Protein AF-A0A497RA06-F1 (afdb_monomer)

Radius of gyration: 34.0 Å; Cα contacts (8 Å, |Δi|>4): 249; chains: 1; bounding box: 88×67×88 Å

pLDDT: mean 70.05, std 16.18, range [34.19, 97.38]

Structure (mmCIF, N/CA/C/O backbone):
data_AF-A0A497RA06-F1
#
_entry.id   AF-A0A497RA06-F1
#
loop_
_atom_site.group_PDB
_atom_site.id
_atom_site.type_symbol
_atom_site.label_atom_id
_atom_site.label_alt_id
_atom_site.label_comp_id
_atom_site.label_asym_id
_atom_site.label_entity_id
_atom_site.label_seq_id
_atom_site.pdbx_PDB_ins_code
_atom_site.Cartn_x
_atom_site.Cartn_y
_atom_site.Cartn_z
_atom_site.occupancy
_atom_site.B_iso_or_equiv
_atom_site.auth_seq_id
_atom_site.auth_comp_id
_atom_site.auth_asym_id
_atom_site.auth_atom_id
_atom_site.pdbx_PDB_model_num
ATOM 1 N N . MET A 1 1 ? -38.686 -16.821 36.775 1.00 42.12 1 MET A N 1
ATOM 2 C CA . MET A 1 1 ? -38.596 -15.570 35.995 1.00 42.12 1 MET A CA 1
ATOM 3 C C . MET A 1 1 ? -38.215 -14.478 36.969 1.00 42.12 1 MET A C 1
ATOM 5 O O . MET A 1 1 ? -39.055 -14.084 37.765 1.00 42.12 1 MET A O 1
ATOM 9 N N . ALA A 1 2 ? -36.936 -14.107 37.006 1.00 46.66 2 ALA A N 1
ATOM 10 C CA . ALA A 1 2 ? -36.497 -12.959 37.788 1.00 46.66 2 ALA A CA 1
ATOM 11 C C . ALA A 1 2 ? -37.026 -11.699 37.094 1.00 46.66 2 ALA A C 1
ATOM 13 O O . ALA A 1 2 ? -36.933 -11.594 35.871 1.00 46.66 2 ALA A O 1
ATOM 14 N N . ILE A 1 3 ? -37.646 -10.800 37.856 1.00 48.12 3 ILE A N 1
ATOM 15 C CA . ILE A 1 3 ? -38.043 -9.486 37.358 1.00 48.12 3 ILE A CA 1
ATOM 16 C C . ILE A 1 3 ? -36.735 -8.729 37.139 1.00 48.12 3 ILE A C 1
ATOM 18 O O . ILE A 1 3 ? -36.093 -8.301 38.093 1.00 48.12 3 ILE A O 1
ATOM 22 N N . GLU A 1 4 ? -36.299 -8.678 35.887 1.00 65.06 4 GLU A N 1
ATOM 23 C CA . GLU A 1 4 ? -35.153 -7.889 35.453 1.00 65.06 4 GLU A CA 1
ATOM 24 C C . GLU A 1 4 ? -35.435 -6.427 35.818 1.00 65.06 4 GLU A C 1
ATOM 26 O O . GLU A 1 4 ? -36.468 -5.880 35.417 1.00 65.06 4 GLU A O 1
ATOM 31 N N . SER A 1 5 ? -34.579 -5.837 36.657 1.00 84.44 5 SER A N 1
ATOM 32 C CA . SER A 1 5 ? -34.807 -4.481 37.161 1.00 84.44 5 SER A CA 1
ATOM 33 C C . SER A 1 5 ? -34.829 -3.483 35.998 1.00 84.44 5 SER A C 1
ATOM 35 O O . SER A 1 5 ? -34.100 -3.649 35.020 1.00 84.44 5 SER A O 1
ATOM 37 N N . GLU A 1 6 ? -35.662 -2.445 36.092 1.00 86.56 6 GLU A N 1
ATOM 38 C CA . GLU A 1 6 ? -35.778 -1.392 35.067 1.00 86.56 6 GLU A CA 1
ATOM 39 C C . GLU A 1 6 ? -34.398 -0.807 34.700 1.00 86.56 6 GLU A C 1
ATOM 41 O O . GLU A 1 6 ? -34.070 -0.639 33.527 1.00 86.56 6 GLU A O 1
ATOM 46 N N . ASN A 1 7 ? -33.535 -0.636 35.707 1.00 91.00 7 ASN A N 1
ATOM 47 C CA . ASN A 1 7 ? -32.159 -0.166 35.553 1.00 91.00 7 ASN A CA 1
ATOM 48 C C . ASN A 1 7 ? -31.302 -1.102 34.683 1.00 91.00 7 ASN A C 1
ATOM 50 O O . ASN A 1 7 ? -30.526 -0.645 33.847 1.00 91.00 7 ASN A O 1
ATOM 54 N N . GLU A 1 8 ? -31.439 -2.420 34.844 1.00 93.06 8 GLU A N 1
ATOM 55 C CA . GLU A 1 8 ? -30.647 -3.396 34.088 1.00 93.06 8 GLU A CA 1
ATOM 56 C C . GLU A 1 8 ? -30.982 -3.363 32.590 1.00 93.06 8 GLU A C 1
ATOM 58 O O . GLU A 1 8 ? -30.094 -3.527 31.749 1.00 93.06 8 GLU A O 1
ATOM 63 N N . LYS A 1 9 ? -32.242 -3.071 32.241 1.00 94.56 9 LYS A N 1
ATOM 64 C CA . LYS A 1 9 ? -32.666 -2.910 30.843 1.00 94.56 9 LYS A CA 1
ATOM 65 C C . LYS A 1 9 ? -32.005 -1.706 30.181 1.00 94.56 9 LYS A C 1
ATOM 67 O O . LYS A 1 9 ? -31.494 -1.843 29.073 1.00 94.56 9 LYS A O 1
ATOM 72 N N . ILE A 1 10 ? -31.949 -0.568 30.872 1.00 94.75 10 ILE A N 1
ATOM 73 C CA . ILE A 1 10 ? -31.334 0.667 30.358 1.00 94.75 10 ILE A CA 1
ATOM 74 C C . ILE A 1 10 ? -29.847 0.448 30.060 1.00 94.75 10 ILE A C 1
ATOM 76 O O . ILE A 1 10 ? -29.365 0.807 28.983 1.00 94.75 10 ILE A O 1
ATOM 80 N N . VAL A 1 11 ? -29.121 -0.202 30.978 1.00 95.88 11 VAL A N 1
ATOM 81 C CA . VAL A 1 11 ? -27.704 -0.535 30.762 1.00 95.88 11 VAL A CA 1
ATOM 82 C C . VAL A 1 11 ? -27.543 -1.494 29.581 1.00 95.88 11 VAL A C 1
ATOM 84 O O . VAL A 1 11 ? -26.714 -1.248 28.706 1.00 95.88 11 VAL A O 1
ATOM 87 N N . LYS A 1 12 ? -28.353 -2.560 29.503 1.00 96.38 12 LYS A N 1
ATOM 88 C CA . LYS A 1 12 ? -28.290 -3.530 28.396 1.00 96.38 12 LYS A CA 1
ATOM 89 C C . LYS A 1 12 ? -28.577 -2.890 27.041 1.00 96.38 12 LYS A C 1
ATOM 91 O O . LYS A 1 12 ? -27.889 -3.204 26.072 1.00 96.38 12 LYS A O 1
ATOM 96 N N . GLU A 1 13 ? -29.555 -1.993 26.952 1.00 96.88 13 GLU A N 1
ATOM 97 C CA . GLU A 1 13 ? -29.856 -1.272 25.712 1.00 96.88 13 GLU A CA 1
ATOM 98 C C . GLU A 1 13 ? -28.690 -0.385 25.272 1.00 96.88 13 GLU A C 1
ATOM 100 O O . GLU A 1 13 ? -28.302 -0.420 24.100 1.00 96.88 13 GLU A O 1
ATOM 105 N N . PHE A 1 14 ? -28.076 0.341 26.209 1.00 97.00 14 PHE A N 1
ATOM 106 C CA . PHE A 1 14 ? -26.899 1.156 25.925 1.00 97.00 14 PHE A CA 1
ATOM 107 C C . PHE A 1 14 ? -25.701 0.309 25.473 1.00 97.00 14 PHE A C 1
ATOM 109 O O . PHE A 1 14 ? -25.117 0.583 24.424 1.00 97.00 14 PHE A O 1
ATOM 116 N N . LEU A 1 15 ? -25.368 -0.760 26.201 1.00 97.25 15 LEU A N 1
ATOM 117 C CA . LEU A 1 15 ? -24.266 -1.661 25.847 1.00 97.25 15 LEU A CA 1
ATOM 118 C C . LEU A 1 15 ? -24.489 -2.319 24.486 1.00 97.25 15 LEU A C 1
ATOM 120 O O . LEU A 1 15 ? -23.561 -2.400 23.687 1.00 97.25 15 LEU A O 1
ATOM 124 N N . ARG A 1 16 ? -25.727 -2.705 24.165 1.00 97.06 16 ARG A N 1
ATOM 125 C CA . ARG A 1 16 ? -26.080 -3.240 22.845 1.00 97.06 16 ARG A CA 1
ATOM 126 C C . ARG A 1 16 ? -25.929 -2.191 21.745 1.00 97.06 16 ARG A C 1
ATOM 128 O O . ARG A 1 16 ? -25.539 -2.520 20.623 1.00 97.06 16 ARG A O 1
ATOM 135 N N . ALA A 1 17 ? -26.233 -0.924 22.028 1.00 96.50 17 ALA A N 1
ATOM 136 C CA . ALA A 1 17 ? -25.980 0.167 21.092 1.00 96.50 17 ALA A CA 1
ATOM 137 C C . ALA A 1 17 ? -24.473 0.361 20.857 1.00 96.50 17 ALA A C 1
ATOM 139 O O . ALA A 1 17 ? -24.064 0.499 19.703 1.00 96.50 17 ALA A O 1
ATOM 140 N N . VAL A 1 18 ? -23.650 0.298 21.912 1.00 95.62 18 VAL A N 1
ATOM 141 C CA . VAL A 1 18 ? -22.181 0.347 21.804 1.00 95.62 18 VAL A CA 1
ATOM 142 C C . VAL A 1 18 ? -21.658 -0.850 21.013 1.00 95.62 18 VAL A C 1
ATOM 144 O O . VAL A 1 18 ? -20.966 -0.650 20.017 1.00 95.62 18 VAL A O 1
ATOM 147 N N . GLU A 1 19 ? -22.048 -2.075 21.376 1.00 95.25 19 GLU A N 1
ATOM 148 C CA . GLU A 1 19 ? -21.657 -3.322 20.708 1.00 95.25 19 GLU A CA 1
ATOM 149 C C . GLU A 1 19 ? -21.910 -3.241 19.202 1.00 95.25 19 GLU A C 1
ATOM 151 O O . GLU A 1 19 ? -21.014 -3.492 18.401 1.00 95.25 19 GLU A O 1
ATOM 156 N N . ASN A 1 20 ? -23.103 -2.800 18.793 1.00 92.44 20 ASN A N 1
ATOM 157 C CA . ASN A 1 20 ? -23.462 -2.665 17.381 1.00 92.44 20 ASN A CA 1
ATOM 158 C C . ASN A 1 20 ? -22.625 -1.624 16.622 1.00 92.44 20 ASN A C 1
ATOM 160 O O . ASN A 1 20 ? -22.510 -1.710 15.394 1.00 92.44 20 ASN A O 1
ATOM 164 N N . LYS A 1 21 ? -22.061 -0.640 17.329 1.00 91.81 21 LYS A N 1
ATOM 165 C CA . LYS A 1 21 ? -21.205 0.414 16.770 1.00 91.81 21 LYS A CA 1
ATOM 166 C C . LYS A 1 21 ? -19.716 0.067 16.830 1.00 91.81 21 LYS A C 1
ATOM 168 O O . LYS A 1 21 ? -18.943 0.692 16.096 1.00 91.81 21 LYS A O 1
ATOM 173 N N . LEU A 1 22 ? -19.312 -0.926 17.632 1.00 87.62 22 LEU A N 1
ATOM 174 C CA . LEU A 1 22 ? -17.934 -1.411 17.679 1.00 87.62 22 LEU A CA 1
ATOM 175 C C . LEU A 1 22 ? -17.469 -1.889 16.293 1.00 87.62 22 LEU A C 1
ATOM 177 O O . LEU A 1 22 ? -18.257 -2.408 15.485 1.00 87.62 22 LEU A O 1
ATOM 181 N N . PRO A 1 23 ? -16.172 -1.729 15.983 1.00 77.38 23 PRO A N 1
ATOM 182 C CA . PRO A 1 23 ? -15.634 -2.203 14.721 1.00 77.38 23 PRO A CA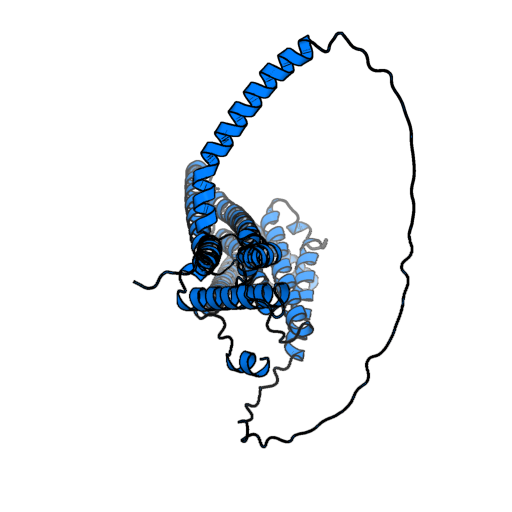 1
ATOM 183 C C . PRO A 1 23 ? -15.835 -3.719 14.566 1.00 77.38 23 PRO A C 1
ATOM 185 O O . PRO A 1 23 ? -15.806 -4.481 15.529 1.00 77.38 23 PRO A O 1
ATOM 188 N N . PHE A 1 24 ? -16.085 -4.162 13.332 1.00 68.19 24 PHE A N 1
ATOM 189 C CA . PHE A 1 24 ? -16.469 -5.548 13.042 1.00 68.19 24 PHE A CA 1
ATOM 190 C C . PHE A 1 24 ? -15.421 -6.581 13.485 1.00 68.19 24 PHE A C 1
ATOM 192 O O . PHE A 1 24 ? -15.790 -7.634 13.997 1.00 68.19 24 PHE A O 1
ATOM 199 N N . TRP A 1 25 ? -14.126 -6.275 13.345 1.00 69.25 25 TRP A N 1
ATOM 200 C CA . TRP A 1 25 ? -13.050 -7.162 13.802 1.00 69.25 25 TRP A CA 1
ATOM 201 C C . TRP A 1 25 ? -13.139 -7.444 15.303 1.00 69.25 25 TRP A C 1
ATOM 203 O O . TRP A 1 25 ? -12.961 -8.587 15.717 1.00 69.25 25 TRP A O 1
ATOM 213 N N . LEU A 1 26 ? -13.487 -6.422 16.089 1.00 78.81 26 LEU A N 1
ATOM 214 C CA . LEU A 1 26 ? -13.675 -6.542 17.523 1.00 78.81 26 LEU A CA 1
ATOM 215 C C . LEU A 1 26 ? -14.927 -7.368 17.796 1.00 78.81 26 LEU A C 1
ATOM 217 O O . LEU A 1 26 ? -14.832 -8.373 18.480 1.00 78.81 26 LEU A O 1
ATOM 221 N N . ARG A 1 27 ? -16.052 -7.056 17.133 1.00 83.50 27 ARG A N 1
ATOM 222 C CA . ARG A 1 27 ? -17.306 -7.834 17.223 1.00 83.50 27 ARG A CA 1
ATOM 223 C C . ARG A 1 27 ? -17.143 -9.333 16.942 1.00 83.50 27 ARG A C 1
ATOM 225 O O . ARG A 1 27 ? -17.863 -10.144 17.516 1.00 83.50 27 ARG A O 1
ATOM 232 N N . ASN A 1 28 ? -16.208 -9.715 16.074 1.00 73.25 28 ASN A N 1
ATOM 233 C CA . ASN A 1 28 ? -15.924 -11.123 15.786 1.00 73.25 28 ASN A CA 1
ATOM 234 C C . ASN A 1 28 ? -15.120 -11.816 16.892 1.00 73.25 28 ASN A C 1
ATOM 236 O O . ASN A 1 28 ? -15.182 -13.041 17.020 1.00 73.25 28 ASN A O 1
ATOM 240 N N . ASN A 1 29 ? -14.386 -11.055 17.700 1.00 80.44 29 ASN A N 1
ATOM 241 C CA . ASN A 1 29 ? -13.704 -11.554 18.879 1.00 80.44 29 ASN A CA 1
ATOM 242 C C . ASN A 1 29 ? -14.636 -11.480 20.092 1.00 80.44 29 ASN A C 1
ATOM 244 O O . ASN A 1 29 ? -14.549 -10.568 20.912 1.00 80.44 29 ASN A O 1
ATOM 248 N N . LYS A 1 30 ? -15.532 -12.471 20.206 1.00 89.31 30 LYS A N 1
ATOM 249 C CA . LYS A 1 30 ? -16.549 -12.530 21.272 1.00 89.31 30 LYS A CA 1
ATOM 250 C C . LYS A 1 30 ? -15.976 -12.288 22.670 1.00 89.31 30 LYS A C 1
ATOM 252 O O . LYS A 1 30 ? -16.617 -11.617 23.461 1.00 89.31 30 LYS A O 1
ATOM 257 N N . LYS A 1 31 ? -14.768 -12.795 22.942 1.00 88.75 31 LYS A N 1
ATOM 258 C CA . LYS A 1 31 ? -14.111 -12.647 24.242 1.00 88.75 31 LYS A CA 1
ATOM 259 C C . LYS A 1 31 ? -13.685 -11.202 24.517 1.00 88.75 31 LYS A C 1
ATOM 261 O O . LYS A 1 31 ? -13.978 -10.688 25.585 1.00 88.75 31 LYS A O 1
ATOM 266 N N . GLU A 1 32 ? -13.031 -10.541 23.560 1.00 83.81 32 GLU A N 1
ATOM 267 C CA . GLU A 1 32 ? -12.644 -9.127 23.722 1.00 83.81 32 GLU A CA 1
ATOM 268 C C . GLU A 1 32 ? -13.867 -8.208 23.800 1.00 83.81 32 GLU A C 1
ATOM 270 O O . GLU A 1 32 ? -13.853 -7.227 24.534 1.00 83.81 32 GLU A O 1
ATOM 275 N N . VAL A 1 33 ? -14.937 -8.520 23.063 1.00 92.38 33 VAL A N 1
ATOM 276 C CA . VAL A 1 33 ? -16.200 -7.768 23.140 1.00 92.38 33 VAL A CA 1
ATOM 277 C C . VAL A 1 33 ? -16.819 -7.906 24.516 1.00 92.38 33 VAL A C 1
ATOM 279 O O . VAL A 1 33 ? -17.207 -6.901 25.095 1.00 92.38 33 VAL A O 1
ATOM 282 N N . GLU A 1 34 ? -16.902 -9.128 25.036 1.00 95.12 34 GLU A N 1
ATOM 283 C CA . GLU A 1 34 ? -17.452 -9.397 26.361 1.00 95.12 34 GLU A CA 1
ATOM 284 C C . GLU A 1 34 ? -16.651 -8.667 27.446 1.00 95.12 34 GLU A C 1
ATOM 286 O O . GLU A 1 34 ? -17.251 -7.951 28.239 1.00 95.12 34 GLU A O 1
ATOM 291 N N . GLU A 1 35 ? -15.314 -8.715 27.393 1.00 93.62 35 GLU A N 1
ATOM 292 C CA . GLU A 1 35 ? -14.435 -7.964 28.305 1.00 93.62 35 GLU A CA 1
ATOM 293 C C . GLU A 1 35 ? -14.678 -6.442 28.230 1.00 93.62 35 GLU A C 1
ATOM 295 O O . GLU A 1 35 ? -14.779 -5.778 29.260 1.00 93.62 35 GLU A O 1
ATOM 300 N N . ILE A 1 36 ? -14.826 -5.876 27.025 1.00 93.38 36 ILE A N 1
ATOM 301 C CA . ILE A 1 36 ? -15.080 -4.436 26.835 1.00 93.38 36 ILE A CA 1
ATOM 302 C C . ILE A 1 36 ? -16.471 -4.034 27.330 1.00 93.38 36 ILE A C 1
ATOM 304 O O . ILE A 1 36 ? -16.629 -2.980 27.946 1.00 93.38 36 ILE A O 1
ATOM 308 N N . LEU A 1 37 ? -17.493 -4.839 27.037 1.00 96.44 37 LEU A N 1
ATOM 309 C CA . LEU A 1 37 ? -18.859 -4.560 27.473 1.00 96.44 37 LEU A CA 1
ATOM 310 C C . LEU A 1 37 ? -18.992 -4.701 28.991 1.00 96.44 37 LEU A C 1
ATOM 312 O O . LEU A 1 37 ? -19.690 -3.894 29.599 1.00 96.44 37 LEU A O 1
ATOM 316 N N . GLU A 1 38 ? -18.299 -5.663 29.599 1.00 97.19 38 GLU A N 1
ATOM 317 C CA . GLU A 1 38 ? -18.228 -5.827 31.051 1.00 97.19 38 GLU A CA 1
ATOM 318 C C . GLU A 1 38 ? -17.510 -4.641 31.714 1.00 97.19 38 GLU A C 1
ATOM 320 O O . GLU A 1 38 ? -18.012 -4.080 32.688 1.00 97.19 38 GLU A O 1
ATOM 325 N N . GLU A 1 39 ? -16.385 -4.183 31.155 1.00 95.50 39 GLU A N 1
ATOM 326 C CA . GLU A 1 39 ? -15.681 -2.985 31.632 1.00 95.50 39 GLU A CA 1
ATOM 327 C C . GLU A 1 39 ? -16.574 -1.736 31.553 1.00 95.50 39 GLU A C 1
ATOM 329 O O . GLU A 1 39 ? -16.694 -0.987 32.526 1.00 95.50 39 GLU A O 1
ATOM 334 N N . LEU A 1 40 ? -17.264 -1.536 30.424 1.00 96.06 40 LEU A N 1
ATOM 335 C CA . LEU A 1 40 ? -18.214 -0.435 30.248 1.00 96.06 40 LEU A CA 1
ATOM 336 C C . LEU A 1 40 ? -19.391 -0.536 31.222 1.00 96.06 40 LEU A C 1
ATOM 338 O O . LEU A 1 40 ? -19.795 0.477 31.789 1.00 96.06 40 LEU A O 1
ATOM 342 N N . GLN A 1 41 ? -19.930 -1.738 31.433 1.00 97.38 41 GLN A N 1
ATOM 343 C CA . GLN A 1 41 ? -21.005 -1.983 32.390 1.00 97.38 41 GLN A CA 1
ATOM 344 C C . GLN A 1 41 ? -20.584 -1.573 33.801 1.00 97.38 41 GLN A C 1
ATOM 346 O O . GLN A 1 41 ? -21.305 -0.821 34.458 1.00 97.38 41 GLN A O 1
ATOM 351 N N . ASN A 1 42 ? -19.416 -2.038 34.248 1.00 96.81 42 ASN A N 1
ATOM 352 C CA . ASN A 1 42 ? -18.880 -1.718 35.568 1.00 96.81 42 ASN A CA 1
ATOM 353 C C . ASN A 1 42 ? -18.677 -0.208 35.719 1.00 96.81 42 ASN A C 1
ATOM 355 O O . ASN A 1 42 ? -19.128 0.379 36.698 1.00 96.81 42 ASN A O 1
ATOM 359 N N . HIS A 1 43 ? -18.129 0.452 34.698 1.00 96.56 43 HIS A N 1
ATOM 360 C CA . HIS A 1 43 ? -17.904 1.894 34.732 1.00 96.56 43 HIS A CA 1
ATOM 361 C C . HIS A 1 43 ? -19.208 2.715 34.791 1.00 96.56 43 HIS A C 1
ATOM 363 O O . HIS A 1 43 ? -19.258 3.745 35.469 1.00 96.56 43 HIS A O 1
ATOM 369 N N . ILE A 1 44 ? -20.283 2.261 34.131 1.00 96.94 44 ILE A N 1
ATOM 370 C CA . ILE A 1 44 ? -21.614 2.888 34.235 1.00 96.94 44 ILE A CA 1
ATOM 371 C C . ILE A 1 44 ? -22.139 2.781 35.668 1.00 96.94 44 ILE A C 1
ATOM 373 O O . ILE A 1 44 ? -22.621 3.775 36.214 1.00 96.94 44 ILE A O 1
ATOM 377 N N . TRP A 1 45 ? -22.037 1.601 36.284 1.00 97.38 45 TRP A N 1
ATOM 378 C CA . TRP A 1 45 ? -22.493 1.381 37.658 1.00 97.38 45 TRP A CA 1
ATOM 379 C C . TRP A 1 45 ? -21.672 2.162 38.680 1.00 97.38 45 TRP A C 1
ATOM 381 O O . TRP A 1 45 ? -22.255 2.760 39.587 1.00 97.38 45 TRP A O 1
ATOM 391 N N . ASP A 1 46 ? -20.354 2.229 38.504 1.00 97.19 46 ASP A N 1
ATOM 392 C CA . ASP A 1 46 ? -19.464 3.014 39.357 1.00 97.19 46 ASP A CA 1
ATOM 393 C C . ASP A 1 46 ? -19.835 4.503 39.305 1.00 97.19 46 ASP A C 1
ATOM 395 O O . ASP A 1 46 ? -20.047 5.127 40.347 1.00 97.19 46 ASP A O 1
ATOM 399 N N . LYS A 1 47 ? -20.036 5.060 38.100 1.00 96.75 47 LYS A N 1
ATOM 400 C CA . LYS A 1 47 ? -20.487 6.451 37.915 1.00 96.75 47 LYS A CA 1
ATOM 401 C C . LYS A 1 47 ? -21.879 6.703 38.483 1.00 96.75 47 LYS A C 1
ATOM 403 O O . LYS A 1 47 ? -22.107 7.727 39.123 1.00 96.75 47 LYS A O 1
ATOM 408 N N . ALA A 1 48 ? -22.825 5.796 38.257 1.00 96.62 48 ALA A N 1
ATOM 409 C CA . ALA A 1 48 ? -24.182 5.948 38.774 1.00 96.62 48 ALA A CA 1
ATOM 410 C C . ALA A 1 48 ? -24.198 5.922 40.312 1.00 96.62 48 ALA A C 1
ATOM 412 O O . ALA A 1 48 ? -24.903 6.714 40.938 1.00 96.62 48 ALA A O 1
ATOM 413 N N . THR A 1 49 ? -23.368 5.070 40.920 1.00 95.69 49 THR A N 1
ATOM 414 C CA . THR A 1 49 ? -23.183 4.997 42.376 1.00 95.69 49 THR A CA 1
ATOM 415 C C . THR A 1 49 ? -22.521 6.264 42.915 1.00 95.69 49 THR A C 1
ATOM 417 O O . THR A 1 49 ? -22.956 6.798 43.934 1.00 95.69 49 THR A O 1
ATOM 420 N N . GLU A 1 50 ? -21.523 6.805 42.211 1.00 96.12 50 GLU A N 1
ATOM 421 C CA . GLU A 1 50 ? -20.891 8.084 42.554 1.00 96.12 50 GLU A CA 1
ATOM 422 C C . GLU A 1 50 ? -21.906 9.242 42.548 1.00 96.12 50 GLU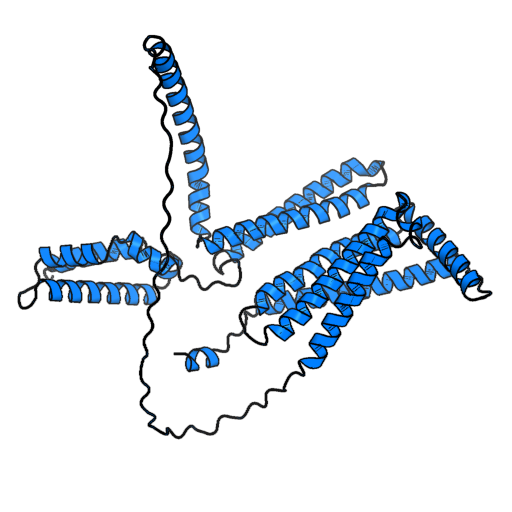 A C 1
ATOM 424 O O . GLU A 1 50 ? -21.941 10.037 43.490 1.00 96.12 50 GLU A O 1
ATOM 429 N N . ILE A 1 51 ? -22.784 9.300 41.538 1.00 96.00 51 ILE A N 1
ATOM 430 C CA . ILE A 1 51 ? -23.837 10.323 41.421 1.00 96.00 51 ILE A CA 1
ATOM 431 C C . ILE A 1 51 ? -24.905 10.156 42.519 1.00 96.00 51 ILE A C 1
ATOM 433 O O . ILE A 1 51 ? -25.335 11.145 43.120 1.00 96.00 51 ILE A O 1
ATOM 437 N N . ALA A 1 52 ? -25.328 8.921 42.812 1.00 94.69 52 ALA A N 1
ATOM 438 C CA . ALA A 1 52 ? -26.321 8.627 43.851 1.00 94.69 52 ALA A CA 1
ATOM 439 C C . ALA A 1 52 ? -25.780 8.866 45.278 1.00 94.69 52 ALA A C 1
ATOM 441 O O . ALA A 1 52 ? -26.531 9.211 46.207 1.00 94.69 52 ALA A O 1
ATOM 442 N N . GLY A 1 53 ? -24.465 8.713 45.462 1.00 93.62 53 GLY A N 1
ATOM 443 C CA . GLY A 1 53 ? -23.774 8.818 46.739 1.00 93.62 53 GLY A CA 1
ATOM 444 C C . GLY A 1 53 ? -24.078 7.623 47.644 1.00 93.62 53 GLY A C 1
ATOM 445 O O . GLY A 1 53 ? -23.745 6.488 47.334 1.00 93.62 53 GLY A O 1
ATOM 446 N N . LYS A 1 54 ? -24.702 7.870 48.804 1.00 91.12 54 LYS A N 1
ATOM 447 C CA . LYS A 1 54 ? -25.096 6.812 49.764 1.00 91.12 54 LYS A CA 1
ATOM 448 C C . LYS A 1 54 ? -26.522 6.285 49.556 1.00 91.12 54 LYS A C 1
ATOM 450 O O . LYS A 1 54 ? -27.012 5.528 50.391 1.00 91.12 54 LYS A O 1
ATOM 455 N N . ARG A 1 55 ? -27.222 6.759 48.524 1.00 91.75 55 ARG A N 1
ATOM 456 C CA . ARG A 1 55 ? -28.604 6.365 48.214 1.00 91.75 55 ARG A CA 1
ATOM 457 C C . ARG A 1 55 ? -28.612 5.222 47.205 1.00 91.75 55 ARG A C 1
ATOM 459 O O . ARG A 1 55 ? -27.623 5.004 46.513 1.00 91.75 55 ARG A O 1
ATOM 466 N N . GLU A 1 56 ? -29.730 4.508 47.130 1.00 91.00 56 GLU A N 1
ATOM 467 C CA . GLU A 1 56 ? -29.947 3.534 46.060 1.00 91.00 56 GLU A CA 1
ATOM 468 C C . GLU A 1 56 ? -29.955 4.236 44.695 1.00 91.00 56 GLU A C 1
ATOM 470 O O . GLU A 1 56 ? -30.469 5.350 44.562 1.00 91.00 56 GLU A O 1
ATOM 475 N N . VAL A 1 57 ? -29.364 3.583 43.694 1.00 93.19 57 VAL A N 1
ATOM 476 C CA . VAL A 1 57 ? -29.262 4.099 42.325 1.00 93.19 57 VAL A CA 1
ATOM 477 C C . VAL A 1 57 ? -30.637 4.047 41.664 1.00 93.19 57 VAL A C 1
ATOM 479 O O . VAL A 1 57 ? -31.203 2.965 41.482 1.00 93.19 57 VAL A O 1
ATOM 482 N N . THR A 1 58 ? -31.173 5.204 41.278 1.00 93.81 58 THR A N 1
ATOM 483 C CA . THR A 1 58 ? -32.412 5.287 40.499 1.00 93.81 58 THR A CA 1
ATOM 484 C C . THR A 1 58 ? -32.104 5.403 39.006 1.00 93.81 58 THR A C 1
ATOM 486 O O . THR A 1 58 ? -30.976 5.662 38.578 1.00 93.81 58 THR A O 1
ATOM 489 N N . GLU A 1 59 ? -33.136 5.228 38.185 1.00 94.62 59 GLU A N 1
ATOM 490 C CA . GLU A 1 59 ? -33.077 5.371 36.728 1.00 94.62 59 GLU A CA 1
ATOM 491 C C . GLU A 1 59 ? -32.463 6.712 36.276 1.00 94.62 59 GLU A C 1
ATOM 493 O O . GLU A 1 59 ? -31.756 6.782 35.263 1.00 94.62 59 GLU A O 1
ATOM 498 N N . LYS A 1 60 ? -32.701 7.789 37.038 1.00 94.88 60 LYS A N 1
ATOM 499 C CA . LYS A 1 60 ? -32.196 9.126 36.705 1.00 94.88 60 LYS A CA 1
ATOM 500 C C . LYS A 1 60 ? -30.680 9.209 36.819 1.00 94.88 60 LYS A C 1
ATOM 502 O O . LYS A 1 60 ? -30.049 9.748 35.911 1.00 94.88 60 LYS A O 1
ATOM 507 N N . GLU A 1 61 ? -30.093 8.669 37.888 1.00 96.69 61 GLU A N 1
ATOM 508 C CA . GLU A 1 61 ? -28.636 8.669 38.050 1.00 96.69 61 GLU A CA 1
ATOM 509 C C . GLU A 1 61 ? -27.963 7.770 37.008 1.00 96.69 61 GLU A C 1
ATOM 511 O O . GLU A 1 61 ? -26.914 8.132 36.478 1.00 96.69 61 GLU A O 1
ATOM 516 N N . LEU A 1 62 ? -28.596 6.651 36.643 1.00 96.00 62 LEU A N 1
ATOM 517 C CA . LEU A 1 62 ? -28.100 5.756 35.597 1.00 96.00 62 LEU A CA 1
ATOM 518 C C . LEU A 1 62 ? -28.091 6.434 34.215 1.00 96.00 62 LEU A C 1
ATOM 520 O O . LEU A 1 62 ? -27.092 6.397 33.496 1.00 96.00 62 LEU A O 1
ATOM 524 N N . THR A 1 63 ? -29.183 7.116 33.861 1.00 95.44 63 THR A N 1
ATOM 525 C CA . THR A 1 63 ? -29.284 7.877 32.605 1.00 95.44 63 THR A CA 1
ATOM 526 C C . THR A 1 63 ? -28.250 9.002 32.562 1.00 95.44 63 THR A C 1
ATOM 528 O O . THR A 1 63 ? -27.612 9.230 31.534 1.00 95.44 63 THR A O 1
ATOM 531 N N . GLN A 1 64 ? -28.034 9.682 33.691 1.00 96.50 64 GLN A N 1
ATOM 532 C CA . GLN A 1 64 ? -27.017 10.723 33.814 1.00 96.50 64 GLN A CA 1
ATOM 533 C C . GLN A 1 64 ? -25.593 10.155 33.688 1.00 96.50 64 GLN A C 1
ATOM 535 O O . GLN A 1 64 ? -24.757 10.764 33.020 1.00 96.50 64 GLN A O 1
ATOM 540 N N . ALA A 1 65 ? -25.314 8.983 34.266 1.00 96.81 65 ALA A N 1
ATOM 541 C CA . ALA A 1 65 ? -24.031 8.294 34.117 1.00 96.81 65 ALA A CA 1
ATOM 542 C C . ALA A 1 65 ? -23.747 7.932 32.650 1.00 96.81 65 ALA A C 1
ATOM 544 O O . ALA A 1 65 ? -22.649 8.185 32.154 1.00 96.81 65 ALA A O 1
ATOM 545 N N . ILE A 1 66 ? -24.755 7.421 31.933 1.00 96.56 66 ILE A N 1
ATOM 546 C CA . ILE A 1 66 ? -24.665 7.121 30.497 1.00 96.56 66 ILE A CA 1
ATOM 547 C C . ILE A 1 66 ? -24.392 8.394 29.684 1.00 96.56 66 ILE A C 1
ATOM 549 O O . ILE A 1 66 ? -23.499 8.402 28.841 1.00 96.56 66 ILE A O 1
ATOM 553 N N . GLN A 1 67 ? -25.090 9.498 29.965 1.00 95.81 67 GLN A N 1
ATOM 554 C CA . GLN A 1 67 ? -24.842 10.777 29.285 1.00 95.81 67 GLN A CA 1
ATOM 555 C C . GLN A 1 67 ? -23.413 11.296 29.504 1.00 95.81 67 GLN A C 1
ATOM 557 O O . GLN A 1 67 ? -22.825 11.871 28.593 1.00 95.81 67 GLN A O 1
ATOM 562 N N . GLN A 1 68 ? -22.833 11.072 30.688 1.00 96.31 68 GLN A N 1
ATOM 563 C CA . GLN A 1 68 ? -21.444 11.444 30.977 1.00 96.31 68 GLN A CA 1
ATOM 564 C C . GLN A 1 68 ? -20.405 10.543 30.297 1.00 96.31 68 GLN A C 1
ATOM 566 O O . GLN A 1 68 ? -19.260 10.964 30.148 1.00 96.31 68 GLN A O 1
ATOM 571 N N . MET A 1 69 ? -20.769 9.315 29.918 1.00 93.50 69 MET A N 1
ATOM 572 C CA . MET A 1 69 ? -19.888 8.412 29.167 1.00 93.50 69 MET A CA 1
ATOM 573 C C . MET A 1 69 ? -19.748 8.820 27.693 1.00 93.50 69 MET A C 1
ATOM 575 O O . MET A 1 69 ? -18.771 8.444 27.051 1.00 93.50 69 MET A O 1
ATOM 579 N N . GLY A 1 70 ? -20.696 9.602 27.171 1.00 93.62 70 GLY A N 1
ATOM 580 C CA . GLY A 1 70 ? -20.738 10.035 25.777 1.00 93.62 70 GLY A CA 1
ATOM 581 C C . GLY A 1 70 ? -21.628 9.153 24.901 1.00 93.62 70 GLY A C 1
ATOM 582 O O . GLY A 1 70 ? -22.222 8.167 25.345 1.00 93.62 70 GLY A O 1
ATOM 583 N N . GLU A 1 71 ? -21.753 9.530 23.629 1.00 95.12 71 GLU A N 1
ATOM 584 C CA . GLU A 1 71 ? -22.573 8.765 22.693 1.00 95.12 71 GLU A CA 1
ATOM 585 C C . GLU A 1 71 ? -21.919 7.410 22.361 1.00 95.12 71 GLU A C 1
ATOM 587 O O . GLU A 1 71 ? -20.693 7.332 22.223 1.00 95.12 71 GLU A O 1
ATOM 592 N N . PRO A 1 72 ? -22.706 6.341 22.120 1.00 93.06 72 PRO A N 1
ATOM 593 C CA . PRO A 1 72 ? -22.167 5.035 21.730 1.00 93.06 72 PRO A CA 1
ATOM 594 C C . PRO A 1 72 ? -21.207 5.085 20.532 1.00 93.06 72 PRO A C 1
ATOM 596 O O . PRO A 1 72 ? -20.274 4.288 20.436 1.00 93.06 72 PRO A O 1
ATOM 599 N N . GLU A 1 73 ? -21.418 6.030 19.608 1.00 86.50 73 GLU A N 1
ATOM 600 C CA . GLU A 1 73 ? -20.529 6.245 18.465 1.00 86.50 73 GLU A CA 1
ATOM 601 C C . GLU A 1 73 ? -19.166 6.826 18.853 1.00 86.50 73 GLU A C 1
ATOM 603 O O . GLU A 1 73 ? -18.165 6.478 18.226 1.00 86.50 73 GLU A O 1
ATOM 608 N N . GLU A 1 74 ? -19.106 7.700 19.857 1.00 86.94 74 GLU A N 1
ATOM 609 C CA . GLU A 1 74 ? -17.852 8.280 20.345 1.00 86.94 74 GLU A CA 1
ATOM 610 C C . GLU A 1 74 ? -17.022 7.237 21.086 1.00 86.94 74 GLU A C 1
ATOM 612 O O . GLU A 1 74 ? -15.839 7.077 20.781 1.00 86.94 74 GLU A O 1
ATOM 617 N N . ILE A 1 75 ? -17.667 6.440 21.942 1.00 89.00 75 ILE A N 1
ATOM 618 C CA . ILE A 1 75 ? -17.032 5.319 22.644 1.00 89.00 75 ILE A CA 1
ATOM 619 C C . ILE A 1 75 ? -16.461 4.328 21.623 1.00 89.00 75 ILE A C 1
ATOM 621 O O . ILE A 1 75 ? -15.276 3.999 21.651 1.00 89.00 75 ILE A O 1
ATOM 625 N N . ALA A 1 76 ? -17.260 3.911 20.635 1.00 86.50 76 ALA A N 1
ATOM 626 C CA . ALA A 1 76 ? -16.800 2.987 19.601 1.00 86.50 76 ALA A CA 1
ATOM 627 C C . ALA A 1 76 ? -15.657 3.554 18.729 1.00 86.50 76 ALA A C 1
ATOM 629 O O . ALA A 1 76 ? -14.815 2.792 18.239 1.00 86.50 76 ALA A O 1
ATOM 630 N N . LYS A 1 77 ? -15.592 4.880 18.525 1.00 82.19 77 LYS A N 1
ATOM 631 C CA . LYS A 1 77 ? -14.500 5.533 17.777 1.00 82.19 77 LYS A CA 1
ATOM 632 C C . LYS A 1 77 ? -13.146 5.397 18.472 1.00 82.19 77 LYS A C 1
ATOM 634 O O . LYS A 1 77 ? -12.137 5.301 17.771 1.00 82.19 77 LYS A O 1
ATOM 639 N N . GLU A 1 78 ? -13.091 5.343 19.801 1.00 81.44 78 GLU A N 1
ATOM 640 C CA . GLU A 1 78 ? -11.825 5.119 20.513 1.00 81.44 78 GLU A CA 1
ATOM 641 C C . GLU A 1 78 ? -11.230 3.742 20.199 1.00 81.44 78 GLU A C 1
ATOM 643 O O . GLU A 1 78 ? -10.024 3.617 19.967 1.00 81.44 78 GLU A O 1
ATOM 648 N N . TYR A 1 79 ? -12.087 2.728 20.067 1.00 75.62 79 TYR A N 1
ATOM 649 C CA . TYR A 1 79 ? -11.678 1.381 19.671 1.00 75.62 79 TYR A CA 1
ATOM 650 C C . TYR A 1 79 ? -11.324 1.289 18.178 1.00 75.62 79 TYR A C 1
ATOM 652 O O . TYR A 1 79 ? -10.441 0.516 17.807 1.00 75.62 79 TYR A O 1
ATOM 660 N N . LYS A 1 80 ? -11.911 2.131 17.310 1.00 64.69 80 LYS A N 1
ATOM 661 C CA . LYS A 1 80 ? -11.505 2.236 15.890 1.00 64.69 80 LYS A CA 1
ATOM 662 C C . LYS A 1 80 ? -10.080 2.759 15.705 1.00 64.69 80 LYS A C 1
ATOM 664 O O . LYS A 1 80 ? -9.403 2.351 14.766 1.00 64.69 80 LYS A O 1
ATOM 669 N N . ARG A 1 81 ? -9.599 3.628 16.601 1.00 58.03 81 ARG A N 1
ATOM 670 C CA . ARG A 1 81 ? -8.239 4.198 16.538 1.00 58.03 81 ARG A CA 1
ATOM 671 C C . ARG A 1 81 ? -7.128 3.198 16.885 1.00 58.03 81 ARG A C 1
ATOM 673 O O . ARG A 1 81 ? -5.957 3.517 16.697 1.00 58.03 81 ARG A O 1
ATOM 680 N N . ARG A 1 82 ? -7.468 1.995 17.366 1.00 54.09 82 ARG A N 1
ATOM 681 C CA . ARG A 1 82 ? -6.517 0.942 17.762 1.00 54.09 82 ARG A CA 1
ATOM 682 C C . ARG A 1 82 ? -6.407 -0.201 16.741 1.00 54.09 82 ARG A C 1
ATOM 684 O O . ARG A 1 82 ? -6.264 -1.353 17.129 1.00 54.09 82 ARG A O 1
ATOM 691 N N . GLY A 1 83 ? -6.414 0.080 15.439 1.00 54.84 83 GLY A N 1
ATOM 692 C CA . GLY A 1 83 ? -5.847 -0.883 14.484 1.00 54.84 83 GLY A CA 1
ATOM 693 C C . GLY A 1 83 ? -4.342 -1.002 14.744 1.00 54.84 83 GLY A C 1
ATOM 694 O O . GLY A 1 83 ? -3.688 0.024 14.914 1.00 54.84 83 GLY A O 1
ATOM 695 N N . LYS A 1 84 ? -3.765 -2.212 14.814 1.00 51.34 84 LYS A N 1
ATOM 696 C CA . LYS A 1 84 ? -2.298 -2.366 14.847 1.00 51.34 84 LYS A CA 1
ATOM 697 C C . LYS A 1 84 ? -1.774 -1.936 13.475 1.00 51.34 84 LYS A C 1
ATOM 699 O O . LYS A 1 84 ? -1.967 -2.674 12.509 1.00 51.34 84 LYS A O 1
ATOM 704 N N . PRO A 1 85 ? -1.117 -0.772 13.336 1.00 47.56 85 PRO A N 1
ATOM 705 C CA . PRO A 1 85 ? -0.677 -0.341 12.025 1.00 47.56 85 PRO A CA 1
ATOM 706 C C . PRO A 1 85 ? 0.449 -1.269 11.563 1.00 47.56 85 PRO A C 1
ATOM 708 O O . PRO A 1 85 ? 1.574 -1.199 12.065 1.00 47.56 85 PRO A O 1
ATOM 711 N N . LYS A 1 86 ? 0.178 -2.121 10.569 1.00 47.56 86 LYS A N 1
ATOM 712 C CA . LYS A 1 86 ? 1.242 -2.643 9.713 1.00 47.56 86 LYS A CA 1
ATOM 713 C C . LYS A 1 86 ? 1.596 -1.564 8.696 1.00 47.56 86 LYS A C 1
ATOM 715 O O . LYS A 1 86 ? 1.108 -1.512 7.580 1.00 47.56 86 LYS A O 1
ATOM 720 N N . VAL A 1 87 ? 2.530 -0.721 9.114 1.00 57.69 87 VAL A N 1
ATOM 721 C CA . VAL A 1 87 ? 3.475 0.008 8.261 1.00 57.69 87 VAL A CA 1
ATOM 722 C C . VAL A 1 87 ? 2.921 1.132 7.386 1.00 57.69 87 VAL A C 1
ATOM 724 O O . VAL A 1 87 ? 3.488 2.207 7.460 1.00 57.69 87 VAL A O 1
ATOM 727 N N . TYR A 1 88 ? 1.866 0.946 6.598 1.00 67.88 88 TYR A N 1
ATOM 728 C CA . TYR A 1 88 ? 1.207 2.012 5.823 1.00 67.88 88 TYR A CA 1
ATOM 729 C C . TYR A 1 88 ? -0.204 1.611 5.382 1.00 67.88 88 TYR A C 1
ATOM 731 O O . TYR A 1 88 ? -1.039 2.487 5.217 1.00 67.88 88 TYR A O 1
ATOM 739 N N . VAL A 1 89 ? -0.464 0.310 5.201 1.00 76.06 89 VAL A N 1
ATOM 740 C CA . VAL A 1 89 ? -1.779 -0.260 4.885 1.00 76.06 89 VAL A CA 1
ATOM 741 C C . VAL A 1 89 ? -2.106 -1.288 5.962 1.00 76.06 89 VAL A C 1
ATOM 743 O O . VAL A 1 89 ? -1.325 -2.214 6.170 1.00 76.06 89 VAL A O 1
ATOM 746 N N . THR A 1 90 ? -3.222 -1.118 6.668 1.00 78.75 90 THR A N 1
ATOM 747 C CA . THR A 1 90 ? -3.614 -2.012 7.763 1.00 78.75 90 THR A CA 1
ATOM 748 C C . THR A 1 90 ? -3.750 -3.477 7.313 1.00 78.75 90 THR A C 1
ATOM 750 O O . THR A 1 90 ? -3.964 -3.761 6.130 1.00 78.75 90 THR A O 1
ATOM 753 N N . GLU A 1 91 ? -3.605 -4.429 8.248 1.00 77.88 91 GLU A N 1
ATOM 754 C CA . GLU A 1 91 ? -3.700 -5.872 7.945 1.00 77.88 91 GLU A CA 1
ATOM 755 C C . GLU A 1 91 ? -5.031 -6.233 7.290 1.00 77.88 91 GLU A C 1
ATOM 757 O O . GLU A 1 91 ? -5.089 -7.101 6.421 1.00 77.88 91 GLU A O 1
ATOM 762 N N . GLU A 1 92 ? -6.083 -5.518 7.665 1.00 79.94 92 GLU A N 1
ATOM 763 C CA . GLU A 1 92 ? -7.432 -5.714 7.167 1.00 79.94 92 GLU A CA 1
ATOM 764 C C . GLU A 1 92 ? -7.576 -5.200 5.727 1.00 79.94 92 GLU A C 1
ATOM 766 O O . GLU A 1 92 ? -8.239 -5.831 4.904 1.00 79.94 92 GLU A O 1
ATOM 771 N N . LEU A 1 93 ? -6.910 -4.094 5.374 1.00 83.94 93 LEU A N 1
ATOM 772 C CA . LEU A 1 93 ? -6.940 -3.530 4.020 1.00 83.94 93 LEU A CA 1
ATOM 773 C C . LEU A 1 93 ? -6.002 -4.248 3.040 1.00 83.94 93 LEU A C 1
ATOM 775 O O . LEU A 1 93 ? -6.213 -4.174 1.827 1.00 83.94 93 LEU A O 1
ATOM 779 N N . PHE A 1 94 ? -4.975 -4.947 3.522 1.00 84.44 94 PHE A N 1
ATOM 780 C CA . PHE A 1 94 ? -3.931 -5.524 2.671 1.00 84.44 94 PHE A CA 1
ATOM 781 C C . PHE A 1 94 ? -4.428 -6.572 1.644 1.00 84.44 94 PHE A C 1
ATOM 783 O O . PHE A 1 94 ? -4.031 -6.501 0.471 1.00 84.44 94 PHE A O 1
ATOM 790 N N . PRO A 1 95 ? -5.336 -7.512 1.986 1.00 86.00 95 PRO A N 1
ATOM 791 C CA . PRO A 1 95 ? -5.923 -8.424 1.002 1.00 86.00 95 PRO A CA 1
ATOM 792 C C . PRO A 1 95 ? -6.698 -7.694 -0.100 1.00 86.00 95 PRO A C 1
ATOM 794 O O . PRO A 1 95 ? -6.711 -8.131 -1.250 1.00 86.00 95 PRO A O 1
ATOM 797 N N . LEU A 1 96 ? -7.339 -6.569 0.231 1.00 88.62 96 LEU A N 1
ATOM 798 C CA . LEU A 1 96 ? -8.044 -5.752 -0.751 1.00 88.62 96 LEU A CA 1
ATOM 799 C C . LEU A 1 96 ? -7.057 -4.964 -1.624 1.00 88.62 96 LEU A C 1
ATOM 801 O O . LEU A 1 96 ? -7.199 -4.978 -2.846 1.00 88.62 96 LEU A O 1
ATOM 805 N N . TYR A 1 97 ? -6.035 -4.351 -1.019 1.00 89.75 97 TYR A N 1
ATOM 806 C CA . TYR A 1 97 ? -4.947 -3.656 -1.715 1.00 89.75 97 TYR A CA 1
ATOM 807 C C . TYR A 1 97 ? -4.318 -4.541 -2.791 1.00 89.75 97 TYR A C 1
ATOM 809 O O . TYR A 1 97 ? -4.254 -4.155 -3.957 1.00 89.75 97 TYR A O 1
ATOM 817 N N . THR A 1 98 ? -3.918 -5.760 -2.423 1.00 85.88 98 THR A N 1
ATOM 818 C CA . THR A 1 98 ? -3.277 -6.707 -3.346 1.00 85.88 98 THR A CA 1
ATOM 819 C C . THR A 1 98 ? -4.208 -7.139 -4.480 1.00 85.88 98 THR A C 1
ATOM 821 O O . THR A 1 98 ? -3.779 -7.160 -5.633 1.00 85.88 98 THR A O 1
ATOM 824 N N . ARG A 1 99 ? -5.494 -7.411 -4.204 1.00 87.94 99 ARG A N 1
ATOM 825 C CA . ARG A 1 99 ? -6.488 -7.716 -5.254 1.00 87.94 99 ARG A CA 1
ATOM 826 C C . ARG A 1 99 ? -6.653 -6.561 -6.237 1.00 87.94 99 ARG A C 1
ATOM 828 O O . ARG A 1 99 ? -6.584 -6.785 -7.442 1.00 87.94 99 ARG A O 1
ATOM 835 N N . VAL A 1 100 ? -6.848 -5.339 -5.735 1.00 89.56 100 VAL A N 1
ATOM 836 C CA . VAL A 1 100 ? -7.011 -4.140 -6.575 1.00 89.56 100 VAL A CA 1
ATOM 837 C C . VAL A 1 100 ? -5.756 -3.900 -7.410 1.00 89.56 100 VAL A C 1
ATOM 839 O O . VAL A 1 100 ? -5.856 -3.666 -8.615 1.00 89.56 100 VAL A O 1
ATOM 842 N N . LEU A 1 101 ? -4.574 -4.024 -6.805 1.00 88.94 101 LEU A N 1
ATOM 843 C CA . LEU A 1 101 ? -3.295 -3.871 -7.489 1.00 88.94 101 LEU A CA 1
ATOM 844 C C . LEU A 1 101 ? -3.134 -4.884 -8.631 1.00 88.94 101 LEU A C 1
ATOM 846 O O . LEU A 1 101 ? -2.841 -4.487 -9.756 1.00 88.94 101 LEU A O 1
ATOM 850 N N . ILE A 1 102 ? -3.375 -6.173 -8.372 1.00 82.62 102 ILE A N 1
ATOM 851 C CA . ILE A 1 102 ? -3.256 -7.239 -9.378 1.00 82.62 102 ILE A CA 1
ATOM 852 C C . ILE A 1 102 ? -4.256 -7.026 -10.517 1.00 82.62 102 ILE A C 1
ATOM 854 O O . ILE A 1 102 ? -3.852 -7.046 -11.677 1.00 82.62 102 ILE A O 1
ATOM 858 N N . ILE A 1 103 ? -5.536 -6.784 -10.209 1.00 85.81 103 ILE A N 1
ATOM 859 C CA . ILE A 1 103 ? -6.574 -6.556 -11.229 1.00 85.81 103 ILE A CA 1
ATOM 860 C C . ILE A 1 103 ? -6.186 -5.378 -12.128 1.00 85.81 103 ILE A C 1
ATOM 862 O O . ILE A 1 103 ? -6.272 -5.479 -13.352 1.00 85.81 103 ILE A O 1
ATOM 866 N N . THR A 1 104 ? -5.705 -4.284 -11.532 1.00 87.94 104 THR A N 1
ATOM 867 C CA . THR A 1 104 ? -5.323 -3.086 -12.290 1.00 87.94 104 THR A CA 1
ATOM 868 C C . THR A 1 104 ? -4.084 -3.341 -13.151 1.00 87.94 104 THR A C 1
ATOM 870 O O . THR A 1 104 ? -4.072 -2.970 -14.322 1.00 87.94 104 THR A O 1
ATOM 873 N N . LEU A 1 105 ? -3.067 -4.03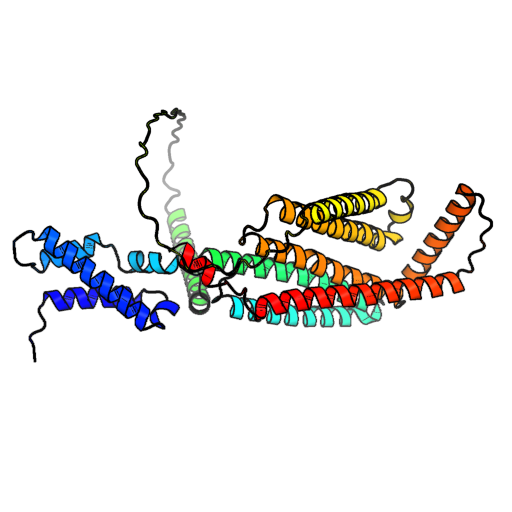6 -12.625 1.00 85.44 105 LEU A N 1
ATOM 874 C CA . LEU A 1 105 ? -1.875 -4.410 -13.396 1.00 85.44 105 LEU A CA 1
ATOM 875 C C . LEU A 1 105 ? -2.209 -5.350 -14.565 1.00 85.44 105 LEU A C 1
ATOM 877 O O . LEU A 1 105 ? -1.676 -5.170 -15.659 1.00 85.44 105 LEU A O 1
ATOM 881 N N . VAL A 1 106 ? -3.117 -6.310 -14.367 1.00 84.62 106 VAL A N 1
ATOM 882 C CA . VAL A 1 106 ? -3.591 -7.216 -15.427 1.00 84.62 106 VAL A CA 1
ATOM 883 C C . VAL A 1 106 ? -4.346 -6.443 -16.509 1.00 84.62 106 VAL A C 1
ATOM 885 O O . VAL A 1 106 ? -4.043 -6.597 -17.691 1.00 84.62 106 VAL A O 1
ATOM 888 N N . ALA A 1 107 ? -5.281 -5.565 -16.134 1.00 89.06 107 ALA A N 1
ATOM 889 C CA . ALA A 1 107 ? -6.001 -4.726 -17.093 1.00 89.06 107 ALA A CA 1
ATOM 890 C C . ALA A 1 107 ? -5.033 -3.876 -17.931 1.00 89.06 107 ALA A C 1
ATOM 892 O O . ALA A 1 107 ? -5.149 -3.779 -19.153 1.00 89.06 107 ALA A O 1
ATOM 893 N N . GLN A 1 108 ? -4.021 -3.313 -17.279 1.00 88.88 108 GLN A N 1
ATOM 894 C CA . GLN A 1 108 ? -3.023 -2.483 -17.929 1.00 88.88 108 GLN A CA 1
ATOM 895 C C . GLN A 1 108 ? -2.086 -3.273 -18.845 1.00 88.88 108 GLN A C 1
ATOM 897 O O . GLN A 1 108 ? -1.688 -2.767 -19.896 1.00 88.88 108 GLN A O 1
ATOM 902 N N . PHE A 1 109 ? -1.766 -4.518 -18.494 1.00 88.62 109 PHE A N 1
ATOM 903 C CA . PHE A 1 109 ? -1.066 -5.431 -19.389 1.00 88.62 109 PHE A CA 1
ATOM 904 C C . PHE A 1 109 ? -1.848 -5.616 -20.695 1.00 88.62 109 PHE A C 1
ATOM 906 O O . PHE A 1 109 ? -1.291 -5.379 -21.766 1.00 88.62 109 PHE A O 1
ATOM 913 N N . PHE A 1 110 ? -3.148 -5.923 -20.624 1.00 88.19 110 PHE A N 1
ATOM 914 C CA . PHE A 1 110 ? -3.989 -6.076 -21.818 1.00 88.19 110 PHE A CA 1
ATOM 915 C C . PHE A 1 110 ? -4.097 -4.791 -22.646 1.00 88.19 110 PHE A C 1
ATOM 917 O O . PHE A 1 110 ? -3.973 -4.850 -23.868 1.00 88.19 110 PHE A O 1
ATOM 924 N N . LEU A 1 111 ? -4.246 -3.625 -22.007 1.00 87.94 111 LEU A N 1
ATOM 925 C CA . LEU A 1 111 ? -4.238 -2.335 -22.710 1.00 87.94 111 LEU A CA 1
ATOM 926 C C . LEU A 1 111 ? -2.931 -2.111 -23.484 1.00 87.94 111 LEU A C 1
ATOM 928 O O . LEU A 1 111 ? -2.958 -1.667 -24.633 1.00 87.94 111 LEU A O 1
ATOM 932 N N . ASN A 1 112 ? -1.788 -2.467 -22.892 1.00 85.44 112 ASN A N 1
ATOM 933 C CA . ASN A 1 112 ? -0.501 -2.375 -23.575 1.00 85.44 112 ASN A CA 1
ATOM 934 C C . ASN A 1 112 ? -0.375 -3.405 -24.706 1.00 85.44 112 ASN A C 1
ATOM 936 O O . ASN A 1 112 ? 0.156 -3.054 -25.755 1.00 85.44 112 ASN A O 1
ATOM 940 N N . VAL A 1 113 ? -0.890 -4.633 -24.550 1.00 82.88 113 VAL A N 1
ATOM 941 C CA . VAL A 1 113 ? -0.917 -5.644 -25.630 1.00 82.88 113 VAL A CA 1
ATOM 942 C C . VAL A 1 113 ? -1.728 -5.141 -26.826 1.00 82.88 113 VAL A C 1
ATOM 944 O O . VAL A 1 113 ? -1.254 -5.213 -27.959 1.00 82.88 113 VAL A O 1
ATOM 947 N N . ILE A 1 114 ? -2.913 -4.572 -26.585 1.00 88.19 114 ILE A N 1
ATOM 948 C CA . ILE A 1 114 ? -3.751 -3.970 -27.632 1.00 88.19 114 ILE A CA 1
ATOM 949 C C . ILE A 1 114 ? -2.994 -2.825 -28.316 1.00 88.19 114 ILE A C 1
ATOM 951 O O . ILE A 1 114 ? -2.900 -2.781 -29.542 1.00 88.19 114 ILE A O 1
ATOM 955 N N . GLY A 1 115 ? -2.386 -1.931 -27.530 1.00 83.88 115 GLY A N 1
ATOM 956 C CA . GLY A 1 115 ? -1.549 -0.855 -28.056 1.00 83.88 115 GLY A CA 1
ATOM 957 C C . GLY A 1 115 ? -0.388 -1.376 -28.906 1.00 83.88 115 GLY A C 1
ATOM 958 O O . GLY A 1 115 ? -0.117 -0.837 -29.976 1.00 83.88 115 GLY A O 1
ATOM 959 N N . ALA A 1 116 ? 0.274 -2.451 -28.483 1.00 80.19 116 ALA A N 1
ATOM 960 C CA . ALA A 1 116 ? 1.359 -3.076 -29.231 1.00 80.19 116 ALA A CA 1
ATOM 961 C C . ALA A 1 116 ? 0.876 -3.643 -30.569 1.00 80.19 116 ALA A C 1
ATOM 963 O O . ALA A 1 116 ? 1.537 -3.422 -31.583 1.00 80.19 116 ALA A O 1
ATOM 964 N N . PHE A 1 117 ? -0.290 -4.299 -30.585 1.00 83.88 117 PHE A N 1
ATOM 965 C CA . PHE A 1 117 ? -0.892 -4.878 -31.786 1.00 83.88 117 PHE A CA 1
ATOM 966 C C . PHE A 1 117 ? -1.102 -3.829 -32.887 1.00 83.88 117 PHE A C 1
ATOM 968 O O . PHE A 1 117 ? -0.644 -4.018 -34.013 1.00 83.88 117 PHE A O 1
ATOM 975 N N . PHE A 1 118 ? -1.667 -2.666 -32.545 1.00 89.25 118 PHE A N 1
ATOM 976 C CA . PHE A 1 118 ? -1.835 -1.553 -33.492 1.00 89.25 118 PHE A CA 1
ATOM 977 C C . PHE A 1 118 ? -0.513 -0.965 -34.007 1.00 89.25 118 PHE A C 1
ATOM 979 O O . PHE A 1 118 ? -0.493 -0.278 -35.023 1.00 89.25 118 PHE A O 1
ATOM 986 N N . ASN A 1 119 ? 0.602 -1.230 -33.325 1.00 83.81 119 ASN A N 1
ATOM 987 C CA . ASN A 1 119 ? 1.919 -0.721 -33.689 1.00 83.81 119 ASN A CA 1
ATOM 988 C C . ASN A 1 119 ? 2.812 -1.763 -34.381 1.00 83.81 119 ASN A C 1
ATOM 990 O O . ASN A 1 119 ? 3.953 -1.431 -34.708 1.00 83.81 119 ASN A O 1
ATOM 994 N N . ILE A 1 120 ? 2.337 -2.989 -34.642 1.00 83.12 120 ILE A N 1
ATOM 995 C CA . ILE A 1 120 ? 3.148 -4.068 -35.243 1.00 83.12 120 ILE A CA 1
ATOM 996 C C . ILE A 1 120 ? 3.795 -3.635 -36.568 1.00 83.12 120 ILE A C 1
ATOM 998 O O . ILE A 1 120 ? 4.990 -3.849 -36.755 1.00 83.12 120 ILE A O 1
ATOM 1002 N N . GLY A 1 121 ? 3.062 -2.936 -37.441 1.00 78.00 121 GLY A N 1
ATOM 1003 C CA . GLY A 1 121 ? 3.577 -2.493 -38.746 1.00 78.00 121 GLY A CA 1
ATOM 1004 C C . GLY A 1 121 ? 4.644 -1.390 -38.696 1.00 78.00 121 GLY A C 1
ATOM 1005 O O . GLY A 1 121 ? 5.257 -1.086 -39.711 1.00 78.00 121 GLY A O 1
ATOM 1006 N N . THR A 1 122 ? 4.888 -0.788 -37.529 1.00 79.62 122 THR A N 1
ATOM 1007 C CA . THR A 1 122 ? 5.817 0.349 -37.378 1.00 79.62 122 THR A CA 1
ATOM 1008 C C . THR A 1 122 ? 7.219 -0.057 -36.920 1.00 79.62 122 THR A C 1
ATOM 1010 O O . THR A 1 122 ? 8.089 0.799 -36.776 1.00 79.62 122 THR A O 1
ATOM 1013 N N . GLY A 1 123 ? 7.443 -1.337 -36.597 1.00 77.62 123 GLY A N 1
ATOM 1014 C CA . GLY A 1 123 ? 8.708 -1.821 -36.028 1.00 77.62 123 GLY A CA 1
ATOM 1015 C C . GLY A 1 123 ? 9.000 -1.348 -34.593 1.00 77.62 123 GLY A C 1
ATOM 1016 O O . GLY A 1 123 ? 9.933 -1.840 -33.967 1.00 77.62 123 GLY A O 1
ATOM 1017 N N . VAL A 1 124 ? 8.192 -0.445 -34.018 1.00 80.00 124 VAL A N 1
ATOM 1018 C CA . VAL A 1 124 ? 8.361 0.056 -32.638 1.00 80.00 124 VAL A CA 1
ATOM 1019 C C . VAL A 1 124 ? 7.399 -0.574 -31.626 1.00 80.00 124 VAL A C 1
ATOM 1021 O O . VAL A 1 124 ? 7.373 -0.154 -30.467 1.00 80.00 124 VAL A O 1
ATOM 1024 N N . ALA A 1 125 ? 6.629 -1.592 -32.028 1.00 72.94 125 ALA A N 1
ATOM 1025 C CA . ALA A 1 125 ? 5.623 -2.252 -31.188 1.00 72.94 125 ALA A CA 1
ATOM 1026 C C . ALA A 1 125 ? 6.187 -2.728 -29.843 1.00 72.94 125 ALA A C 1
ATOM 1028 O O . ALA A 1 125 ? 5.647 -2.379 -28.795 1.00 72.94 125 ALA A O 1
ATOM 1029 N N . GLY A 1 126 ? 7.317 -3.446 -29.863 1.00 69.44 126 GLY A N 1
ATOM 1030 C CA . GLY A 1 126 ? 7.965 -3.936 -28.644 1.00 69.44 126 GLY A CA 1
ATOM 1031 C C . GLY A 1 126 ? 8.406 -2.799 -27.721 1.00 69.44 126 GLY A C 1
ATOM 1032 O O . GLY A 1 126 ? 8.140 -2.835 -26.524 1.00 69.44 126 GLY A O 1
ATOM 1033 N N . ARG A 1 127 ? 8.999 -1.730 -28.276 1.00 75.06 127 ARG A N 1
ATOM 1034 C CA . ARG A 1 127 ? 9.421 -0.557 -27.491 1.00 75.06 127 ARG A CA 1
ATOM 1035 C C . ARG A 1 127 ? 8.237 0.098 -26.799 1.00 75.06 127 ARG A C 1
ATOM 1037 O O . ARG A 1 127 ? 8.294 0.303 -25.593 1.00 75.06 127 ARG A O 1
ATOM 1044 N N . ARG A 1 128 ? 7.176 0.401 -27.554 1.00 74.75 128 ARG A N 1
ATOM 1045 C CA . ARG A 1 128 ? 5.970 1.039 -27.012 1.00 74.75 128 ARG A CA 1
ATOM 1046 C C . ARG A 1 128 ? 5.295 0.163 -25.962 1.00 74.75 128 ARG A C 1
ATOM 1048 O O . ARG A 1 128 ? 4.871 0.699 -24.944 1.00 74.75 128 ARG A O 1
ATOM 1055 N N . PHE A 1 129 ? 5.266 -1.154 -26.170 1.00 79.38 129 PHE A N 1
ATOM 1056 C CA . PHE A 1 129 ? 4.743 -2.111 -25.199 1.00 79.38 129 PHE A CA 1
ATOM 1057 C C . PHE A 1 129 ? 5.499 -2.051 -23.869 1.00 79.38 129 PHE A C 1
ATOM 1059 O O . PHE A 1 129 ? 4.897 -1.772 -22.836 1.00 79.38 129 PHE A O 1
ATOM 1066 N N . PHE A 1 130 ? 6.818 -2.269 -23.883 1.00 73.19 130 PHE A N 1
ATOM 1067 C CA . PHE A 1 130 ? 7.600 -2.337 -22.648 1.00 73.19 130 PHE A CA 1
ATOM 1068 C C . PHE A 1 130 ? 7.689 -0.981 -21.946 1.00 73.19 130 PHE A C 1
ATOM 1070 O O . PHE A 1 130 ? 7.529 -0.917 -20.724 1.00 73.19 130 PHE A O 1
ATOM 1077 N N . SER A 1 131 ? 7.887 0.115 -22.688 1.00 75.25 131 SER A N 1
ATOM 1078 C CA . SER A 1 131 ? 7.916 1.454 -22.089 1.00 75.25 131 SER A CA 1
ATOM 1079 C C . SER A 1 131 ? 6.552 1.840 -21.523 1.00 75.25 131 SER A C 1
ATOM 1081 O O . SER A 1 131 ? 6.470 2.336 -20.401 1.00 75.25 131 SER A O 1
ATOM 1083 N N . GLY A 1 132 ? 5.482 1.577 -22.282 1.00 76.31 132 GLY A N 1
ATOM 1084 C CA . GLY A 1 132 ? 4.108 1.854 -21.879 1.00 76.31 132 GLY A CA 1
ATOM 1085 C C . GLY A 1 132 ? 3.742 1.082 -20.622 1.00 76.31 132 GLY A C 1
ATOM 1086 O O . GLY A 1 132 ? 3.340 1.696 -19.634 1.00 76.31 132 GLY A O 1
ATOM 1087 N N . LEU A 1 133 ? 3.987 -0.232 -20.610 1.00 80.19 133 LEU A N 1
ATOM 1088 C CA . LEU A 1 133 ? 3.724 -1.107 -19.471 1.00 80.19 133 LEU A CA 1
ATOM 1089 C C . LEU A 1 133 ? 4.459 -0.623 -18.226 1.00 80.19 133 LEU A C 1
ATOM 1091 O O . LEU A 1 133 ? 3.863 -0.525 -17.159 1.00 80.19 133 LEU A O 1
ATOM 1095 N N . THR A 1 134 ? 5.732 -0.264 -18.366 1.00 76.62 134 THR A N 1
ATOM 1096 C CA . THR A 1 134 ? 6.555 0.087 -17.213 1.00 76.62 134 THR A CA 1
ATOM 1097 C C . THR A 1 134 ? 6.187 1.437 -16.602 1.00 76.62 134 THR A C 1
ATOM 1099 O O . THR A 1 134 ? 6.040 1.542 -15.381 1.00 76.62 134 THR A O 1
ATOM 1102 N N . ILE A 1 135 ? 5.994 2.463 -17.438 1.00 75.94 135 ILE A N 1
ATOM 1103 C CA . ILE A 1 135 ? 5.603 3.803 -16.978 1.00 75.94 135 ILE A CA 1
ATOM 1104 C C . ILE A 1 135 ? 4.222 3.734 -16.331 1.00 75.94 135 ILE A C 1
ATOM 1106 O O . ILE A 1 135 ? 4.043 4.178 -15.196 1.00 75.94 135 ILE A O 1
ATOM 1110 N N . SER A 1 136 ? 3.262 3.115 -17.022 1.00 79.06 136 SER A N 1
ATOM 1111 C CA . SER A 1 136 ? 1.908 2.983 -16.495 1.00 79.06 136 SER A CA 1
ATOM 1112 C C . SER A 1 136 ? 1.889 2.150 -15.210 1.00 79.06 136 SER A C 1
ATOM 1114 O O . SER A 1 136 ? 1.181 2.505 -14.275 1.00 79.06 136 SER A O 1
ATOM 1116 N N . ALA A 1 137 ? 2.673 1.066 -15.103 1.00 80.00 137 ALA A N 1
ATOM 1117 C CA . ALA A 1 137 ? 2.643 0.188 -13.924 1.00 80.00 137 ALA A CA 1
ATOM 1118 C C . ALA A 1 137 ? 3.189 0.918 -12.706 1.00 80.00 137 ALA A C 1
ATOM 1120 O O . ALA A 1 137 ? 2.587 0.871 -11.638 1.00 80.00 137 ALA A O 1
ATOM 1121 N N . THR A 1 138 ? 4.278 1.661 -12.896 1.00 77.38 138 THR A N 1
ATOM 1122 C CA . THR A 1 138 ? 4.876 2.487 -11.847 1.00 77.38 138 THR A CA 1
ATOM 1123 C C . THR A 1 138 ? 3.882 3.517 -11.313 1.00 77.38 138 THR A C 1
ATOM 1125 O O . THR A 1 138 ? 3.663 3.582 -10.105 1.00 77.38 138 THR A O 1
ATOM 1128 N N . ILE A 1 139 ? 3.235 4.284 -12.198 1.00 72.94 139 ILE A N 1
ATOM 1129 C CA . ILE A 1 139 ? 2.263 5.315 -11.799 1.00 72.94 139 ILE A CA 1
ATOM 1130 C C . ILE A 1 139 ? 1.079 4.683 -11.057 1.00 72.94 139 ILE A C 1
ATOM 1132 O O . ILE A 1 139 ? 0.705 5.147 -9.981 1.00 72.94 139 ILE A O 1
ATOM 1136 N N . THR A 1 140 ? 0.531 3.592 -11.591 1.00 81.81 140 THR A N 1
ATOM 1137 C CA . THR A 1 140 ? -0.597 2.867 -10.996 1.00 81.81 140 THR A CA 1
ATOM 1138 C C . THR A 1 140 ? -0.264 2.315 -9.611 1.00 81.81 140 THR A C 1
ATOM 1140 O O . THR A 1 140 ? -1.039 2.509 -8.676 1.00 81.81 140 THR A O 1
ATOM 1143 N N . ILE A 1 141 ? 0.904 1.684 -9.442 1.00 83.25 141 ILE A N 1
ATOM 1144 C CA . ILE A 1 141 ? 1.364 1.183 -8.139 1.00 83.25 141 ILE A CA 1
ATOM 1145 C C . ILE A 1 141 ? 1.463 2.336 -7.137 1.00 83.25 141 ILE A C 1
ATOM 1147 O O . ILE A 1 141 ? 0.988 2.196 -6.010 1.00 83.25 141 ILE A O 1
ATOM 1151 N N . ILE A 1 142 ? 2.037 3.478 -7.534 1.00 77.44 142 ILE A N 1
ATOM 1152 C CA . ILE A 1 142 ? 2.172 4.653 -6.662 1.00 77.44 142 ILE A CA 1
ATOM 1153 C C . ILE A 1 142 ? 0.794 5.173 -6.236 1.00 77.44 142 ILE A C 1
ATOM 1155 O O . ILE A 1 142 ? 0.559 5.343 -5.041 1.00 77.44 142 ILE A O 1
ATOM 1159 N N . LEU A 1 143 ? -0.127 5.383 -7.182 1.00 78.44 143 LEU A N 1
ATOM 1160 C CA . LEU A 1 143 ? -1.461 5.922 -6.897 1.00 78.44 143 LEU A CA 1
ATOM 1161 C C . LEU A 1 143 ? -2.290 4.991 -6.008 1.00 78.44 143 LEU A C 1
ATOM 1163 O O . LEU A 1 143 ? -2.861 5.446 -5.018 1.00 78.44 143 LEU A O 1
ATOM 1167 N N . ILE A 1 144 ? -2.324 3.690 -6.320 1.00 85.69 144 ILE A N 1
ATOM 1168 C CA . ILE A 1 144 ? -3.048 2.701 -5.509 1.00 85.69 144 ILE A CA 1
ATOM 1169 C C . ILE A 1 144 ? -2.439 2.633 -4.110 1.00 85.69 144 ILE A C 1
ATOM 1171 O O . ILE A 1 144 ? -3.169 2.620 -3.123 1.00 85.69 144 ILE A O 1
ATOM 1175 N N . THR A 1 145 ? -1.110 2.642 -4.002 1.00 85.44 145 THR A N 1
ATOM 1176 C CA . THR A 1 145 ? -0.450 2.615 -2.694 1.00 85.44 145 THR A CA 1
ATOM 1177 C C . THR A 1 145 ? -0.815 3.853 -1.881 1.00 85.44 145 THR A C 1
ATOM 1179 O O . THR A 1 145 ? -1.297 3.693 -0.767 1.00 85.44 145 THR A O 1
ATOM 1182 N N . LEU A 1 146 ? -0.694 5.065 -2.436 1.00 76.38 146 LEU A N 1
ATOM 1183 C CA . LEU A 1 146 ? -1.072 6.307 -1.745 1.00 76.38 146 LEU A CA 1
ATOM 1184 C C . LEU A 1 146 ? -2.537 6.311 -1.289 1.00 76.38 146 LEU A C 1
ATOM 1186 O O . LEU A 1 146 ? -2.818 6.705 -0.159 1.00 76.38 146 LEU A O 1
ATOM 1190 N N . LEU A 1 147 ? -3.455 5.832 -2.134 1.00 86.62 147 LEU A N 1
ATOM 1191 C CA . LEU A 1 147 ? -4.870 5.702 -1.789 1.00 86.62 147 LEU A CA 1
ATOM 1192 C C . LEU A 1 147 ? -5.073 4.770 -0.588 1.00 86.62 147 LEU A C 1
ATOM 1194 O O . LEU A 1 147 ? -5.761 5.132 0.361 1.00 86.62 147 LEU A O 1
ATOM 1198 N N . PHE A 1 148 ? -4.465 3.584 -0.605 1.00 87.00 148 PHE A N 1
ATOM 1199 C CA . PHE A 1 148 ? -4.604 2.624 0.490 1.00 87.00 148 PHE A CA 1
ATOM 1200 C C . PHE A 1 148 ? -3.888 3.072 1.765 1.00 87.00 148 PHE A C 1
ATOM 1202 O O . PHE A 1 148 ? -4.373 2.771 2.853 1.00 87.00 148 PHE A O 1
ATOM 1209 N N . VAL A 1 149 ? -2.798 3.840 1.653 1.00 81.06 149 VAL A N 1
ATOM 1210 C CA . VAL A 1 149 ? -2.183 4.499 2.813 1.00 81.06 149 VAL A CA 1
ATOM 1211 C C . VAL A 1 149 ? -3.149 5.496 3.434 1.00 81.06 149 VAL A C 1
ATOM 1213 O O . VAL A 1 149 ? -3.365 5.469 4.640 1.00 81.06 149 VAL A O 1
ATOM 1216 N N . TYR A 1 150 ? -3.769 6.351 2.622 1.00 79.88 150 TYR A N 1
ATOM 1217 C CA . TYR A 1 150 ? -4.758 7.309 3.106 1.00 79.88 150 TYR A CA 1
ATOM 1218 C C . TYR A 1 150 ? -5.945 6.609 3.788 1.00 79.88 150 TYR A C 1
ATOM 1220 O O . TYR A 1 150 ? -6.300 6.957 4.911 1.00 79.88 150 TYR A O 1
ATOM 1228 N N . LEU A 1 151 ? -6.498 5.566 3.160 1.00 81.88 151 LEU A N 1
ATOM 1229 C CA . LEU A 1 151 ? -7.593 4.777 3.734 1.00 81.88 151 LEU A CA 1
ATOM 1230 C C . LEU A 1 151 ? -7.194 4.111 5.055 1.00 81.88 151 LEU A C 1
ATOM 1232 O O . LEU A 1 151 ? -7.972 4.093 6.005 1.00 81.88 151 LEU A O 1
ATOM 1236 N N . SER A 1 152 ? -5.965 3.608 5.128 1.00 80.44 152 SER A N 1
ATOM 1237 C CA . SER A 1 152 ? -5.412 3.011 6.336 1.00 80.44 152 SER A CA 1
ATOM 1238 C C . SER A 1 152 ? -5.194 4.026 7.455 1.00 80.44 152 SER A C 1
ATOM 1240 O O . SER A 1 152 ? -5.384 3.674 8.615 1.00 80.44 152 SER A O 1
ATOM 1242 N N . LEU A 1 153 ? -4.774 5.254 7.137 1.00 71.38 153 LEU A N 1
ATOM 1243 C CA . LEU A 1 153 ? -4.584 6.322 8.124 1.00 71.38 153 LEU A CA 1
ATOM 1244 C C . LEU A 1 153 ? -5.915 6.792 8.711 1.00 71.38 153 LEU A C 1
ATOM 1246 O O . LEU A 1 153 ? -5.990 7.069 9.905 1.00 71.38 153 LEU A O 1
ATOM 1250 N N . GLU A 1 154 ? -6.962 6.823 7.892 1.00 72.56 154 GLU A N 1
ATOM 1251 C CA . GLU A 1 154 ? -8.316 7.163 8.336 1.00 72.56 154 GLU A CA 1
ATOM 1252 C C . GLU A 1 154 ? -9.005 5.992 9.070 1.00 72.56 154 GLU A C 1
ATOM 1254 O O . GLU A 1 154 ? -10.072 6.153 9.661 1.00 72.56 154 GLU A O 1
ATOM 1259 N N . GLY A 1 155 ? -8.391 4.803 9.063 1.00 70.38 155 GLY A N 1
ATOM 1260 C CA . GLY A 1 155 ? -8.922 3.610 9.718 1.00 70.38 155 GLY A CA 1
ATOM 1261 C C . GLY A 1 155 ? -10.110 2.982 8.986 1.00 70.38 155 GLY A C 1
ATOM 1262 O O . GLY A 1 155 ? -10.970 2.390 9.637 1.00 70.38 155 GLY A O 1
ATOM 1263 N N . TYR A 1 156 ? -10.181 3.118 7.656 1.00 77.06 156 TYR A N 1
ATOM 1264 C CA . TYR A 1 156 ? -11.175 2.413 6.845 1.00 77.06 156 TYR A CA 1
ATOM 1265 C C . TYR A 1 156 ? -10.907 0.910 6.830 1.00 77.06 156 TYR A C 1
ATOM 1267 O O . TYR A 1 156 ? -9.769 0.467 6.680 1.00 77.06 156 TYR A O 1
ATOM 1275 N N . TYR A 1 157 ? -11.982 0.130 6.878 1.00 79.25 157 TYR A N 1
ATOM 1276 C CA . TYR A 1 157 ? -11.944 -1.313 6.673 1.00 79.25 157 TYR A CA 1
ATOM 1277 C C . TYR A 1 157 ? -12.475 -1.676 5.275 1.00 79.25 157 TYR A C 1
ATOM 1279 O O . TYR A 1 157 ? -13.219 -0.898 4.662 1.00 79.25 157 TYR A O 1
ATOM 1287 N N . PRO A 1 158 ? -12.108 -2.844 4.718 1.00 80.00 158 PRO A N 1
ATOM 1288 C CA . PRO A 1 158 ? -12.609 -3.280 3.414 1.00 80.00 158 PRO A CA 1
ATOM 1289 C C . PRO A 1 158 ? -14.144 -3.359 3.346 1.00 80.00 158 PRO A C 1
ATOM 1291 O O . PRO A 1 158 ? -14.718 -3.140 2.279 1.00 80.00 158 PRO A O 1
ATOM 1294 N N . GLU A 1 159 ? -14.825 -3.619 4.461 1.00 75.94 159 GLU A N 1
ATOM 1295 C CA . GLU A 1 159 ? -16.288 -3.636 4.546 1.00 75.94 159 GLU A CA 1
ATOM 1296 C C . GLU A 1 159 ? -16.888 -2.230 4.398 1.00 75.94 159 GLU A C 1
ATOM 1298 O O . GLU A 1 159 ? -17.892 -2.052 3.702 1.00 75.94 159 GLU A O 1
ATOM 1303 N N . ASP A 1 160 ? -16.246 -1.209 4.974 1.00 79.06 160 ASP A N 1
ATOM 1304 C CA . ASP A 1 160 ? -16.684 0.184 4.836 1.00 79.06 160 ASP A CA 1
ATOM 1305 C C . ASP A 1 160 ? -16.659 0.604 3.361 1.00 79.06 160 ASP A C 1
ATOM 1307 O O . ASP A 1 160 ? -17.594 1.245 2.879 1.00 79.06 160 ASP A O 1
ATOM 1311 N N . LEU A 1 161 ? -15.650 0.155 2.607 1.00 82.75 161 LEU A N 1
ATOM 1312 C CA . LEU A 1 161 ? -15.528 0.402 1.168 1.00 82.75 161 LEU A CA 1
ATOM 1313 C C . LEU A 1 161 ? -16.626 -0.296 0.353 1.00 82.75 161 LEU A C 1
ATOM 1315 O O . LEU A 1 161 ? -17.116 0.276 -0.623 1.00 82.75 161 LEU A O 1
ATOM 1319 N N . GLN A 1 162 ? -17.066 -1.491 0.762 1.00 77.12 162 GLN A N 1
ATOM 1320 C CA . GLN A 1 162 ? -18.201 -2.168 0.125 1.00 77.12 162 GLN A CA 1
ATOM 1321 C C . GLN A 1 162 ? -19.492 -1.375 0.336 1.00 77.12 162 GLN A C 1
ATOM 1323 O O . GLN A 1 162 ? -20.222 -1.117 -0.627 1.00 77.12 162 GLN A O 1
ATOM 1328 N N . THR A 1 163 ? -19.742 -0.899 1.560 1.00 75.75 163 THR A N 1
ATOM 1329 C CA . THR A 1 163 ? -20.918 -0.056 1.822 1.00 75.75 163 THR A CA 1
ATOM 1330 C C . THR A 1 163 ? -20.844 1.270 1.064 1.00 75.75 163 THR A C 1
ATOM 1332 O O . THR A 1 163 ? -21.846 1.699 0.487 1.00 75.75 163 THR A O 1
ATOM 1335 N N . LEU A 1 164 ? -19.660 1.881 0.958 1.00 74.94 164 LEU A N 1
ATOM 1336 C CA . LEU A 1 164 ? -19.443 3.087 0.160 1.00 74.94 164 LEU A CA 1
ATOM 1337 C C . LEU A 1 164 ? -19.740 2.838 -1.322 1.00 74.94 164 LEU A C 1
ATOM 1339 O O . LEU A 1 164 ? -20.453 3.631 -1.933 1.00 74.94 164 LEU A O 1
ATOM 1343 N N . SER A 1 165 ? -19.274 1.714 -1.879 1.00 76.62 165 SER A N 1
ATOM 1344 C CA . SER A 1 165 ? -19.545 1.322 -3.270 1.00 76.62 165 SER A CA 1
ATOM 1345 C C . SER A 1 165 ? -21.042 1.171 -3.552 1.00 76.62 165 SER A C 1
ATOM 1347 O O . SER A 1 165 ? -21.518 1.632 -4.586 1.00 76.62 165 SER A O 1
ATOM 1349 N N . SER A 1 166 ? -21.807 0.630 -2.596 1.00 77.06 166 SER A N 1
ATOM 1350 C CA . SER A 1 166 ? -23.264 0.492 -2.717 1.00 77.06 166 SER A CA 1
ATOM 1351 C C . SER A 1 166 ? -24.016 1.824 -2.582 1.00 77.06 166 SER A C 1
ATOM 1353 O O . SER A 1 166 ? -25.074 2.005 -3.181 1.00 77.06 166 SER A O 1
ATOM 1355 N N . ARG A 1 167 ? -23.461 2.792 -1.836 1.00 75.50 167 ARG A N 1
ATOM 1356 C CA . ARG A 1 167 ? -24.063 4.120 -1.619 1.00 75.50 167 ARG A CA 1
ATOM 1357 C C . ARG A 1 167 ? -23.674 5.142 -2.685 1.00 75.50 167 ARG A C 1
ATOM 1359 O O . ARG A 1 167 ? -24.452 6.060 -2.940 1.00 75.50 167 ARG A O 1
ATOM 1366 N N . LEU A 1 168 ? -22.519 4.990 -3.329 1.00 75.31 168 LEU A N 1
ATOM 1367 C CA . LEU A 1 168 ? -22.022 5.893 -4.374 1.00 75.31 168 LEU A CA 1
ATOM 1368 C C . LEU A 1 168 ? -23.067 6.186 -5.473 1.00 75.31 168 LEU A C 1
ATOM 1370 O O . LEU A 1 168 ? -23.317 7.368 -5.712 1.00 75.31 168 LEU A O 1
ATOM 1374 N N . PRO A 1 169 ? -23.768 5.195 -6.066 1.00 77.00 169 PRO A N 1
ATOM 1375 C CA . PRO A 1 169 ? -24.804 5.451 -7.073 1.00 77.00 169 PRO A CA 1
ATOM 1376 C C . PRO A 1 169 ? -25.926 6.361 -6.557 1.00 77.00 169 PRO A C 1
ATOM 1378 O O . PRO A 1 169 ? -26.349 7.291 -7.244 1.00 77.00 169 PRO A O 1
ATOM 1381 N N . THR A 1 170 ? -26.364 6.145 -5.311 1.00 78.38 170 THR A N 1
ATOM 1382 C CA . THR A 1 170 ? -27.432 6.942 -4.686 1.00 78.38 170 THR A CA 1
ATOM 1383 C C . THR A 1 170 ? -26.985 8.366 -4.359 1.00 78.38 170 THR A C 1
ATOM 1385 O O . THR A 1 170 ? -27.765 9.306 -4.507 1.00 78.38 170 THR A O 1
ATOM 1388 N N . LEU A 1 171 ? -25.717 8.561 -3.976 1.00 72.81 171 LEU A N 1
ATOM 1389 C CA . LEU A 1 171 ? -25.149 9.887 -3.724 1.00 72.81 171 LEU A CA 1
ATOM 1390 C C . LEU A 1 171 ? -25.005 10.692 -5.021 1.00 72.81 171 LEU A C 1
ATOM 1392 O O . LEU A 1 171 ? -25.315 11.885 -5.027 1.00 72.81 171 LEU A O 1
ATOM 1396 N N . PHE A 1 172 ? -24.613 10.051 -6.128 1.00 73.19 172 PHE A N 1
ATOM 1397 C CA . PHE A 1 172 ? -24.577 10.701 -7.441 1.00 73.19 172 PHE A CA 1
ATOM 1398 C C . PHE A 1 172 ? -25.983 11.073 -7.941 1.00 73.19 172 PHE A C 1
ATOM 1400 O O . PHE A 1 172 ? -26.172 12.203 -8.394 1.00 73.19 172 PHE A O 1
ATOM 1407 N N . GLN A 1 173 ? -26.987 10.204 -7.767 1.00 75.06 173 GLN A N 1
ATOM 1408 C CA . GLN A 1 173 ? -28.384 10.528 -8.104 1.00 75.06 173 GLN A CA 1
ATOM 1409 C C . GLN A 1 173 ? -28.964 11.659 -7.242 1.00 75.06 173 GLN A C 1
ATOM 1411 O O . GLN A 1 173 ? -29.631 12.564 -7.753 1.00 75.06 173 GLN A O 1
ATOM 1416 N N . LYS A 1 174 ? -28.699 11.652 -5.929 1.00 78.19 174 LYS A N 1
ATOM 1417 C CA . LYS A 1 174 ? -29.200 12.689 -5.014 1.00 78.19 174 LYS A CA 1
ATOM 1418 C C . LYS A 1 174 ? -28.586 14.057 -5.318 1.00 78.19 174 LYS A C 1
ATOM 1420 O O . LYS A 1 174 ? -29.282 15.065 -5.250 1.00 78.19 174 LYS A O 1
ATOM 1425 N N . LYS A 1 175 ? -27.303 14.099 -5.699 1.00 66.69 175 LYS A N 1
ATOM 1426 C CA . LYS A 1 175 ? -26.621 15.348 -6.063 1.00 66.69 175 LYS A CA 1
ATOM 1427 C C . LYS A 1 175 ? -27.114 15.908 -7.403 1.00 66.69 175 LYS A C 1
ATOM 1429 O O . LYS A 1 175 ? -27.228 17.124 -7.538 1.00 66.69 175 LYS A O 1
ATOM 1434 N N . GLN A 1 176 ? -27.463 15.057 -8.370 1.00 67.56 176 GLN A N 1
ATOM 1435 C CA . GLN A 1 176 ? -28.081 15.504 -9.627 1.00 67.56 176 GLN A CA 1
ATOM 1436 C C . GLN A 1 176 ? -29.478 16.101 -9.391 1.00 67.56 176 GLN A C 1
ATOM 1438 O O . GLN A 1 176 ? -29.730 17.235 -9.788 1.00 67.56 176 GLN A O 1
ATOM 1443 N N . THR A 1 177 ? -30.333 15.421 -8.624 1.00 66.62 177 THR A N 1
ATOM 1444 C CA . THR A 1 177 ? -31.695 15.908 -8.323 1.00 66.62 177 THR A CA 1
ATOM 1445 C C . THR A 1 177 ? -31.726 17.150 -7.425 1.00 66.62 177 THR A C 1
ATOM 1447 O O . THR A 1 177 ? -32.625 17.982 -7.557 1.00 66.62 177 THR A O 1
ATOM 1450 N N . SER A 1 178 ? -30.742 17.339 -6.537 1.00 60.50 178 SER A N 1
ATOM 1451 C CA . SER A 1 178 ? -30.626 18.573 -5.748 1.00 60.50 178 SER A CA 1
ATOM 1452 C C . SER A 1 178 ? -30.118 19.755 -6.576 1.00 60.50 178 SER A C 1
ATOM 1454 O O . SER A 1 178 ? -30.570 20.881 -6.376 1.00 60.50 178 SER A O 1
ATOM 1456 N N . THR A 1 179 ? -29.196 19.523 -7.516 1.00 60.19 179 THR A N 1
ATOM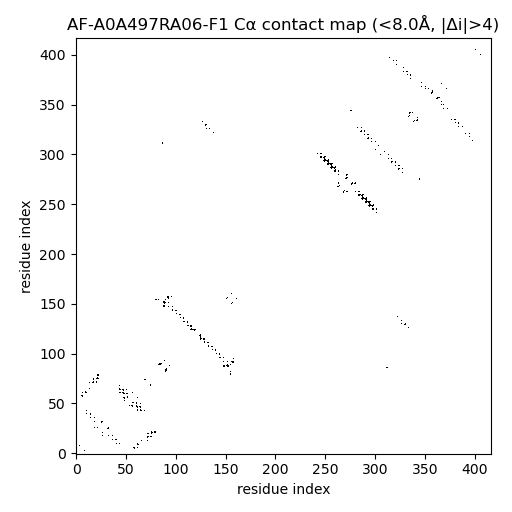 1457 C CA . THR A 1 179 ? -28.645 20.602 -8.356 1.00 60.19 179 THR A CA 1
ATOM 1458 C C . THR A 1 179 ? -29.671 21.066 -9.393 1.00 60.19 179 THR A C 1
ATOM 1460 O O . THR A 1 179 ? -29.757 22.260 -9.674 1.00 60.19 179 THR A O 1
ATOM 1463 N N . GLU A 1 180 ? -30.526 20.161 -9.874 1.00 59.88 180 GLU A N 1
ATOM 1464 C CA . GLU A 1 180 ? -31.642 20.475 -10.773 1.00 59.88 180 GLU A CA 1
ATOM 1465 C C . GLU A 1 180 ? -32.758 21.276 -10.076 1.00 59.88 180 GLU A C 1
ATOM 1467 O O . GLU A 1 180 ? -33.208 22.288 -10.609 1.00 59.88 180 GLU A O 1
ATOM 1472 N N . LYS A 1 181 ? -33.130 20.927 -8.833 1.00 58.72 181 LYS A N 1
ATOM 1473 C CA . LYS A 1 181 ? -34.105 21.712 -8.046 1.00 58.72 181 LYS A CA 1
ATOM 1474 C C . LYS A 1 181 ? -33.575 23.085 -7.630 1.00 58.72 181 LYS A C 1
ATOM 1476 O O . LYS A 1 181 ? -34.301 24.071 -7.671 1.00 58.72 181 LYS A O 1
ATOM 1481 N N . THR A 1 182 ? -32.290 23.181 -7.286 1.00 58.84 182 THR A N 1
ATOM 1482 C CA . THR A 1 182 ? -31.697 24.468 -6.884 1.00 58.84 182 THR A CA 1
ATOM 1483 C C . THR A 1 182 ? -31.508 25.403 -8.080 1.00 58.84 182 THR A C 1
ATOM 1485 O O . THR A 1 182 ? -31.611 26.610 -7.914 1.00 58.84 182 THR A O 1
ATOM 1488 N N . SER A 1 183 ? -31.281 24.884 -9.292 1.00 59.47 183 SER A N 1
ATOM 1489 C CA . SER A 1 183 ? -31.215 25.717 -10.504 1.00 59.47 183 SER A CA 1
ATOM 1490 C C . SER A 1 183 ? -32.596 26.193 -10.972 1.00 59.47 183 SER A C 1
ATOM 1492 O O . SER A 1 183 ? -32.708 27.337 -11.405 1.00 59.47 183 SER A O 1
ATOM 1494 N N . THR A 1 184 ? -33.666 25.408 -10.786 1.00 60.66 184 THR A N 1
ATOM 1495 C CA . THR A 1 184 ? -35.043 25.883 -11.040 1.00 60.66 184 THR A CA 1
ATOM 1496 C C . THR A 1 184 ? -35.519 26.900 -9.999 1.00 60.66 184 THR A C 1
ATOM 1498 O O . THR A 1 184 ? -36.121 27.910 -10.365 1.00 60.66 184 THR A O 1
ATOM 1501 N N . ASP A 1 185 ? -35.200 26.703 -8.718 1.00 65.00 185 ASP A N 1
ATOM 1502 C CA . ASP A 1 185 ? -35.574 27.651 -7.661 1.00 65.00 185 ASP A CA 1
ATOM 1503 C C . ASP A 1 185 ? -34.714 28.922 -7.672 1.00 65.00 185 ASP A C 1
ATOM 1505 O O . ASP A 1 185 ? -35.215 30.004 -7.365 1.00 65.00 185 ASP A O 1
ATOM 1509 N N . LYS A 1 186 ? -33.438 28.831 -8.069 1.00 66.88 186 LYS A N 1
ATOM 1510 C CA . LYS A 1 186 ? -32.568 30.002 -8.229 1.00 66.88 186 LYS A CA 1
ATOM 1511 C C . LYS A 1 186 ? -32.914 30.804 -9.485 1.00 66.88 186 LYS A C 1
ATOM 1513 O O . LYS A 1 186 ? -32.942 32.019 -9.384 1.00 66.88 186 LYS A O 1
ATOM 1518 N N . ALA A 1 187 ? -33.308 30.171 -10.595 1.00 65.12 187 ALA A N 1
ATOM 1519 C CA . ALA A 1 187 ? -33.874 30.887 -11.746 1.00 65.12 187 ALA A CA 1
ATOM 1520 C C . ALA A 1 187 ? -35.197 31.596 -11.392 1.00 65.12 187 ALA A C 1
ATOM 1522 O O . ALA A 1 187 ? -35.429 32.727 -11.814 1.00 65.12 187 ALA A O 1
ATOM 1523 N N . LYS A 1 188 ? -36.043 30.981 -10.550 1.00 66.12 188 LYS A N 1
ATOM 1524 C CA . LYS A 1 188 ? -37.243 31.640 -10.005 1.00 66.12 188 LYS A CA 1
ATOM 1525 C C . LYS A 1 188 ? -36.905 32.816 -9.087 1.00 66.12 188 LYS A C 1
ATOM 1527 O O . LYS A 1 188 ? -37.537 33.861 -9.194 1.00 66.12 188 LYS A O 1
ATOM 1532 N N . ARG A 1 189 ? -35.915 32.671 -8.202 1.00 63.94 189 ARG A N 1
ATOM 1533 C CA . ARG A 1 189 ? -35.497 33.744 -7.283 1.00 63.94 189 ARG A CA 1
ATOM 1534 C C . ARG A 1 189 ? -34.743 34.869 -7.985 1.00 63.94 189 ARG A C 1
ATOM 1536 O O . ARG A 1 189 ? -34.979 36.012 -7.630 1.00 63.94 189 ARG A O 1
ATOM 1543 N N . GLU A 1 190 ? -33.934 34.583 -9.004 1.00 62.19 190 GLU A N 1
ATOM 1544 C CA . GLU A 1 190 ? -33.265 35.600 -9.831 1.00 62.19 190 GLU A CA 1
ATOM 1545 C C . GLU A 1 190 ? -34.271 36.403 -10.674 1.00 62.19 190 GLU A C 1
ATOM 1547 O O . GLU A 1 190 ? -34.077 37.600 -10.848 1.00 62.19 190 GLU A O 1
ATOM 1552 N N . LEU A 1 191 ? -35.408 35.816 -11.083 1.00 60.16 191 LEU A N 1
ATOM 1553 C CA . LEU A 1 191 ? -36.537 36.586 -11.632 1.00 60.16 191 LEU A CA 1
ATOM 1554 C C . LEU A 1 191 ? -37.251 37.466 -10.589 1.00 60.16 191 LEU A C 1
ATOM 1556 O O . LEU A 1 191 ? -37.947 38.400 -10.971 1.00 60.16 191 LEU A O 1
ATOM 1560 N N . THR A 1 192 ? -37.102 37.174 -9.294 1.00 56.62 192 THR A N 1
ATOM 1561 C CA . THR A 1 192 ? -37.754 37.929 -8.207 1.00 56.62 192 THR A CA 1
ATOM 1562 C C . THR A 1 192 ? -36.811 38.952 -7.555 1.00 56.62 192 THR A C 1
ATOM 1564 O O . THR A 1 192 ? -37.270 39.871 -6.895 1.00 56.62 192 THR A O 1
ATOM 1567 N N . SER A 1 193 ? -35.491 38.825 -7.732 1.00 51.06 193 SER A N 1
ATOM 1568 C CA . SER A 1 193 ? -34.479 39.657 -7.063 1.00 51.06 193 SER A CA 1
ATOM 1569 C C . SER A 1 193 ? -33.883 40.767 -7.938 1.00 51.06 193 SER A C 1
ATOM 1571 O O . SER A 1 193 ? -32.877 41.354 -7.554 1.00 51.06 193 SER A O 1
ATOM 1573 N N . ILE A 1 194 ? -34.463 41.056 -9.109 1.00 55.25 194 ILE A N 1
ATOM 1574 C CA . ILE A 1 194 ? -34.074 42.218 -9.936 1.00 55.25 194 ILE A CA 1
ATOM 1575 C C . ILE A 1 194 ? -34.678 43.533 -9.386 1.00 55.25 194 ILE A C 1
ATOM 1577 O O . ILE A 1 194 ? -34.282 44.608 -9.821 1.00 55.25 194 ILE A O 1
ATOM 1581 N N . GLU A 1 195 ? -35.570 43.487 -8.388 1.00 54.88 195 GLU A N 1
ATOM 1582 C CA . GLU A 1 195 ? -36.263 44.686 -7.879 1.00 54.88 195 GLU A CA 1
ATOM 1583 C C . GLU A 1 195 ? -35.624 45.356 -6.644 1.00 54.88 195 GLU A C 1
ATOM 1585 O O . GLU A 1 195 ? -36.073 46.424 -6.243 1.00 54.88 195 GLU A O 1
ATOM 1590 N N . GLU A 1 196 ? -34.547 44.827 -6.052 1.00 55.84 196 GLU A N 1
ATOM 1591 C CA . GLU A 1 196 ? -33.960 45.453 -4.852 1.00 55.84 196 GLU A CA 1
ATOM 1592 C C . GLU A 1 196 ? -32.435 45.640 -4.944 1.00 55.84 196 GLU A C 1
ATOM 1594 O O . GLU A 1 196 ? -31.645 44.702 -4.827 1.00 55.84 196 GLU A O 1
ATOM 1599 N N . GLU A 1 197 ? -32.019 46.897 -5.139 1.00 47.56 197 GLU A N 1
ATOM 1600 C CA . GLU A 1 197 ? -30.624 47.353 -5.091 1.00 47.56 197 GLU A CA 1
ATOM 1601 C C . GLU A 1 197 ? -30.051 47.340 -3.657 1.00 47.56 197 GLU A C 1
ATOM 1603 O O . GLU A 1 197 ? -30.655 47.918 -2.746 1.00 47.56 197 GLU A O 1
ATOM 1608 N N . PRO A 1 198 ? -28.830 46.814 -3.430 1.00 43.94 198 PRO A N 1
ATOM 1609 C CA . PRO A 1 198 ? -28.150 46.965 -2.152 1.00 43.94 198 PRO A CA 1
ATOM 1610 C C . PRO A 1 198 ? -27.110 48.097 -2.157 1.00 43.94 198 PRO A C 1
ATOM 1612 O O . PRO A 1 198 ? -26.180 48.149 -2.964 1.00 43.94 198 PRO A O 1
ATOM 1615 N N . LYS A 1 199 ? -27.232 48.969 -1.149 1.00 40.31 199 LYS A N 1
ATOM 1616 C CA . LYS A 1 199 ? -26.235 49.969 -0.746 1.00 40.31 199 LYS A CA 1
ATOM 1617 C C . LYS A 1 199 ? -24.971 49.310 -0.187 1.00 40.31 199 LYS A C 1
ATOM 1619 O O . LYS A 1 199 ? -25.019 48.476 0.714 1.00 40.31 199 LYS A O 1
ATOM 1624 N N . VAL A 1 200 ? -23.836 49.788 -0.685 1.00 44.50 200 VAL A N 1
ATOM 1625 C CA . VAL A 1 200 ? -22.468 49.457 -0.272 1.00 44.50 200 VAL A CA 1
ATOM 1626 C C . VAL A 1 200 ? -22.170 49.969 1.141 1.00 44.50 200 VAL A C 1
ATOM 1628 O O . VAL A 1 200 ? -22.445 51.130 1.453 1.00 44.50 200 VAL A O 1
ATOM 1631 N N . LYS A 1 201 ? -21.507 49.149 1.969 1.00 42.59 201 LYS A N 1
ATOM 1632 C CA . LYS A 1 201 ? -20.735 49.643 3.117 1.00 42.59 201 LYS A CA 1
ATOM 1633 C C . LYS A 1 201 ? -19.428 48.866 3.299 1.00 42.59 201 LYS A C 1
ATOM 1635 O O . LYS A 1 201 ? -19.414 47.649 3.433 1.00 42.59 201 LYS A O 1
ATOM 1640 N N . ILE A 1 202 ? -18.352 49.644 3.258 1.00 42.62 202 ILE A N 1
ATOM 1641 C CA . ILE A 1 202 ? -16.934 49.334 3.478 1.00 42.62 202 ILE A CA 1
ATOM 1642 C C . ILE A 1 202 ? -16.649 49.317 4.992 1.00 42.62 202 ILE A C 1
ATOM 1644 O O . ILE A 1 202 ? -17.310 50.070 5.703 1.00 42.62 202 ILE A O 1
ATOM 1648 N N . LEU A 1 203 ? -15.680 48.508 5.451 1.00 38.31 203 LEU A N 1
ATOM 1649 C CA . LEU A 1 203 ? -14.686 48.732 6.540 1.00 38.31 203 LEU A CA 1
ATOM 1650 C C . LEU A 1 203 ? -14.063 47.352 6.886 1.00 38.31 203 LEU A C 1
ATOM 1652 O O . LEU A 1 203 ? -14.802 46.410 7.147 1.00 38.31 203 LEU A O 1
ATOM 1656 N N . SER A 1 204 ? -12.779 47.060 6.649 1.00 39.06 204 SER A N 1
ATOM 1657 C CA . SER A 1 204 ? -11.519 47.529 7.268 1.00 39.06 204 SER A CA 1
ATOM 1658 C C . SER A 1 204 ? -11.185 46.908 8.637 1.00 39.06 204 SER A C 1
ATOM 1660 O O . SER A 1 204 ? -11.931 47.068 9.593 1.00 39.06 204 SER A O 1
ATOM 1662 N N . GLU A 1 205 ? -9.977 46.328 8.682 1.00 34.34 205 GLU A N 1
ATOM 1663 C CA . GLU A 1 205 ? -9.028 46.252 9.810 1.00 34.34 205 GLU A CA 1
ATOM 1664 C C . GLU A 1 205 ? -9.359 45.402 11.049 1.00 34.34 205 GLU A C 1
ATOM 1666 O O . GLU A 1 205 ? -10.341 45.608 11.747 1.00 34.34 205 GLU A O 1
ATOM 1671 N N . SER A 1 206 ? -8.419 44.529 11.435 1.00 37.00 206 SER A N 1
ATOM 1672 C CA . SER A 1 206 ? -7.491 44.837 12.541 1.00 37.00 206 SER A CA 1
ATOM 1673 C C . SER A 1 206 ? -6.829 43.574 13.107 1.00 37.00 206 SER A C 1
ATOM 1675 O O . SER A 1 206 ? -7.479 42.607 13.493 1.00 37.00 206 SER A O 1
ATOM 1677 N N . SER A 1 207 ? -5.501 43.630 13.199 1.00 37.97 207 SER A N 1
ATOM 1678 C CA . SER A 1 207 ? -4.624 42.694 13.900 1.00 37.97 207 SER A CA 1
ATOM 1679 C C . SER A 1 207 ? -4.836 42.697 15.414 1.00 37.97 207 SER A C 1
ATOM 1681 O O . SER A 1 207 ? -5.068 43.762 15.984 1.00 37.97 207 SER A O 1
ATOM 1683 N N . THR A 1 208 ? -4.534 41.592 16.103 1.00 35.19 208 THR A N 1
ATOM 1684 C CA . THR A 1 208 ? -3.719 41.685 17.329 1.00 35.19 208 THR A CA 1
ATOM 1685 C C . THR A 1 208 ? -3.025 40.376 17.697 1.00 35.19 208 THR A C 1
ATOM 1687 O O . THR A 1 208 ? -3.401 39.281 17.297 1.00 35.19 208 THR A O 1
ATOM 1690 N N . ASN A 1 209 ? -1.941 40.578 18.431 1.00 36.53 209 ASN A N 1
ATOM 1691 C CA . ASN A 1 209 ? -0.756 39.775 18.664 1.00 36.53 209 ASN A CA 1
ATOM 1692 C C . ASN A 1 209 ? -0.756 39.358 20.147 1.00 36.53 209 ASN A C 1
ATOM 1694 O O . ASN A 1 209 ? -1.023 40.214 20.990 1.00 36.53 209 ASN A O 1
ATOM 1698 N N . VAL A 1 210 ? -0.448 38.101 20.495 1.00 40.47 210 VAL A N 1
ATOM 1699 C CA . VAL A 1 210 ? -0.286 37.676 21.903 1.00 40.47 210 VAL A CA 1
ATOM 1700 C C . VAL A 1 210 ? 0.944 36.773 22.060 1.00 40.47 210 VAL A C 1
ATOM 1702 O O . VAL A 1 210 ? 1.073 35.741 21.405 1.00 40.47 210 VAL A O 1
ATOM 1705 N N . LYS A 1 211 ? 1.850 37.203 22.949 1.00 45.12 211 LYS A N 1
ATOM 1706 C CA . LYS A 1 211 ? 3.083 36.529 23.395 1.00 45.12 211 LYS A CA 1
ATOM 1707 C C . LYS A 1 211 ? 2.791 35.325 24.315 1.00 45.12 211 LYS A C 1
ATOM 1709 O O . LYS A 1 211 ? 1.854 35.406 25.106 1.00 45.12 211 LYS A O 1
ATOM 1714 N N . PRO A 1 212 ? 3.644 34.282 24.333 1.00 47.16 212 PRO A N 1
ATOM 1715 C CA . PRO A 1 212 ? 3.554 33.190 25.303 1.00 47.16 212 PRO A CA 1
ATOM 1716 C C . PRO A 1 212 ? 4.335 33.472 26.601 1.00 47.16 212 PRO A C 1
ATOM 1718 O O . PRO A 1 212 ? 5.451 33.993 26.580 1.00 47.16 212 PRO A O 1
ATOM 1721 N N . VAL A 1 213 ? 3.739 33.081 27.733 1.00 44.75 213 VAL A N 1
ATOM 1722 C CA . VAL A 1 213 ? 4.309 33.132 29.089 1.00 44.75 213 VAL A CA 1
ATOM 1723 C C . VAL A 1 213 ? 4.907 31.771 29.450 1.00 44.75 213 VAL A C 1
ATOM 1725 O O . VAL A 1 213 ? 4.250 30.738 29.367 1.00 44.75 213 VAL A O 1
ATOM 1728 N N . SER A 1 214 ? 6.165 31.794 29.876 1.00 49.47 214 SER A N 1
ATOM 1729 C CA . SER A 1 214 ? 6.933 30.693 30.458 1.00 49.47 214 SER A CA 1
ATOM 1730 C C . SER A 1 214 ? 6.649 30.522 31.955 1.00 49.47 214 SER A C 1
ATOM 1732 O O . SER A 1 214 ? 6.687 31.518 32.681 1.00 49.47 214 SER A O 1
ATOM 1734 N N . ARG A 1 215 ? 6.516 29.283 32.458 1.00 45.81 215 ARG A N 1
ATOM 1735 C CA . ARG A 1 215 ? 6.838 28.970 33.864 1.00 45.81 215 ARG A CA 1
ATOM 1736 C C . ARG A 1 215 ? 7.262 27.510 34.078 1.00 45.81 215 ARG A C 1
ATOM 1738 O O . ARG A 1 215 ? 6.568 26.573 33.709 1.00 45.81 215 ARG A O 1
ATOM 1745 N N . VAL A 1 216 ? 8.442 27.403 34.679 1.00 41.41 216 VAL A N 1
ATOM 1746 C CA . VAL A 1 216 ? 9.177 26.258 35.239 1.00 41.41 216 VAL A CA 1
ATOM 1747 C C . VAL A 1 216 ? 8.527 25.806 36.556 1.00 41.41 216 VAL A C 1
ATOM 1749 O O . VAL A 1 216 ? 8.124 26.699 37.291 1.00 41.41 216 VAL A O 1
ATOM 1752 N N . GLU A 1 217 ? 8.486 24.504 36.894 1.00 36.69 217 GLU A N 1
ATOM 1753 C CA . GLU A 1 217 ? 9.110 23.955 38.125 1.00 36.69 217 GLU A CA 1
ATOM 1754 C C . GLU A 1 217 ? 9.071 22.416 38.248 1.00 36.69 217 GLU A C 1
ATOM 1756 O O . GLU A 1 217 ? 8.356 21.717 37.541 1.00 36.69 217 GLU A O 1
ATOM 1761 N N . LYS A 1 218 ? 9.958 21.940 39.126 1.00 40.28 218 LYS A N 1
ATOM 1762 C CA . LYS A 1 218 ? 10.606 20.634 39.291 1.00 40.28 218 LYS A CA 1
ATOM 1763 C C . LYS A 1 218 ? 9.731 19.574 39.972 1.00 40.28 218 LYS A C 1
ATOM 1765 O O . LYS A 1 218 ? 8.924 19.896 40.837 1.00 40.28 218 LYS A O 1
ATOM 1770 N N . GLN A 1 219 ? 10.032 18.303 39.700 1.00 38.00 219 GLN A N 1
ATOM 1771 C CA . GLN A 1 219 ? 9.652 17.166 40.546 1.00 38.00 219 GLN A CA 1
ATOM 1772 C C . GLN A 1 219 ? 10.889 16.552 41.231 1.00 38.00 219 GLN A C 1
ATOM 1774 O O . GLN A 1 219 ? 11.942 16.460 40.593 1.00 38.00 219 GLN A O 1
ATOM 1779 N N . PRO A 1 220 ? 10.783 16.148 42.512 1.00 53.44 220 PRO A N 1
ATOM 1780 C CA . PRO A 1 220 ? 11.874 15.556 43.273 1.00 53.44 220 PRO A CA 1
ATOM 1781 C C . PRO A 1 220 ? 11.935 14.023 43.169 1.00 53.44 220 PRO A C 1
ATOM 1783 O O . PRO A 1 220 ? 10.930 13.322 43.088 1.00 53.44 220 PRO A O 1
ATOM 1786 N N . THR A 1 221 ? 13.172 13.543 43.232 1.00 44.69 221 THR A N 1
ATOM 1787 C CA . THR A 1 221 ? 13.659 12.161 43.284 1.00 44.69 221 THR A CA 1
ATOM 1788 C C . THR A 1 221 ? 13.597 11.596 44.705 1.00 44.69 221 THR A C 1
ATOM 1790 O O . THR A 1 221 ? 14.164 12.247 45.572 1.00 44.69 221 THR A O 1
ATOM 1793 N N . ILE A 1 222 ? 13.054 10.388 44.941 1.00 44.06 222 ILE A N 1
ATOM 1794 C CA . ILE A 1 222 ? 13.444 9.459 46.041 1.00 44.06 222 ILE A CA 1
ATOM 1795 C C . ILE A 1 222 ? 13.018 7.995 45.662 1.00 44.06 222 ILE A C 1
ATOM 1797 O O . ILE A 1 222 ? 12.325 7.838 44.660 1.00 44.06 222 ILE A O 1
ATOM 1801 N N . PRO A 1 223 ? 13.402 6.913 46.385 1.00 47.12 223 PRO A N 1
ATOM 1802 C CA . PRO A 1 223 ? 14.594 6.086 46.181 1.00 47.12 223 PRO A CA 1
ATOM 1803 C C . PRO A 1 223 ? 14.312 4.612 45.803 1.00 47.12 223 PRO A C 1
ATOM 1805 O O . PRO A 1 223 ? 13.198 4.103 45.863 1.00 47.12 223 PRO A O 1
ATOM 1808 N N . GLN A 1 224 ? 15.409 3.924 45.486 1.00 46.56 224 GLN A N 1
ATOM 1809 C CA . GLN A 1 224 ? 15.566 2.479 45.312 1.00 46.56 224 GLN A CA 1
ATOM 1810 C C . GLN A 1 224 ? 15.093 1.650 46.521 1.00 46.56 224 GLN A C 1
ATOM 1812 O O . GLN A 1 224 ? 15.529 1.916 47.639 1.00 46.56 224 GLN A O 1
ATOM 1817 N N . SER A 1 225 ? 14.368 0.553 46.275 1.00 48.56 225 SER A N 1
ATOM 1818 C CA . SER A 1 225 ? 14.640 -0.745 46.916 1.00 48.56 225 SER A CA 1
ATOM 1819 C C . SER A 1 225 ? 13.882 -1.892 46.232 1.00 48.56 225 SER A C 1
ATOM 1821 O O . SER A 1 225 ? 12.671 -1.843 46.041 1.00 48.56 225 SER A O 1
ATOM 1823 N N . ASN A 1 226 ? 14.625 -2.929 45.838 1.00 43.00 226 ASN A N 1
ATOM 1824 C CA . ASN A 1 226 ? 14.434 -4.328 46.244 1.00 43.00 226 ASN A CA 1
ATOM 1825 C C . ASN A 1 226 ? 15.035 -5.271 45.199 1.00 43.00 226 ASN A C 1
ATOM 1827 O O . ASN A 1 226 ? 14.577 -5.415 44.069 1.00 43.00 226 ASN A O 1
ATOM 1831 N N . GLU A 1 227 ? 16.117 -5.897 45.637 1.00 48.72 227 GLU A N 1
ATOM 1832 C CA . GLU A 1 227 ? 16.959 -6.834 44.919 1.00 48.72 227 GLU A CA 1
ATOM 1833 C C . GLU A 1 227 ? 16.233 -8.184 44.799 1.00 48.72 227 GLU A C 1
ATOM 1835 O O . GLU A 1 227 ? 16.231 -9.008 45.714 1.00 48.72 227 GLU A O 1
ATOM 1840 N N . ILE A 1 228 ? 15.570 -8.407 43.663 1.00 47.03 228 ILE A N 1
ATOM 1841 C CA . ILE A 1 228 ? 15.012 -9.713 43.301 1.00 47.03 228 ILE A CA 1
ATOM 1842 C C . ILE A 1 228 ? 16.111 -10.498 42.581 1.00 47.03 228 ILE A C 1
ATOM 1844 O O . ILE A 1 228 ? 16.565 -10.121 41.502 1.00 47.03 228 ILE A O 1
ATOM 1848 N N . LYS A 1 229 ? 16.549 -11.604 43.192 1.00 54.34 229 LYS A N 1
ATOM 1849 C CA . LYS A 1 229 ? 17.530 -12.543 42.628 1.00 54.34 229 LYS A CA 1
ATOM 1850 C C . LYS A 1 229 ? 16.984 -13.188 41.346 1.00 54.34 229 LYS A C 1
ATOM 1852 O O . LYS A 1 229 ? 16.297 -14.208 41.397 1.00 54.34 229 LYS A O 1
ATOM 1857 N N . GLU A 1 230 ? 17.312 -12.604 40.195 1.00 46.47 230 GLU A N 1
ATOM 1858 C CA . GLU A 1 230 ? 17.053 -13.187 38.879 1.00 46.47 230 GLU A CA 1
ATOM 1859 C C . GLU A 1 230 ? 17.988 -14.375 38.598 1.00 46.47 230 GLU A C 1
ATOM 1861 O O . GLU A 1 230 ? 19.200 -14.337 38.820 1.00 46.47 230 GLU A O 1
ATOM 1866 N N . LYS A 1 231 ? 17.403 -15.452 38.065 1.00 51.31 231 LYS A N 1
ATOM 1867 C CA . LYS A 1 231 ? 18.117 -16.621 37.533 1.00 51.31 231 LYS A CA 1
ATOM 1868 C C . LYS A 1 231 ? 19.084 -16.185 36.419 1.00 51.31 231 LYS A C 1
ATOM 1870 O O . LYS A 1 231 ? 18.743 -15.272 35.669 1.00 51.31 231 LYS A O 1
ATOM 1875 N N . PRO A 1 232 ? 20.240 -16.854 36.236 1.00 41.12 232 PRO A N 1
ATOM 1876 C CA . PRO A 1 232 ? 21.243 -16.440 35.259 1.00 41.12 232 PRO A CA 1
ATOM 1877 C C . PRO A 1 232 ? 20.655 -16.425 33.840 1.00 41.12 232 PRO A C 1
ATOM 1879 O O . PRO A 1 232 ? 20.483 -17.466 33.199 1.00 41.12 232 PRO A O 1
ATOM 1882 N N . LYS A 1 233 ? 20.335 -15.217 33.352 1.00 48.00 233 LYS A N 1
ATOM 1883 C CA . LYS A 1 233 ? 19.979 -14.933 31.959 1.00 48.00 233 LYS A CA 1
ATOM 1884 C C . LYS A 1 233 ? 21.117 -15.480 31.095 1.00 48.00 233 LYS A C 1
ATOM 1886 O O . LYS A 1 233 ? 22.261 -15.044 31.215 1.00 48.00 233 LYS A O 1
ATOM 1891 N N . ARG A 1 234 ? 20.821 -16.456 30.223 1.00 45.84 234 ARG A N 1
ATOM 1892 C CA . ARG A 1 234 ? 21.753 -16.887 29.169 1.00 45.84 234 ARG A CA 1
ATOM 1893 C C . ARG A 1 234 ? 22.164 -15.638 28.398 1.00 45.84 234 ARG A C 1
ATOM 1895 O O . ARG A 1 234 ? 21.350 -15.078 27.666 1.00 45.84 234 ARG A O 1
ATOM 1902 N N . VAL A 1 235 ? 23.413 -15.215 28.577 1.00 43.34 235 VAL A N 1
ATOM 1903 C CA . VAL A 1 235 ? 24.009 -14.094 27.855 1.00 43.34 235 VAL A CA 1
ATOM 1904 C C . VAL A 1 235 ? 24.134 -14.522 26.399 1.00 43.34 235 VAL A C 1
ATOM 1906 O O . VAL A 1 235 ? 25.118 -15.130 25.977 1.00 43.34 235 VAL A O 1
ATOM 1909 N N . VAL A 1 236 ? 23.086 -14.259 25.623 1.00 46.81 236 VAL A N 1
ATOM 1910 C CA . VAL A 1 236 ? 23.153 -14.306 24.169 1.00 46.81 236 VAL A CA 1
ATOM 1911 C C . VAL A 1 236 ? 24.141 -13.212 23.794 1.00 46.81 236 VAL A C 1
ATOM 1913 O O . VAL A 1 236 ? 23.813 -12.030 23.863 1.00 46.81 236 VAL A O 1
ATOM 1916 N N . ARG A 1 237 ? 25.382 -13.591 23.461 1.00 34.19 237 ARG A N 1
ATOM 1917 C CA . ARG A 1 237 ? 26.356 -12.655 22.897 1.00 34.19 237 ARG A CA 1
ATOM 1918 C C . ARG A 1 237 ? 25.767 -12.126 21.599 1.00 34.19 237 ARG A C 1
ATOM 1920 O O . ARG A 1 237 ? 25.811 -12.793 20.565 1.00 34.19 237 ARG A O 1
ATOM 1927 N N . TYR A 1 238 ? 25.193 -10.934 21.656 1.00 42.16 238 TYR A N 1
ATOM 1928 C CA . TYR A 1 238 ? 24.886 -10.176 20.463 1.00 42.16 238 TYR A CA 1
ATOM 1929 C C . TYR A 1 238 ? 26.221 -9.936 19.761 1.00 42.16 238 TYR A C 1
ATOM 1931 O O . TYR A 1 238 ? 27.088 -9.255 20.300 1.00 42.16 238 TYR A O 1
ATOM 1939 N N . ARG A 1 239 ? 26.420 -10.542 18.581 1.00 44.22 239 ARG A N 1
ATOM 1940 C CA . ARG A 1 239 ? 27.485 -10.105 17.674 1.00 44.22 239 ARG A CA 1
ATOM 1941 C C . ARG A 1 239 ? 27.250 -8.618 17.452 1.00 44.22 239 ARG A C 1
ATOM 1943 O O . ARG A 1 239 ? 26.252 -8.241 16.829 1.00 44.22 239 ARG A O 1
ATOM 1950 N N . GLU A 1 240 ? 28.130 -7.804 18.016 1.00 47.41 240 GLU A N 1
ATOM 1951 C CA . GLU A 1 240 ? 28.209 -6.382 17.740 1.00 47.41 240 GLU A CA 1
ATOM 1952 C C . GLU A 1 240 ? 28.423 -6.250 16.237 1.00 47.41 240 GLU A C 1
ATOM 1954 O O . GLU A 1 240 ? 29.470 -6.588 15.683 1.00 47.41 240 GLU A O 1
ATOM 1959 N N . TYR A 1 241 ? 27.351 -5.888 15.543 1.00 53.22 241 TYR A N 1
ATOM 1960 C CA . TYR A 1 241 ? 27.423 -5.617 14.124 1.00 53.22 241 TYR A CA 1
ATOM 1961 C C . TYR A 1 241 ? 28.244 -4.336 13.995 1.00 53.22 241 TYR A C 1
ATOM 1963 O O . TYR A 1 241 ? 27.825 -3.289 14.483 1.00 53.22 241 TYR A O 1
ATOM 1971 N N . SER A 1 242 ? 29.424 -4.436 13.386 1.00 55.25 242 SER A N 1
ATOM 1972 C CA . SER A 1 242 ? 30.338 -3.319 13.142 1.00 55.25 242 SER A CA 1
ATOM 1973 C C . SER A 1 242 ? 29.647 -2.249 12.285 1.00 55.25 242 SER A C 1
ATOM 1975 O O . SER A 1 242 ? 29.669 -2.294 11.055 1.00 55.25 242 SER A O 1
ATOM 1977 N N . GLY A 1 243 ? 28.995 -1.277 12.932 1.00 58.09 243 GLY A N 1
ATOM 1978 C CA . GLY A 1 243 ? 28.258 -0.201 12.258 1.00 58.09 243 GLY A CA 1
ATOM 1979 C C . GLY A 1 243 ? 29.132 0.627 11.309 1.00 58.09 243 GLY A C 1
ATOM 1980 O O . GLY A 1 243 ? 28.633 1.139 10.306 1.00 58.09 243 GLY A O 1
ATOM 1981 N N . LYS A 1 244 ? 30.450 0.669 11.560 1.00 67.88 244 LYS A N 1
ATOM 1982 C CA . LYS A 1 244 ? 31.438 1.420 10.771 1.00 67.88 244 LYS A CA 1
ATOM 1983 C C . LYS A 1 244 ? 31.467 1.014 9.291 1.00 67.88 244 LYS A C 1
ATOM 1985 O O . LYS A 1 244 ? 31.595 1.885 8.437 1.00 67.88 244 LYS A O 1
ATOM 1990 N N . GLN A 1 245 ? 31.280 -0.269 8.976 1.00 72.38 245 GLN A N 1
ATOM 1991 C CA . GLN A 1 245 ? 31.375 -0.770 7.596 1.00 72.38 245 GLN A CA 1
ATOM 1992 C C . GLN A 1 245 ? 30.127 -0.439 6.751 1.00 72.38 245 GLN A C 1
ATOM 1994 O O . GLN A 1 245 ? 30.196 -0.298 5.532 1.00 72.38 245 GLN A O 1
ATOM 1999 N N . THR A 1 246 ? 28.967 -0.272 7.393 1.00 75.06 246 THR A N 1
ATOM 2000 C CA . THR A 1 246 ? 27.712 0.110 6.721 1.00 75.06 246 THR A CA 1
ATOM 2001 C C . THR A 1 246 ? 27.700 1.575 6.293 1.00 75.06 246 THR A C 1
ATOM 2003 O O . THR A 1 246 ? 27.181 1.885 5.221 1.00 75.06 246 THR A O 1
ATOM 2006 N N . ILE A 1 247 ? 28.296 2.460 7.100 1.00 76.62 247 ILE A N 1
ATOM 2007 C CA . ILE A 1 247 ? 28.398 3.895 6.798 1.00 76.62 247 ILE A CA 1
ATOM 2008 C C . ILE A 1 247 ? 29.342 4.121 5.622 1.00 76.62 247 ILE A C 1
ATOM 2010 O O . ILE A 1 247 ? 28.959 4.787 4.664 1.00 76.62 247 ILE A O 1
ATOM 2014 N N . SER A 1 248 ? 30.543 3.529 5.656 1.00 76.88 248 SER A N 1
ATOM 2015 C CA . SER A 1 248 ? 31.540 3.701 4.591 1.00 76.88 248 SER A CA 1
ATOM 2016 C C . SER A 1 248 ? 31.009 3.245 3.232 1.00 76.88 248 SER A C 1
ATOM 2018 O O . SER A 1 248 ? 31.182 3.944 2.237 1.00 76.88 248 SER A O 1
ATOM 2020 N N . ASN A 1 249 ? 30.285 2.122 3.196 1.00 76.50 249 ASN A N 1
ATOM 2021 C CA . ASN A 1 249 ? 29.674 1.614 1.968 1.00 76.50 249 ASN A CA 1
ATOM 2022 C C . ASN A 1 249 ? 28.530 2.512 1.476 1.00 76.50 249 ASN A C 1
ATOM 2024 O O . ASN A 1 249 ? 28.376 2.694 0.273 1.00 76.50 249 ASN A O 1
ATOM 2028 N N . GLY A 1 250 ? 27.737 3.084 2.389 1.00 82.12 250 GLY A N 1
ATOM 2029 C CA . GLY A 1 250 ? 26.681 4.033 2.031 1.00 82.12 250 GLY A CA 1
ATOM 2030 C C . GLY A 1 250 ? 27.230 5.343 1.461 1.00 82.12 250 GLY A C 1
ATOM 2031 O O . GLY A 1 250 ? 26.711 5.837 0.464 1.00 82.12 250 GLY A O 1
ATOM 2032 N N . ILE A 1 251 ? 28.312 5.866 2.047 1.00 79.00 251 ILE A N 1
ATOM 2033 C CA . ILE A 1 251 ? 29.010 7.065 1.559 1.00 79.00 251 ILE A CA 1
ATOM 2034 C C . ILE A 1 251 ? 29.628 6.802 0.183 1.00 79.00 251 ILE A C 1
ATOM 2036 O O . ILE A 1 251 ? 29.444 7.601 -0.730 1.00 79.00 251 ILE A O 1
ATOM 2040 N N . PHE A 1 252 ? 30.312 5.670 0.006 1.00 83.94 252 PHE A N 1
ATOM 2041 C CA . PHE A 1 252 ? 30.892 5.301 -1.284 1.00 83.94 252 PHE A CA 1
ATOM 2042 C C . PHE A 1 252 ? 29.829 5.217 -2.388 1.00 83.94 252 PHE A C 1
ATOM 2044 O O . PHE A 1 252 ? 29.992 5.814 -3.448 1.00 83.94 252 PHE A O 1
ATOM 2051 N N . GLU A 1 253 ? 28.708 4.537 -2.128 1.00 78.12 253 GLU A N 1
ATOM 2052 C CA . GLU A 1 253 ? 27.597 4.446 -3.082 1.00 78.12 253 GLU A CA 1
ATOM 2053 C C . GLU A 1 253 ? 27.000 5.819 -3.403 1.00 78.12 253 GLU A C 1
ATOM 2055 O O . GLU A 1 253 ? 26.746 6.116 -4.567 1.00 78.12 253 GLU A O 1
ATOM 2060 N N . LEU A 1 254 ? 26.847 6.693 -2.405 1.00 80.62 254 LEU A N 1
ATOM 2061 C CA . LEU A 1 254 ? 26.402 8.067 -2.625 1.00 80.62 254 LEU A CA 1
ATOM 2062 C C . LEU A 1 254 ? 27.317 8.800 -3.622 1.00 80.62 254 LEU A C 1
ATOM 2064 O O . LEU A 1 254 ? 26.828 9.360 -4.601 1.00 80.62 254 LEU A O 1
ATOM 2068 N N . PHE A 1 255 ? 28.636 8.757 -3.406 1.00 79.06 255 PHE A N 1
ATOM 2069 C CA . PHE A 1 255 ? 29.609 9.420 -4.277 1.00 79.06 255 PHE A CA 1
ATOM 2070 C C . PHE A 1 255 ? 29.634 8.829 -5.686 1.00 79.06 255 PHE A C 1
ATOM 2072 O O . PHE A 1 255 ? 29.621 9.583 -6.655 1.00 79.06 255 PHE A O 1
ATOM 2079 N N . VAL A 1 256 ? 29.616 7.500 -5.819 1.00 81.50 256 VAL A N 1
ATOM 2080 C CA . VAL A 1 256 ? 29.582 6.830 -7.130 1.00 81.50 256 VAL A CA 1
ATOM 2081 C C . VAL A 1 256 ? 28.294 7.161 -7.884 1.00 81.50 256 VAL A C 1
ATOM 2083 O O . VAL A 1 256 ? 28.337 7.447 -9.079 1.00 81.50 256 VAL A O 1
ATOM 2086 N N . GLY A 1 257 ? 27.151 7.167 -7.196 1.00 78.31 257 GLY A N 1
ATOM 2087 C CA . GLY A 1 257 ? 25.864 7.510 -7.793 1.00 78.31 257 GLY A CA 1
ATOM 2088 C C . GLY A 1 257 ? 25.811 8.963 -8.270 1.00 78.31 257 GLY A C 1
ATOM 2089 O O . GLY A 1 257 ? 25.402 9.213 -9.402 1.00 78.31 257 GLY A O 1
ATOM 2090 N N . ILE A 1 258 ? 26.286 9.909 -7.451 1.00 75.69 258 ILE A N 1
ATOM 2091 C CA . ILE A 1 258 ? 26.376 11.331 -7.819 1.00 75.69 258 ILE A CA 1
ATOM 2092 C C . ILE A 1 258 ? 27.349 11.520 -8.986 1.00 75.69 258 ILE A C 1
ATOM 2094 O O . ILE A 1 258 ? 27.011 12.207 -9.946 1.00 75.69 258 ILE A O 1
ATOM 2098 N N . ALA A 1 2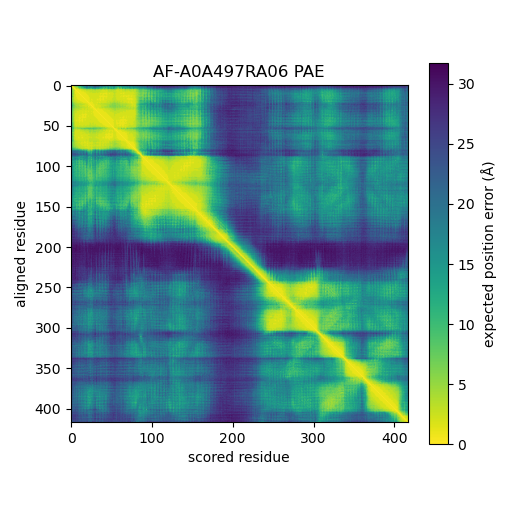59 ? 28.521 10.881 -8.951 1.00 76.94 259 ALA A N 1
ATOM 2099 C CA . ALA A 1 259 ? 29.489 10.943 -10.041 1.00 76.94 259 ALA A CA 1
ATOM 2100 C C . ALA A 1 259 ? 28.887 10.425 -11.354 1.00 76.94 259 ALA A C 1
ATOM 2102 O O . ALA A 1 259 ? 29.035 11.089 -12.374 1.00 76.94 259 ALA A O 1
ATOM 2103 N N . MET A 1 260 ? 28.144 9.309 -11.330 1.00 74.00 260 MET A N 1
ATOM 2104 C CA . MET A 1 260 ? 27.425 8.799 -12.506 1.00 74.00 260 MET A CA 1
ATOM 2105 C C . MET A 1 260 ? 26.331 9.750 -13.005 1.00 74.00 260 MET A C 1
ATOM 2107 O O . MET A 1 260 ? 26.174 9.900 -14.214 1.00 74.00 260 MET A O 1
ATOM 2111 N N . MET A 1 261 ? 25.596 10.413 -12.106 1.00 77.12 261 MET A N 1
ATOM 2112 C CA . MET A 1 261 ? 24.600 11.416 -12.499 1.00 77.12 261 MET A CA 1
ATOM 2113 C C . MET A 1 261 ? 25.248 12.664 -13.110 1.00 77.12 261 MET A C 1
ATOM 2115 O O . MET A 1 261 ? 24.715 13.195 -14.074 1.00 77.12 261 MET A O 1
ATOM 2119 N N . ILE A 1 262 ? 26.387 13.124 -12.580 1.00 76.44 262 ILE A N 1
ATOM 2120 C CA . ILE A 1 262 ? 27.125 14.296 -13.086 1.00 76.44 262 ILE A CA 1
ATOM 2121 C C . ILE A 1 262 ? 27.828 13.981 -14.410 1.00 76.44 262 ILE A C 1
ATOM 2123 O O . ILE A 1 262 ? 27.880 14.837 -15.288 1.00 76.44 262 ILE A O 1
ATOM 2127 N N . LEU A 1 263 ? 28.321 12.752 -14.580 1.00 72.12 263 LEU A N 1
ATOM 2128 C CA . LEU A 1 263 ? 28.970 12.266 -15.803 1.00 72.12 263 LEU A CA 1
ATOM 2129 C C . LEU A 1 263 ? 28.111 12.489 -17.057 1.00 72.12 263 LEU A C 1
ATOM 2131 O O . LEU A 1 263 ? 28.650 12.834 -18.103 1.00 72.12 263 LEU A O 1
ATOM 2135 N N . VAL A 1 264 ? 26.785 12.380 -16.922 1.00 68.50 264 VAL A N 1
ATOM 2136 C CA . VAL A 1 264 ? 25.789 12.655 -17.977 1.00 68.50 264 VAL A CA 1
ATOM 2137 C C . VAL A 1 264 ? 25.805 14.115 -18.460 1.00 68.50 264 VAL A C 1
ATOM 2139 O O . VAL A 1 264 ? 25.402 14.393 -19.587 1.00 68.50 264 VAL A O 1
ATOM 2142 N N . PHE A 1 265 ? 26.280 15.048 -17.633 1.00 62.84 265 PHE A N 1
ATOM 2143 C CA . PHE A 1 265 ? 26.298 16.488 -17.914 1.00 62.84 265 PHE A CA 1
ATOM 2144 C C . PHE A 1 265 ? 27.697 17.043 -18.208 1.00 62.84 265 PHE A C 1
ATOM 2146 O O . PHE A 1 265 ? 27.829 18.235 -18.484 1.00 62.84 265 PHE A O 1
ATOM 2153 N N . LEU A 1 266 ? 28.751 16.223 -18.130 1.00 71.19 266 LEU A N 1
ATOM 2154 C CA . LEU A 1 266 ? 30.109 16.691 -18.400 1.00 71.19 266 LEU A CA 1
ATOM 2155 C C . LEU A 1 266 ? 30.320 16.921 -19.911 1.00 71.19 266 LEU A C 1
ATOM 2157 O O . LEU A 1 266 ? 29.938 16.060 -20.703 1.00 71.19 266 LEU A O 1
ATOM 2161 N N . PRO A 1 267 ? 31.008 18.007 -20.324 1.00 58.28 267 PRO A N 1
ATOM 2162 C CA . PRO A 1 267 ? 31.220 18.348 -21.738 1.00 58.28 267 PRO A CA 1
ATOM 2163 C C . PRO A 1 267 ? 31.902 17.244 -22.560 1.00 58.28 267 PRO A C 1
ATOM 2165 O O . PRO A 1 267 ? 31.617 17.044 -23.735 1.00 58.28 267 PRO A O 1
ATOM 2168 N N . VAL A 1 268 ? 32.767 16.451 -21.919 1.00 54.62 268 VAL A N 1
ATOM 2169 C CA . VAL A 1 268 ? 33.443 15.289 -22.533 1.00 54.62 268 VAL A CA 1
ATOM 2170 C C . VAL A 1 268 ? 32.441 14.231 -23.033 1.00 54.62 268 VAL A C 1
ATOM 2172 O O . VAL A 1 268 ? 32.758 13.450 -23.931 1.00 54.62 268 VAL A O 1
ATOM 2175 N N . PHE A 1 269 ? 31.216 14.253 -22.505 1.00 56.34 269 PHE A N 1
ATOM 2176 C CA . PHE A 1 269 ? 30.106 13.369 -22.843 1.00 56.34 269 PHE A CA 1
ATOM 2177 C C . PHE A 1 269 ? 28.977 14.080 -23.604 1.00 56.34 269 PHE A C 1
ATOM 2179 O O . PHE A 1 269 ? 27.886 13.527 -23.725 1.00 56.34 269 PHE A O 1
ATOM 2186 N N . GLU A 1 270 ? 29.228 15.254 -24.198 1.00 61.81 270 GLU A N 1
ATOM 2187 C CA . GLU A 1 270 ? 28.272 15.930 -25.097 1.00 61.81 270 GLU A CA 1
ATOM 2188 C C . GLU A 1 270 ? 27.816 15.044 -26.263 1.00 61.81 270 GLU A C 1
ATOM 2190 O O . GLU A 1 270 ? 26.711 15.192 -26.775 1.00 61.81 270 GLU A O 1
ATOM 2195 N N . PHE A 1 271 ? 28.609 14.048 -26.660 1.00 60.25 271 PHE A N 1
ATOM 2196 C CA . PHE A 1 271 ? 28.157 13.086 -27.662 1.00 60.25 271 PHE A CA 1
ATOM 2197 C C . PHE A 1 271 ? 26.965 12.239 -27.165 1.00 60.25 271 PHE A C 1
ATOM 2199 O O . PHE A 1 271 ? 26.140 11.836 -27.980 1.00 60.25 271 PHE A O 1
ATOM 2206 N N . ILE A 1 272 ? 26.819 12.014 -25.850 1.00 51.75 272 ILE A N 1
ATOM 2207 C CA . ILE A 1 272 ? 25.686 11.289 -25.244 1.00 51.75 272 ILE A CA 1
ATOM 2208 C C . ILE A 1 272 ? 24.436 12.187 -25.133 1.00 51.75 272 ILE A C 1
ATOM 2210 O O . ILE A 1 272 ? 23.312 11.687 -25.058 1.00 51.75 272 ILE A O 1
ATOM 2214 N N . SER A 1 273 ? 24.580 13.517 -25.167 1.00 56.44 273 SER A N 1
ATOM 2215 C CA . SER A 1 273 ? 23.433 14.439 -25.132 1.00 56.44 273 SER A CA 1
ATOM 2216 C C . SER A 1 273 ? 22.722 14.586 -26.480 1.00 56.44 273 SER A C 1
ATOM 2218 O O . SER A 1 273 ? 21.637 15.173 -26.530 1.00 56.44 273 SER A O 1
ATOM 2220 N N . GLN A 1 274 ? 23.265 14.010 -27.560 1.00 69.56 274 GLN A N 1
ATOM 2221 C CA . GLN A 1 274 ? 22.578 14.008 -28.847 1.00 69.56 274 GLN A CA 1
ATOM 2222 C C . GLN A 1 274 ? 21.276 13.190 -28.805 1.00 69.56 274 GLN A C 1
ATOM 2224 O O . GLN A 1 274 ? 21.191 12.190 -28.083 1.00 69.56 274 GLN A O 1
ATOM 2229 N N . PRO A 1 275 ? 20.265 13.546 -29.623 1.00 65.44 275 PRO A N 1
ATOM 2230 C CA . PRO A 1 275 ? 18.945 12.924 -29.562 1.00 65.44 275 PRO A CA 1
ATOM 2231 C C . PRO A 1 275 ? 18.923 11.409 -29.747 1.00 65.44 275 PRO A C 1
ATOM 2233 O O . PRO A 1 275 ? 18.067 10.704 -29.207 1.00 65.44 275 PRO A O 1
ATOM 2236 N N . THR A 1 276 ? 19.900 10.909 -30.491 1.00 60.72 276 THR A N 1
ATOM 2237 C CA . THR A 1 276 ? 20.169 9.495 -30.721 1.00 60.72 276 THR A CA 1
ATOM 2238 C C . THR A 1 276 ? 20.541 8.742 -29.443 1.00 60.72 276 THR A C 1
ATOM 2240 O O . THR A 1 276 ? 20.144 7.591 -29.292 1.00 60.72 276 THR A O 1
ATOM 2243 N N . TYR A 1 277 ? 21.192 9.382 -28.472 1.00 62.31 277 TYR A N 1
ATOM 2244 C CA . TYR A 1 277 ? 21.691 8.739 -27.250 1.00 62.31 277 TYR A CA 1
ATOM 2245 C C . TYR A 1 277 ? 20.886 9.076 -25.987 1.00 62.31 277 TYR A C 1
ATOM 2247 O O . TYR A 1 277 ? 21.214 8.584 -24.903 1.00 62.31 277 TYR A O 1
ATOM 2255 N N . TYR A 1 278 ? 19.771 9.811 -26.108 1.00 66.12 278 TYR A N 1
ATOM 2256 C CA . TYR A 1 278 ? 18.872 10.100 -24.982 1.00 66.12 278 TYR A CA 1
ATOM 2257 C C . TYR A 1 278 ? 18.499 8.881 -24.124 1.00 66.12 278 TYR A C 1
ATOM 2259 O O . TYR A 1 278 ? 18.484 9.033 -22.902 1.00 66.12 278 TYR A O 1
ATOM 2267 N N . PRO A 1 279 ? 18.235 7.676 -24.679 1.00 64.94 279 PRO A N 1
ATOM 2268 C CA . PRO A 1 279 ? 17.925 6.509 -23.856 1.00 64.94 279 PRO A CA 1
ATOM 2269 C C . PRO A 1 279 ? 19.077 6.100 -22.931 1.00 64.94 279 PRO A C 1
ATOM 2271 O O . PRO A 1 279 ? 18.826 5.715 -21.793 1.00 64.94 279 PRO A O 1
ATOM 2274 N N . LEU A 1 280 ? 20.329 6.213 -23.392 1.00 66.75 280 LEU A N 1
ATOM 2275 C CA . LEU A 1 280 ? 21.518 5.896 -22.596 1.00 66.75 280 LEU A CA 1
ATOM 2276 C C . LEU A 1 280 ? 21.756 6.953 -21.511 1.00 66.75 280 LEU A C 1
ATOM 2278 O O . LEU A 1 280 ? 22.079 6.607 -20.378 1.00 66.75 280 LEU A O 1
ATOM 2282 N N . ASN A 1 281 ? 21.534 8.228 -21.832 1.00 66.94 281 ASN A N 1
ATOM 2283 C CA . ASN A 1 281 ? 21.654 9.318 -20.863 1.00 66.94 281 ASN A CA 1
ATOM 2284 C C . ASN A 1 281 ? 20.613 9.208 -19.744 1.00 66.94 281 ASN A C 1
ATOM 2286 O O . ASN A 1 281 ? 20.947 9.284 -18.561 1.00 66.94 281 ASN A O 1
ATOM 2290 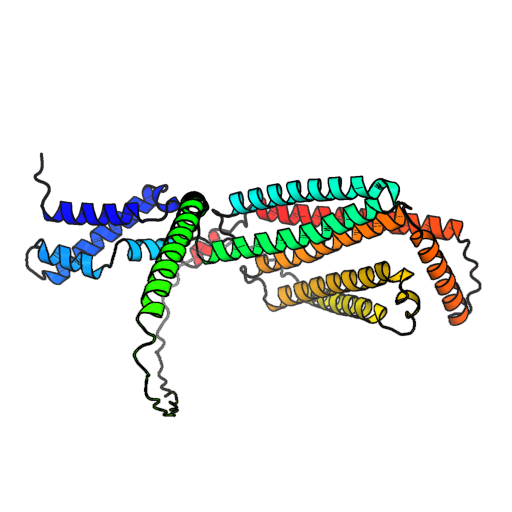N N . TRP A 1 282 ? 19.356 8.938 -20.107 1.00 70.19 282 TRP A N 1
ATOM 2291 C CA . TRP A 1 282 ? 18.299 8.662 -19.134 1.00 70.19 282 TRP A CA 1
ATOM 2292 C C . TRP A 1 282 ? 18.605 7.419 -18.295 1.00 70.19 282 TRP A C 1
ATOM 2294 O O . TRP A 1 282 ? 18.336 7.404 -17.095 1.00 70.19 282 TRP A O 1
ATOM 2304 N N . TRP A 1 283 ? 19.195 6.392 -18.912 1.00 73.12 283 TRP A N 1
ATOM 2305 C CA . TRP A 1 283 ? 19.615 5.171 -18.231 1.00 73.12 283 TRP A CA 1
ATOM 2306 C C . TRP A 1 283 ? 20.701 5.443 -17.186 1.00 73.12 283 TRP A C 1
ATOM 2308 O O . TRP A 1 283 ? 20.524 5.065 -16.030 1.00 73.12 283 TRP A O 1
ATOM 2318 N N . LEU A 1 284 ? 21.782 6.136 -17.559 1.00 72.69 284 LEU A N 1
ATOM 2319 C CA . LEU A 1 284 ? 22.882 6.487 -16.653 1.00 72.69 284 LEU A CA 1
ATOM 2320 C C . LEU A 1 284 ? 22.391 7.353 -15.492 1.00 72.69 284 LEU A C 1
ATOM 2322 O O . LEU A 1 284 ? 22.740 7.101 -14.339 1.00 72.69 284 LEU A O 1
ATOM 2326 N N . PHE A 1 285 ? 21.527 8.326 -15.785 1.00 74.88 285 PHE A N 1
ATOM 2327 C CA . PHE A 1 285 ? 20.946 9.206 -14.779 1.00 74.88 285 PHE A CA 1
ATOM 2328 C C . PHE A 1 285 ? 20.053 8.441 -13.792 1.00 74.88 285 PHE A C 1
ATOM 2330 O O . PHE A 1 285 ? 20.219 8.560 -12.576 1.00 74.88 285 PHE A O 1
ATOM 2337 N N . ALA A 1 286 ? 19.139 7.608 -14.297 1.00 72.69 286 ALA A N 1
ATOM 2338 C CA . ALA A 1 286 ? 18.259 6.798 -13.460 1.00 72.69 286 ALA A CA 1
ATOM 2339 C C . ALA A 1 286 ? 19.048 5.762 -12.644 1.00 72.69 286 ALA A C 1
ATOM 2341 O O . ALA A 1 286 ? 18.792 5.597 -11.451 1.00 72.69 286 ALA A O 1
ATOM 2342 N N . TYR A 1 287 ? 20.047 5.109 -13.245 1.00 76.69 287 TYR A N 1
ATOM 2343 C CA . TYR A 1 287 ? 20.925 4.169 -12.553 1.00 76.69 287 TYR A CA 1
ATOM 2344 C C . TYR A 1 287 ? 21.713 4.858 -11.437 1.00 76.69 287 TYR A C 1
ATOM 2346 O O . TYR A 1 287 ? 21.656 4.407 -10.290 1.00 76.69 287 TYR A O 1
ATOM 2354 N N . GLY A 1 288 ? 22.352 5.995 -11.730 1.00 74.56 288 GLY A N 1
ATOM 2355 C CA . GLY A 1 288 ? 23.025 6.829 -10.735 1.00 74.56 288 GLY A CA 1
ATOM 2356 C C . GLY A 1 288 ? 22.091 7.203 -9.582 1.00 74.56 288 GLY A C 1
ATOM 2357 O O . GLY A 1 288 ? 22.429 6.971 -8.421 1.00 74.56 288 GLY A O 1
ATOM 2358 N N . GLY A 1 289 ? 20.860 7.627 -9.885 1.00 75.25 289 GLY A N 1
ATOM 2359 C CA . GLY A 1 289 ? 19.826 7.907 -8.884 1.00 75.25 289 GLY A CA 1
ATOM 2360 C C . GLY A 1 289 ? 19.481 6.706 -7.990 1.00 75.25 289 GLY A C 1
ATOM 2361 O O . GLY A 1 289 ? 19.309 6.858 -6.775 1.00 75.25 289 GLY A O 1
ATOM 2362 N N . THR A 1 290 ? 19.444 5.482 -8.535 1.00 77.25 290 THR A N 1
ATOM 2363 C CA . THR A 1 290 ? 19.243 4.274 -7.707 1.00 77.25 290 THR A CA 1
ATOM 2364 C C . THR A 1 290 ? 20.417 3.989 -6.772 1.00 77.25 290 THR A C 1
ATOM 2366 O O . THR A 1 290 ? 20.209 3.544 -5.641 1.00 77.25 290 THR A O 1
ATOM 2369 N N . ILE A 1 291 ? 21.653 4.257 -7.200 1.00 78.75 291 ILE A N 1
ATOM 2370 C CA . ILE A 1 291 ? 22.835 4.079 -6.350 1.00 78.75 291 ILE A CA 1
ATOM 2371 C C . ILE A 1 291 ? 22.819 5.123 -5.226 1.00 78.75 291 ILE A C 1
ATOM 2373 O O . ILE A 1 291 ? 22.983 4.756 -4.063 1.00 78.75 291 ILE A O 1
ATOM 2377 N N . VAL A 1 292 ? 22.522 6.390 -5.543 1.00 74.06 292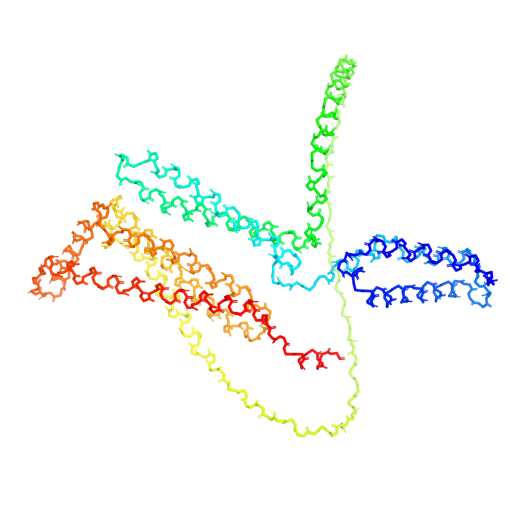 VAL A N 1
ATOM 2378 C CA . VAL A 1 292 ? 22.399 7.474 -4.551 1.00 74.06 292 VAL A CA 1
ATOM 2379 C C . VAL A 1 292 ? 21.358 7.131 -3.491 1.00 74.06 292 VAL A C 1
ATOM 2381 O O . VAL A 1 292 ? 21.650 7.173 -2.296 1.00 74.06 292 VAL A O 1
ATOM 2384 N N . THR A 1 293 ? 20.156 6.728 -3.908 1.00 73.56 293 THR A N 1
ATOM 2385 C CA . THR A 1 293 ? 19.089 6.340 -2.971 1.00 73.56 293 THR A CA 1
ATOM 2386 C C . THR A 1 293 ? 19.508 5.157 -2.094 1.00 73.56 293 THR A C 1
ATOM 2388 O O . THR A 1 293 ? 19.307 5.201 -0.880 1.00 73.56 293 THR A O 1
ATOM 2391 N N . THR A 1 294 ? 20.183 4.148 -2.658 1.00 77.69 294 THR A N 1
ATOM 2392 C CA . THR A 1 294 ? 20.733 3.005 -1.899 1.00 77.69 294 THR A CA 1
ATOM 2393 C C . THR A 1 294 ? 21.791 3.432 -0.872 1.00 77.69 294 THR A C 1
ATOM 2395 O O . THR A 1 294 ? 21.769 2.954 0.268 1.00 77.69 294 THR A O 1
ATOM 2398 N N . GLY A 1 295 ? 22.664 4.375 -1.231 1.00 78.19 295 GLY A N 1
ATOM 2399 C CA . GLY A 1 295 ? 23.658 4.956 -0.329 1.00 78.19 295 GLY A CA 1
ATOM 2400 C C . GLY A 1 295 ? 23.016 5.705 0.842 1.00 78.19 295 GLY A C 1
ATOM 2401 O O . GLY A 1 295 ? 23.318 5.417 2.004 1.00 78.19 295 GLY A O 1
ATOM 2402 N N . ILE A 1 296 ? 22.045 6.583 0.555 1.00 75.44 296 ILE A N 1
ATOM 2403 C CA . ILE A 1 296 ? 21.280 7.344 1.562 1.00 75.44 296 ILE A CA 1
ATOM 2404 C C . ILE A 1 296 ? 20.601 6.399 2.559 1.00 75.44 296 ILE A C 1
ATOM 2406 O O . ILE A 1 296 ? 20.674 6.601 3.769 1.00 75.44 296 ILE A O 1
ATOM 2410 N N . ILE A 1 297 ? 19.996 5.316 2.070 1.00 74.62 297 ILE A N 1
ATOM 2411 C CA . ILE A 1 297 ? 19.358 4.281 2.894 1.00 74.62 297 ILE A CA 1
ATOM 2412 C C . ILE A 1 297 ? 20.334 3.658 3.887 1.00 74.62 297 ILE A C 1
ATOM 2414 O O . ILE A 1 297 ? 19.987 3.459 5.054 1.00 74.62 297 ILE A O 1
ATOM 2418 N N . LYS A 1 298 ? 21.535 3.292 3.432 1.00 79.44 298 LYS A N 1
ATOM 2419 C CA . LYS A 1 298 ? 22.550 2.663 4.288 1.00 79.44 298 LYS A CA 1
ATOM 2420 C C . LYS A 1 298 ? 23.051 3.625 5.359 1.00 79.44 298 LYS A C 1
ATOM 2422 O O . LYS A 1 298 ? 23.213 3.210 6.506 1.00 79.44 298 LYS A O 1
ATOM 2427 N N . ILE A 1 299 ? 23.219 4.896 5.003 1.00 77.88 299 ILE A N 1
ATOM 2428 C CA . ILE A 1 299 ? 23.591 5.960 5.939 1.00 77.88 299 ILE A CA 1
ATOM 2429 C C . ILE A 1 299 ? 22.478 6.158 6.978 1.00 77.88 299 ILE A C 1
ATOM 2431 O O . ILE A 1 299 ? 22.743 6.057 8.174 1.00 77.88 299 ILE A O 1
ATOM 2435 N N . LEU A 1 300 ? 21.221 6.320 6.546 1.00 72.50 300 LEU A N 1
ATOM 2436 C CA . LEU A 1 300 ? 20.060 6.462 7.435 1.00 72.50 300 LEU A CA 1
ATOM 2437 C C . LEU A 1 300 ? 19.910 5.268 8.385 1.00 72.50 300 LEU A C 1
ATOM 2439 O O . LEU A 1 300 ? 19.719 5.461 9.583 1.00 72.50 300 LEU A O 1
ATOM 2443 N N . LYS A 1 301 ? 20.067 4.035 7.882 1.00 71.94 301 LYS A N 1
ATOM 2444 C CA . LYS A 1 301 ? 20.084 2.811 8.706 1.00 71.94 301 LYS A CA 1
ATOM 2445 C C . LYS A 1 301 ? 21.128 2.859 9.808 1.00 71.94 301 LYS A C 1
ATOM 2447 O O . LYS A 1 301 ? 20.889 2.339 10.893 1.00 71.94 301 LYS A O 1
ATOM 2452 N N . SER A 1 302 ? 22.291 3.424 9.510 1.00 78.25 302 SER A N 1
ATOM 2453 C CA . SER A 1 302 ? 23.376 3.477 10.473 1.00 78.25 302 SER A CA 1
ATOM 2454 C C . SER A 1 302 ? 23.228 4.611 11.483 1.00 78.25 302 SER A C 1
ATOM 2456 O O . SER A 1 302 ? 23.679 4.443 12.611 1.00 78.25 302 SER A O 1
ATOM 2458 N N . ILE A 1 303 ? 22.616 5.737 11.100 1.00 72.25 303 ILE A N 1
ATOM 2459 C CA . ILE A 1 303 ? 22.379 6.888 11.987 1.00 72.25 303 ILE A CA 1
ATOM 2460 C C . ILE A 1 303 ? 21.215 6.610 12.940 1.00 72.25 303 ILE A C 1
ATOM 2462 O O . ILE A 1 303 ? 21.325 6.848 14.137 1.00 72.25 303 ILE A O 1
ATOM 2466 N N . ILE A 1 304 ? 20.105 6.078 12.422 1.00 68.38 304 ILE A N 1
ATOM 2467 C CA . ILE A 1 304 ? 18.878 5.852 13.204 1.00 68.38 304 ILE A CA 1
ATOM 2468 C C . ILE A 1 304 ? 19.035 4.652 14.162 1.00 68.38 304 ILE A C 1
ATOM 2470 O O . ILE A 1 304 ? 18.247 4.463 15.089 1.00 68.38 304 ILE A O 1
ATOM 2474 N N . GLY A 1 305 ? 20.084 3.845 13.981 1.00 61.97 305 GLY A N 1
ATOM 2475 C CA . GLY A 1 305 ? 20.333 2.663 14.793 1.00 61.97 305 GLY A CA 1
ATOM 2476 C C . GLY A 1 305 ? 19.239 1.600 14.642 1.00 61.97 305 GLY A C 1
ATOM 2477 O O . GLY A 1 305 ? 18.351 1.671 13.793 1.00 61.97 305 GLY A O 1
ATOM 2478 N N . ARG A 1 306 ? 19.305 0.568 15.489 1.00 55.28 306 ARG A N 1
ATOM 2479 C CA . ARG A 1 306 ? 18.393 -0.593 15.495 1.00 55.28 306 ARG A CA 1
ATOM 2480 C C . ARG A 1 306 ? 16.985 -0.289 16.021 1.00 55.28 306 ARG A C 1
ATOM 2482 O O . ARG A 1 306 ? 16.281 -1.224 16.391 1.00 55.28 306 ARG A O 1
ATOM 2489 N N . ILE A 1 307 ? 16.565 0.976 16.077 1.00 47.75 307 ILE A N 1
ATOM 2490 C CA . ILE A 1 307 ? 15.192 1.307 16.461 1.00 47.75 307 ILE A CA 1
ATOM 2491 C C . ILE A 1 307 ? 14.287 0.564 15.474 1.00 47.75 307 ILE A C 1
ATOM 2493 O O . ILE A 1 307 ? 14.503 0.614 14.271 1.00 47.75 307 ILE A O 1
ATOM 2497 N N . VAL A 1 308 ? 13.360 -0.244 15.978 1.00 51.50 308 VAL A N 1
ATOM 2498 C CA . VAL A 1 308 ? 12.694 -1.318 15.213 1.00 51.50 308 VAL A CA 1
ATOM 2499 C C . VAL A 1 308 ? 11.635 -0.773 14.234 1.00 51.50 308 VAL A C 1
ATOM 2501 O O . VAL A 1 308 ? 11.209 -1.464 13.314 1.00 51.50 308 VAL A O 1
ATOM 2504 N N . ARG A 1 309 ? 11.266 0.509 14.356 1.00 52.31 309 ARG A N 1
ATOM 2505 C CA . ARG A 1 309 ? 10.182 1.160 13.594 1.00 52.31 309 ARG A CA 1
ATOM 2506 C C . ARG A 1 309 ? 10.531 1.739 12.197 1.00 52.31 309 ARG A C 1
ATOM 2508 O O . ARG A 1 309 ? 9.663 1.678 11.334 1.00 52.31 309 ARG A O 1
ATOM 2515 N N . PRO A 1 310 ? 11.751 2.220 11.864 1.00 47.59 310 PRO A N 1
ATOM 2516 C CA . PRO A 1 310 ? 12.101 2.697 10.523 1.00 47.59 310 PRO A CA 1
ATOM 2517 C C . PRO A 1 310 ? 12.472 1.568 9.547 1.00 47.59 310 PRO A C 1
ATOM 2519 O O . PRO A 1 310 ? 12.632 1.827 8.353 1.00 47.59 310 PRO A O 1
ATOM 2522 N N . GLN A 1 311 ? 12.595 0.310 10.002 1.00 47.78 311 GLN A N 1
ATOM 2523 C CA . GLN A 1 311 ? 12.956 -0.830 9.142 1.00 47.78 311 GLN A CA 1
ATOM 2524 C C . GLN A 1 311 ? 11.994 -1.027 7.960 1.00 47.78 311 GLN A C 1
ATOM 2526 O O . GLN A 1 311 ? 12.367 -1.631 6.954 1.00 47.78 311 GLN A O 1
ATOM 2531 N N . GLN A 1 312 ? 10.787 -0.481 8.066 1.00 51.94 312 GLN A N 1
ATOM 2532 C CA . GLN A 1 312 ? 9.702 -0.708 7.132 1.00 51.94 312 GLN A CA 1
ATOM 2533 C C . GLN A 1 312 ? 9.571 0.423 6.086 1.00 51.94 312 GLN A C 1
ATOM 2535 O O . GLN A 1 312 ? 9.407 0.128 4.905 1.00 51.94 312 GLN A O 1
ATOM 2540 N N . GLY A 1 313 ? 9.841 1.689 6.444 1.00 52.66 313 GLY A N 1
ATOM 2541 C CA . GLY A 1 313 ? 10.135 2.745 5.453 1.00 52.66 313 GLY A CA 1
ATOM 2542 C C . GLY A 1 313 ? 11.381 2.409 4.618 1.00 52.66 313 GLY A C 1
ATOM 2543 O O . GLY A 1 313 ? 11.449 2.663 3.417 1.00 52.66 313 GLY A O 1
ATOM 2544 N N . LEU A 1 314 ? 12.327 1.694 5.231 1.00 54.31 314 LEU A N 1
ATOM 2545 C CA . LEU A 1 314 ? 13.487 1.105 4.568 1.00 54.31 314 LEU A CA 1
ATOM 2546 C C . LEU A 1 314 ? 13.163 -0.058 3.616 1.00 54.31 314 LEU A C 1
ATOM 2548 O O . LEU A 1 314 ? 14.030 -0.401 2.811 1.00 54.31 314 LEU A O 1
ATOM 2552 N N . MET A 1 315 ? 11.971 -0.667 3.685 1.00 57.91 315 MET A N 1
ATOM 2553 C CA . MET A 1 315 ? 11.511 -1.630 2.675 1.00 57.91 315 MET A CA 1
ATOM 2554 C C . MET A 1 315 ? 10.975 -0.923 1.436 1.00 57.91 315 MET A C 1
ATOM 2556 O O . MET A 1 315 ? 11.382 -1.295 0.344 1.00 57.91 315 MET A O 1
ATOM 2560 N N . PHE A 1 316 ? 10.192 0.151 1.575 1.00 53.91 316 PHE A N 1
ATOM 2561 C CA . PHE A 1 316 ? 9.768 0.968 0.425 1.00 53.91 316 PHE A CA 1
ATOM 2562 C C . PHE A 1 316 ? 10.979 1.515 -0.347 1.00 53.91 316 PHE A C 1
ATOM 2564 O O . PHE A 1 316 ? 11.081 1.415 -1.567 1.00 53.91 316 PHE A O 1
ATOM 2571 N N . LEU A 1 317 ? 11.978 1.969 0.404 1.00 55.59 317 LEU A N 1
ATOM 2572 C CA . LEU A 1 317 ? 13.278 2.400 -0.097 1.00 55.59 317 LEU A CA 1
ATOM 2573 C C . LEU A 1 317 ? 14.129 1.263 -0.707 1.00 55.59 317 LEU A C 1
ATOM 2575 O O . LEU A 1 317 ? 15.007 1.543 -1.513 1.00 55.59 317 LEU A O 1
ATOM 2579 N N . LYS A 1 318 ? 13.877 -0.015 -0.387 1.00 59.16 318 LYS A N 1
ATOM 2580 C CA . LYS A 1 318 ? 14.469 -1.175 -1.092 1.00 59.16 318 LYS A CA 1
ATOM 2581 C C . LYS A 1 318 ? 13.676 -1.577 -2.338 1.00 59.16 318 LYS A C 1
ATOM 2583 O O . LYS A 1 318 ? 14.272 -2.006 -3.321 1.00 59.16 318 LYS A O 1
ATOM 2588 N N . VAL A 1 319 ? 12.351 -1.440 -2.302 1.00 61.75 319 VAL A N 1
ATOM 2589 C CA . VAL A 1 319 ? 11.456 -1.744 -3.426 1.00 61.75 319 VAL A CA 1
ATOM 2590 C C . VAL A 1 319 ? 11.646 -0.728 -4.547 1.00 61.75 319 VAL A C 1
ATOM 2592 O O . VAL A 1 319 ? 11.662 -1.116 -5.706 1.00 61.75 319 VAL A O 1
ATOM 2595 N N . PHE A 1 320 ? 11.880 0.546 -4.227 1.00 62.81 320 PHE A N 1
ATOM 2596 C CA . PHE A 1 320 ? 12.113 1.597 -5.218 1.00 62.81 320 PHE A CA 1
ATOM 2597 C C . PHE A 1 320 ? 13.276 1.303 -6.191 1.00 62.81 320 PHE A C 1
ATOM 2599 O O . PHE A 1 320 ? 13.038 1.273 -7.396 1.00 62.81 320 PHE A O 1
ATOM 2606 N N . PRO A 1 321 ? 14.515 1.009 -5.746 1.00 63.28 321 PRO A N 1
ATOM 2607 C CA . PRO A 1 321 ? 15.596 0.667 -6.662 1.00 63.28 321 PRO A CA 1
ATOM 2608 C C . PRO A 1 321 ? 15.320 -0.629 -7.431 1.00 63.28 321 PRO A C 1
ATOM 2610 O O . PRO A 1 321 ? 15.752 -0.731 -8.571 1.00 63.28 321 PRO A O 1
ATOM 2613 N N . ILE A 1 322 ? 14.574 -1.592 -6.879 1.00 66.06 322 ILE A N 1
ATOM 2614 C CA . ILE A 1 322 ? 14.117 -2.773 -7.635 1.00 66.06 322 ILE A CA 1
ATOM 2615 C C . ILE A 1 322 ? 13.142 -2.354 -8.748 1.00 66.06 322 ILE A C 1
ATOM 2617 O O . ILE A 1 322 ? 13.337 -2.716 -9.908 1.00 66.06 322 ILE A O 1
ATOM 2621 N N . ALA A 1 323 ? 12.147 -1.533 -8.414 1.00 60.31 323 ALA A N 1
ATOM 2622 C CA . ALA A 1 323 ? 11.134 -1.022 -9.330 1.00 60.31 323 ALA A CA 1
ATOM 2623 C C . ALA A 1 323 ? 11.714 -0.114 -10.420 1.00 60.31 323 ALA A C 1
ATOM 2625 O O . ALA A 1 323 ? 11.139 -0.050 -11.496 1.00 60.31 323 ALA A O 1
ATOM 2626 N N . VAL A 1 324 ? 12.853 0.546 -10.179 1.00 62.75 324 VAL A N 1
ATOM 2627 C CA . VAL A 1 324 ? 13.590 1.315 -11.196 1.00 62.75 324 VAL A CA 1
ATOM 2628 C C . VAL A 1 324 ? 14.512 0.412 -12.023 1.00 62.75 324 VAL A C 1
ATOM 2630 O O . VAL A 1 324 ? 14.598 0.569 -13.240 1.00 62.75 324 VAL A O 1
ATOM 2633 N N . LYS A 1 325 ? 15.176 -0.571 -11.398 1.00 66.50 325 LYS A N 1
ATOM 2634 C CA . LYS A 1 325 ? 16.100 -1.489 -12.083 1.00 66.50 325 LYS A CA 1
ATOM 2635 C C . LYS A 1 325 ? 15.401 -2.426 -13.066 1.00 66.50 325 LYS A C 1
ATOM 2637 O O . LYS A 1 325 ? 15.997 -2.732 -14.088 1.00 66.50 325 LYS A O 1
ATOM 2642 N N . ILE A 1 326 ? 14.171 -2.866 -12.796 1.00 64.56 326 ILE A N 1
ATOM 2643 C CA . ILE A 1 326 ? 13.385 -3.716 -13.714 1.00 64.56 326 ILE A CA 1
ATOM 2644 C C . ILE A 1 326 ? 13.120 -3.021 -15.072 1.00 64.56 326 ILE A C 1
ATOM 2646 O O . ILE A 1 326 ? 13.504 -3.588 -16.094 1.00 64.56 326 ILE A O 1
ATOM 2650 N N . PRO A 1 327 ? 12.551 -1.797 -15.129 1.00 58.44 327 PRO A N 1
ATOM 2651 C CA . PRO A 1 327 ? 12.467 -0.987 -16.347 1.00 58.44 327 PRO A CA 1
ATOM 2652 C C . PRO A 1 327 ? 13.805 -0.871 -17.065 1.00 58.44 327 PRO A C 1
ATOM 2654 O O . PRO A 1 327 ? 13.896 -1.052 -18.276 1.00 58.44 327 PRO A O 1
ATOM 2657 N N . LEU A 1 328 ? 14.851 -0.574 -16.291 1.00 62.19 328 LEU A N 1
ATOM 2658 C CA . LEU A 1 328 ? 16.196 -0.349 -16.797 1.00 62.19 328 LEU A CA 1
ATOM 2659 C C . LEU A 1 328 ? 16.758 -1.600 -17.472 1.00 62.19 328 LEU A C 1
ATOM 2661 O O . LEU A 1 328 ? 17.356 -1.523 -18.543 1.00 62.19 328 LEU A O 1
ATOM 2665 N N . LEU A 1 329 ? 16.545 -2.748 -16.834 1.00 64.38 329 LEU A N 1
ATOM 2666 C CA . LEU A 1 329 ? 16.929 -4.061 -17.316 1.00 64.38 329 LEU A CA 1
ATOM 2667 C C . LEU A 1 329 ? 16.164 -4.409 -18.592 1.00 64.38 329 LEU A C 1
ATOM 2669 O O . LEU A 1 329 ? 16.775 -4.901 -19.529 1.00 64.38 329 LEU A O 1
ATOM 2673 N N . LEU A 1 330 ? 14.862 -4.121 -18.658 1.00 60.22 330 LEU A N 1
ATOM 2674 C CA . LEU A 1 330 ? 14.043 -4.365 -19.848 1.00 60.22 330 LEU A CA 1
ATOM 2675 C C . LEU A 1 330 ? 14.488 -3.504 -21.039 1.00 60.22 330 LEU A C 1
ATOM 2677 O O . LEU A 1 330 ? 14.580 -4.014 -22.153 1.00 60.22 330 LEU A O 1
ATOM 2681 N N . VAL A 1 331 ? 14.834 -2.233 -20.809 1.00 62.56 331 VAL A N 1
ATOM 2682 C CA . VAL A 1 331 ? 15.396 -1.345 -21.845 1.00 62.56 331 VAL A CA 1
ATOM 2683 C C . VAL A 1 331 ? 16.759 -1.850 -22.332 1.00 62.56 331 VAL A C 1
ATOM 2685 O O . VAL A 1 331 ? 17.017 -1.850 -23.535 1.00 62.56 331 VAL A O 1
ATOM 2688 N N . LEU A 1 332 ? 17.612 -2.327 -21.420 1.00 63.09 332 LEU A N 1
ATOM 2689 C CA . LEU A 1 332 ? 18.901 -2.946 -21.751 1.00 63.09 332 LEU A CA 1
ATOM 2690 C C . LEU A 1 332 ? 18.729 -4.255 -22.526 1.00 63.09 332 LEU A C 1
ATOM 2692 O O . LEU A 1 332 ? 19.385 -4.480 -23.535 1.00 63.09 332 LEU A O 1
ATOM 2696 N N . LEU A 1 333 ? 17.820 -5.120 -22.085 1.00 62.69 333 LEU A N 1
ATOM 2697 C CA . LEU A 1 333 ? 17.518 -6.370 -22.771 1.00 62.69 333 LEU A CA 1
ATOM 2698 C C . LEU A 1 333 ? 17.044 -6.081 -24.201 1.00 62.69 333 LEU A C 1
ATOM 2700 O O . LEU A 1 333 ? 17.470 -6.741 -25.143 1.00 62.69 333 LEU A O 1
ATOM 2704 N N . GLN A 1 334 ? 16.222 -5.043 -24.371 1.00 62.75 334 GLN A N 1
ATOM 2705 C CA . GLN A 1 334 ? 15.732 -4.609 -25.670 1.00 62.75 334 GLN A CA 1
ATOM 2706 C C . GLN A 1 334 ? 16.844 -4.067 -26.583 1.00 62.75 334 GLN A C 1
ATOM 2708 O O . GLN A 1 334 ? 16.822 -4.345 -27.784 1.00 62.75 334 GLN A O 1
ATOM 2713 N N . SER A 1 335 ? 17.811 -3.313 -26.048 1.00 61.56 335 SER A N 1
ATOM 2714 C CA . SER A 1 335 ? 18.935 -2.810 -26.846 1.00 61.56 335 SER A CA 1
ATOM 2715 C C . SER A 1 335 ? 19.909 -3.922 -27.245 1.00 61.56 335 SER A C 1
ATOM 2717 O O . SER A 1 335 ? 20.465 -3.875 -28.338 1.00 61.56 335 SER A O 1
ATOM 2719 N N . VAL A 1 336 ? 20.074 -4.954 -26.413 1.00 58.81 336 VAL A N 1
ATOM 2720 C CA . VAL A 1 336 ? 21.007 -6.066 -26.663 1.00 58.81 336 VAL A CA 1
ATOM 2721 C C . VAL A 1 336 ? 20.394 -7.150 -27.562 1.00 58.81 336 VAL A C 1
ATOM 2723 O O . VAL A 1 336 ? 21.098 -7.707 -28.407 1.00 58.81 336 VAL A O 1
ATOM 2726 N N . LEU A 1 337 ? 19.086 -7.415 -27.447 1.00 60.81 337 LEU A N 1
ATOM 2727 C CA . LEU A 1 337 ? 18.358 -8.390 -28.277 1.00 60.81 337 LEU A CA 1
ATOM 2728 C C . LEU A 1 337 ? 18.129 -7.928 -29.731 1.00 60.81 337 LEU A C 1
ATOM 2730 O O . LEU A 1 337 ? 17.552 -8.669 -30.520 1.00 60.81 337 LEU A O 1
ATOM 2734 N N . GLY A 1 338 ? 18.618 -6.745 -30.117 1.00 56.47 338 GLY A N 1
ATOM 2735 C CA . GLY A 1 338 ? 18.801 -6.392 -31.529 1.00 56.47 338 GLY A CA 1
ATOM 2736 C C . GLY A 1 338 ? 17.562 -5.887 -32.271 1.00 56.47 338 GLY A C 1
ATOM 2737 O O . GLY A 1 338 ? 17.532 -5.947 -33.495 1.00 56.47 338 GLY A O 1
ATOM 2738 N N . PHE A 1 339 ? 16.559 -5.336 -31.586 1.00 50.41 339 PHE A N 1
ATOM 2739 C CA . PHE A 1 339 ? 15.360 -4.795 -32.247 1.00 50.41 339 PHE A CA 1
ATOM 2740 C C . PHE A 1 339 ? 15.449 -3.299 -32.612 1.00 50.41 339 PHE A C 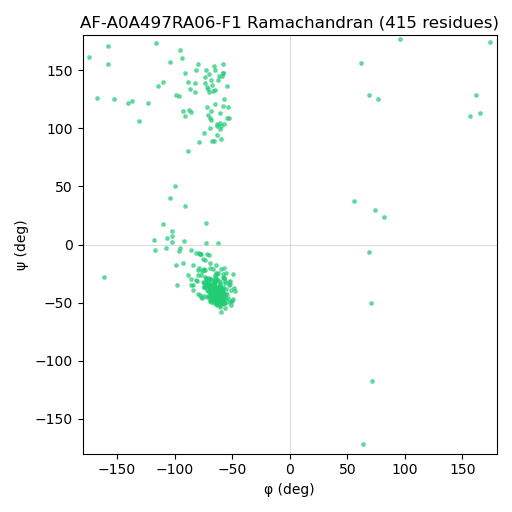1
ATOM 2742 O O . PHE A 1 339 ? 14.439 -2.595 -32.578 1.00 50.41 339 PHE A O 1
ATOM 2749 N N . GLY A 1 340 ? 16.629 -2.765 -32.960 1.00 54.62 340 GLY A N 1
ATOM 2750 C CA . GLY A 1 340 ? 16.685 -1.390 -33.471 1.00 54.62 340 GLY A CA 1
ATOM 2751 C C . GLY A 1 340 ? 18.071 -0.783 -33.727 1.00 54.62 340 GLY A C 1
ATOM 2752 O O . GLY A 1 340 ? 19.083 -1.362 -33.342 1.00 54.62 340 GLY A O 1
ATOM 2753 N N . PRO A 1 341 ? 18.113 0.435 -34.308 1.00 56.47 341 PRO A N 1
ATOM 2754 C CA . PRO A 1 341 ? 19.322 1.162 -34.745 1.00 56.47 341 PRO A CA 1
ATOM 2755 C C . PRO A 1 341 ? 20.319 1.528 -33.626 1.00 56.47 341 PRO A C 1
ATOM 2757 O O . PRO A 1 341 ? 21.346 2.152 -33.879 1.00 56.47 341 PRO A O 1
ATOM 2760 N N . TYR A 1 342 ? 20.031 1.153 -32.381 1.00 54.34 342 TYR A N 1
ATOM 2761 C CA . TYR A 1 342 ? 20.834 1.487 -31.209 1.00 54.34 342 TYR A CA 1
ATOM 2762 C C . TYR A 1 342 ? 22.066 0.592 -31.041 1.00 54.34 342 TYR A C 1
ATOM 2764 O O . TYR A 1 342 ? 23.062 1.046 -30.487 1.00 54.34 342 TYR A O 1
ATOM 2772 N N . THR A 1 343 ? 22.055 -0.649 -31.543 1.00 56.38 343 THR A N 1
ATOM 2773 C CA . THR A 1 343 ? 23.244 -1.523 -31.490 1.00 56.38 343 THR A CA 1
ATOM 2774 C C . THR A 1 343 ? 24.413 -0.945 -32.282 1.00 56.38 343 THR A C 1
ATOM 2776 O O . THR A 1 343 ? 25.549 -0.994 -31.821 1.00 56.38 343 THR A O 1
ATOM 2779 N N . THR A 1 344 ? 24.131 -0.348 -33.440 1.00 61.16 344 THR A N 1
ATOM 2780 C CA . THR A 1 344 ? 25.120 0.337 -34.283 1.00 61.16 344 THR A CA 1
ATOM 2781 C C . THR A 1 344 ? 25.599 1.639 -33.643 1.00 61.16 344 THR A C 1
ATOM 2783 O O . THR A 1 344 ? 26.773 1.970 -33.714 1.00 61.16 344 THR A O 1
ATOM 2786 N N . GLN A 1 345 ? 24.723 2.358 -32.940 1.00 62.50 345 GLN A N 1
ATOM 2787 C CA . GLN A 1 345 ? 25.092 3.590 -32.235 1.00 62.50 345 GLN A CA 1
ATOM 2788 C C . GLN A 1 345 ? 25.993 3.335 -31.019 1.00 62.50 345 GLN A C 1
ATOM 2790 O O . GLN A 1 345 ? 26.945 4.076 -30.796 1.00 62.50 345 GLN A O 1
ATOM 2795 N N . VAL A 1 346 ? 25.732 2.275 -30.248 1.00 59.72 346 VAL A N 1
ATOM 2796 C CA . VAL A 1 346 ? 26.599 1.877 -29.124 1.00 59.72 346 VAL A CA 1
ATOM 2797 C C . VAL A 1 346 ? 27.990 1.480 -29.622 1.00 59.72 346 VAL A C 1
ATOM 2799 O O . VAL A 1 346 ? 28.977 1.826 -28.980 1.00 59.72 346 VAL A O 1
ATOM 2802 N N . LEU A 1 347 ? 28.076 0.814 -30.777 1.00 62.00 347 LEU A N 1
ATOM 2803 C CA . LEU A 1 347 ? 29.348 0.494 -31.430 1.00 62.00 347 LEU A CA 1
ATOM 2804 C C . LEU A 1 347 ? 30.137 1.740 -31.817 1.00 62.00 347 LEU A C 1
ATOM 2806 O O . LEU A 1 347 ? 31.294 1.851 -31.432 1.00 62.00 347 LEU A O 1
ATOM 2810 N N . ASN A 1 348 ? 29.491 2.696 -32.487 1.00 66.00 348 ASN A N 1
ATOM 2811 C CA . ASN A 1 348 ? 30.142 3.937 -32.908 1.00 66.00 348 ASN A CA 1
ATOM 2812 C C . ASN A 1 348 ? 30.645 4.753 -31.705 1.00 66.00 348 ASN A C 1
ATOM 2814 O O . ASN A 1 348 ? 31.704 5.370 -31.763 1.00 66.00 348 ASN A O 1
ATOM 2818 N N . VAL A 1 349 ? 29.907 4.740 -30.590 1.00 65.94 349 VAL A N 1
ATOM 2819 C CA . VAL A 1 349 ? 30.358 5.351 -29.330 1.00 65.94 349 VAL A CA 1
ATOM 2820 C C . VAL A 1 349 ? 31.575 4.631 -28.764 1.00 65.94 349 VAL A C 1
ATOM 2822 O O . VAL A 1 349 ? 32.492 5.285 -28.275 1.00 65.94 349 VAL A O 1
ATOM 2825 N N . PHE A 1 350 ? 31.586 3.299 -28.802 1.00 63.16 350 PHE A N 1
ATOM 2826 C CA . PHE A 1 350 ? 32.693 2.511 -28.275 1.00 63.16 350 PHE A CA 1
ATOM 2827 C C . PHE A 1 350 ? 33.958 2.687 -29.121 1.00 63.16 350 PHE A C 1
ATOM 2829 O O . PHE A 1 350 ? 35.028 2.880 -28.556 1.00 63.16 350 PHE A O 1
ATOM 2836 N N . GLU A 1 351 ? 33.829 2.709 -30.451 1.00 69.06 351 GLU A N 1
ATOM 2837 C CA . GLU A 1 351 ? 34.921 3.055 -31.369 1.00 69.06 351 GLU A CA 1
ATOM 2838 C C . GLU A 1 351 ? 35.475 4.450 -31.075 1.00 69.06 351 GLU A C 1
ATOM 2840 O O . GLU A 1 351 ? 36.676 4.585 -30.859 1.00 69.06 351 GLU A O 1
ATOM 2845 N N . LEU A 1 352 ? 34.611 5.465 -30.957 1.00 74.56 352 LEU A N 1
ATOM 2846 C CA . LEU A 1 352 ? 35.030 6.834 -30.640 1.00 74.56 352 LEU A CA 1
ATOM 2847 C C . LEU A 1 352 ? 35.720 6.926 -29.266 1.00 74.56 352 LEU A C 1
ATOM 2849 O O . LEU A 1 352 ? 36.660 7.698 -29.078 1.00 74.56 352 LEU A O 1
ATOM 2853 N N . LEU A 1 353 ? 35.250 6.156 -28.280 1.00 70.31 353 LEU A N 1
ATOM 2854 C CA . LEU A 1 353 ? 35.850 6.109 -26.949 1.00 70.31 353 LEU A CA 1
ATOM 2855 C C . LEU A 1 353 ? 37.237 5.455 -26.992 1.00 70.31 353 LEU A C 1
ATOM 2857 O O . LEU A 1 353 ? 38.168 5.984 -26.390 1.00 70.31 353 LEU A O 1
ATOM 2861 N N . VAL A 1 354 ? 37.381 4.335 -27.705 1.00 71.19 354 VAL A N 1
ATOM 2862 C CA . VAL A 1 354 ? 38.665 3.644 -27.897 1.00 71.19 354 VAL A CA 1
ATOM 2863 C C . VAL A 1 354 ? 39.645 4.541 -28.649 1.00 71.19 354 VAL A C 1
ATOM 2865 O O . VAL A 1 354 ? 40.786 4.667 -28.220 1.00 71.19 354 VAL A O 1
ATOM 2868 N N . GLU A 1 355 ? 39.196 5.232 -29.697 1.00 77.88 355 GLU A N 1
ATOM 2869 C CA . GLU A 1 355 ? 40.001 6.205 -30.439 1.00 77.88 355 GLU A CA 1
ATOM 2870 C C . GLU A 1 355 ? 40.518 7.317 -29.515 1.00 77.88 355 GLU A C 1
ATOM 2872 O O . GLU A 1 355 ? 41.721 7.570 -29.448 1.00 77.88 355 GLU A O 1
ATOM 2877 N N . LYS A 1 356 ? 39.633 7.931 -28.719 1.00 74.75 356 LYS A N 1
ATOM 2878 C CA . LYS A 1 356 ? 40.029 8.982 -27.772 1.00 74.75 356 LYS A CA 1
ATOM 2879 C C . LYS A 1 356 ? 40.948 8.474 -26.663 1.00 74.75 356 LYS A C 1
ATOM 2881 O O . LYS A 1 356 ? 41.851 9.201 -26.265 1.00 74.75 356 LYS A O 1
ATOM 2886 N N . LEU A 1 357 ? 40.739 7.257 -26.161 1.00 68.31 357 LEU A N 1
ATOM 2887 C CA . LEU A 1 357 ? 41.605 6.650 -25.145 1.00 68.31 357 LEU A CA 1
ATOM 2888 C C . LEU A 1 357 ? 42.986 6.300 -25.708 1.00 68.31 357 LEU A C 1
ATOM 2890 O O . LEU A 1 357 ? 43.981 6.543 -25.032 1.00 68.31 357 LEU A O 1
ATOM 2894 N N . ASN A 1 358 ? 43.057 5.795 -26.941 1.00 71.81 358 ASN A N 1
ATOM 2895 C CA . ASN A 1 358 ? 44.317 5.533 -27.632 1.00 71.81 358 ASN A CA 1
ATOM 2896 C C . ASN A 1 358 ? 45.130 6.821 -27.800 1.00 71.81 358 ASN A C 1
ATOM 2898 O O . ASN A 1 358 ? 46.321 6.820 -27.515 1.00 71.81 358 ASN A O 1
ATOM 2902 N N . VAL A 1 359 ? 44.481 7.937 -28.155 1.00 77.69 359 VAL A N 1
ATOM 2903 C CA . VAL A 1 359 ? 45.134 9.256 -28.226 1.00 77.69 359 VAL A CA 1
ATOM 2904 C C . VAL A 1 359 ? 45.569 9.758 -26.845 1.00 77.69 359 VAL A C 1
ATOM 2906 O O . VAL A 1 359 ? 46.649 10.323 -26.709 1.00 77.69 359 VAL A O 1
ATOM 2909 N N . LEU A 1 360 ? 44.744 9.570 -25.810 1.00 72.12 360 LEU A N 1
ATOM 2910 C CA . LEU A 1 360 ? 45.034 10.086 -24.468 1.00 72.12 360 LEU A CA 1
ATOM 2911 C C . LEU A 1 360 ? 46.179 9.331 -23.767 1.00 72.12 360 LEU A C 1
ATOM 2913 O O . LEU A 1 360 ? 46.879 9.919 -22.946 1.00 72.12 360 LEU A O 1
ATOM 2917 N N . PHE A 1 361 ? 46.335 8.037 -24.055 1.00 76.75 361 PHE A N 1
ATOM 2918 C CA . PHE A 1 361 ? 47.266 7.139 -23.361 1.00 76.75 361 PHE A CA 1
ATOM 2919 C C . PHE A 1 361 ? 48.364 6.546 -24.260 1.00 76.75 361 PHE A C 1
ATOM 2921 O O . PHE A 1 361 ? 49.149 5.732 -23.781 1.00 76.75 361 PHE A O 1
ATOM 2928 N N . ASP A 1 362 ? 48.426 6.952 -25.531 1.00 77.94 362 ASP A N 1
ATOM 2929 C CA . ASP A 1 362 ? 49.373 6.460 -26.545 1.00 77.94 362 ASP A CA 1
ATOM 2930 C C . ASP A 1 362 ? 49.323 4.925 -26.724 1.00 77.94 362 ASP A C 1
ATOM 2932 O O . ASP A 1 362 ? 50.329 4.234 -26.899 1.00 77.94 362 ASP A O 1
ATOM 2936 N N . PHE A 1 363 ? 48.113 4.358 -26.635 1.00 77.88 363 PHE A N 1
ATOM 2937 C CA . PHE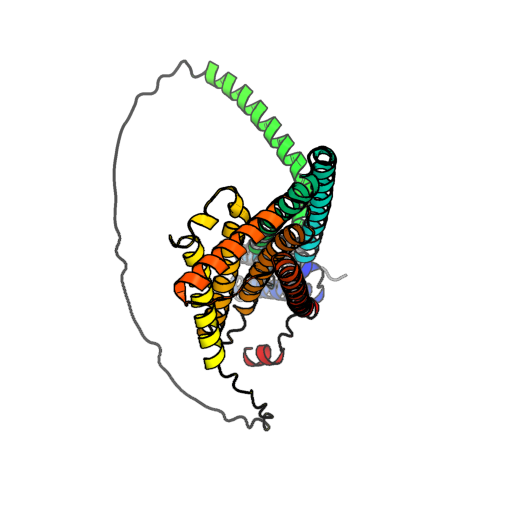 A 1 363 ? 47.883 2.932 -26.859 1.00 77.88 363 PHE A CA 1
ATOM 2938 C C . PHE A 1 363 ? 47.658 2.644 -28.343 1.00 77.88 363 PHE A C 1
ATOM 2940 O O . PHE A 1 363 ? 46.845 3.284 -29.002 1.00 77.88 363 PHE A O 1
ATOM 2947 N N . ASN A 1 364 ? 48.321 1.606 -28.859 1.00 72.00 364 ASN A N 1
ATOM 2948 C CA . ASN A 1 364 ? 48.174 1.167 -30.247 1.00 72.00 364 ASN A CA 1
ATOM 2949 C C . ASN A 1 364 ? 47.224 -0.041 -30.353 1.00 72.00 364 ASN A C 1
ATOM 2951 O O . ASN A 1 364 ? 47.578 -1.101 -30.874 1.00 72.00 364 ASN A O 1
ATOM 2955 N N . TRP A 1 365 ? 46.039 0.080 -29.750 1.00 69.44 365 TRP A N 1
ATOM 2956 C CA . TRP A 1 365 ? 45.076 -1.016 -29.661 1.00 69.44 365 TRP A CA 1
ATOM 2957 C C . TRP A 1 365 ? 44.089 -0.959 -30.828 1.00 69.44 365 TRP A C 1
ATOM 2959 O O . TRP A 1 365 ? 43.305 -0.017 -30.942 1.00 69.44 365 TRP A O 1
ATOM 2969 N N . THR A 1 366 ? 44.122 -1.967 -31.700 1.00 62.50 366 THR A N 1
ATOM 2970 C CA . THR A 1 366 ? 43.160 -2.132 -32.795 1.00 62.50 366 THR A CA 1
ATOM 2971 C C . THR A 1 366 ? 41.995 -2.992 -32.315 1.00 62.50 366 THR A C 1
ATOM 2973 O O . THR A 1 366 ? 42.135 -4.178 -32.020 1.00 62.50 366 THR A O 1
ATOM 2976 N N . PHE A 1 367 ? 40.828 -2.368 -32.176 1.00 61.41 367 PHE A N 1
ATOM 2977 C CA . PHE A 1 367 ? 39.610 -3.039 -31.739 1.00 61.41 367 PHE A CA 1
ATOM 2978 C C . PHE A 1 367 ? 38.921 -3.658 -32.956 1.00 61.41 367 PHE A C 1
ATOM 2980 O O . PHE A 1 367 ? 38.468 -2.926 -33.829 1.00 61.41 367 PHE A O 1
ATOM 2987 N N . ASP A 1 368 ? 38.840 -4.990 -33.033 1.00 71.38 368 ASP A N 1
ATOM 2988 C CA . ASP A 1 368 ? 37.947 -5.643 -33.996 1.00 71.38 368 ASP A CA 1
ATOM 2989 C C . ASP A 1 368 ? 36.500 -5.418 -33.523 1.00 71.38 368 ASP A C 1
ATOM 2991 O O . ASP A 1 368 ? 36.105 -5.970 -32.485 1.00 71.38 368 ASP A O 1
ATOM 2995 N N . PRO A 1 369 ? 35.692 -4.626 -34.249 1.00 62.31 369 PRO A N 1
ATOM 2996 C CA . PRO A 1 369 ? 34.352 -4.259 -33.814 1.00 62.31 369 PRO A CA 1
ATOM 2997 C C . PRO A 1 369 ? 33.424 -5.474 -33.697 1.00 62.31 369 PRO A C 1
ATOM 2999 O O . PRO A 1 369 ? 32.504 -5.449 -32.882 1.00 62.31 369 PRO A O 1
ATOM 3002 N N . ASN A 1 370 ? 33.669 -6.570 -34.425 1.00 68.06 370 ASN A N 1
ATOM 3003 C CA . ASN A 1 370 ? 32.838 -7.774 -34.358 1.00 68.06 370 ASN A CA 1
ATOM 3004 C C . ASN A 1 370 ? 33.132 -8.611 -33.109 1.00 68.06 370 ASN A C 1
ATOM 3006 O O . ASN A 1 370 ? 32.206 -9.069 -32.424 1.00 68.06 370 ASN A O 1
ATOM 3010 N N . ILE A 1 371 ? 34.414 -8.788 -32.779 1.00 70.12 371 ILE A N 1
ATOM 3011 C CA . ILE A 1 371 ? 34.836 -9.472 -31.549 1.00 70.12 371 ILE A CA 1
ATOM 3012 C C . ILE A 1 371 ? 34.446 -8.618 -30.344 1.00 70.12 371 ILE A C 1
ATOM 3014 O O . ILE A 1 371 ? 33.830 -9.114 -29.400 1.00 70.12 371 ILE A O 1
ATOM 3018 N N . GLY A 1 372 ? 34.706 -7.316 -30.423 1.00 63.19 372 GLY A N 1
ATOM 3019 C CA . GLY A 1 372 ? 34.317 -6.323 -29.439 1.00 63.19 372 GLY A CA 1
ATOM 3020 C C . GLY A 1 372 ? 32.820 -6.307 -29.146 1.00 63.19 372 GLY A C 1
ATOM 3021 O O . GLY A 1 372 ? 32.420 -6.369 -27.985 1.00 63.19 372 GLY A O 1
ATOM 3022 N N . LEU A 1 373 ? 31.980 -6.315 -30.186 1.00 57.47 373 LEU A N 1
ATOM 3023 C CA . LEU A 1 373 ? 30.525 -6.400 -30.048 1.00 57.47 373 LEU A CA 1
ATOM 3024 C C . LEU A 1 373 ? 30.094 -7.693 -29.366 1.00 57.47 373 LEU A C 1
ATOM 3026 O O . LEU A 1 373 ? 29.190 -7.684 -28.534 1.00 57.47 373 LEU A O 1
ATOM 3030 N N . THR A 1 374 ? 30.704 -8.811 -29.748 1.00 62.62 374 THR A N 1
ATOM 3031 C CA . THR A 1 374 ? 30.348 -10.127 -29.216 1.00 62.62 374 THR A CA 1
ATOM 3032 C C . THR A 1 374 ? 30.717 -10.215 -27.741 1.00 62.62 374 THR A C 1
ATOM 3034 O O . THR A 1 374 ? 29.880 -10.588 -26.922 1.00 62.62 374 THR A O 1
ATOM 3037 N N . VAL A 1 375 ? 31.922 -9.776 -27.378 1.00 65.44 375 VAL A N 1
ATOM 3038 C CA . VAL A 1 375 ? 32.387 -9.709 -25.989 1.00 65.44 375 VAL A CA 1
ATOM 3039 C C . VAL A 1 375 ? 31.535 -8.731 -25.177 1.00 65.44 375 VAL A C 1
ATOM 3041 O O . VAL A 1 375 ? 31.078 -9.088 -24.094 1.00 65.44 375 VAL A O 1
ATOM 3044 N N . LEU A 1 376 ? 31.229 -7.544 -25.707 1.00 62.22 376 LEU A N 1
ATOM 3045 C CA . LEU A 1 376 ? 30.367 -6.563 -25.044 1.00 62.22 376 LEU A CA 1
ATOM 3046 C C . LEU A 1 376 ? 28.951 -7.110 -24.837 1.00 62.22 376 LEU A C 1
ATOM 3048 O O . LEU A 1 376 ? 28.416 -7.004 -23.738 1.00 62.22 376 LEU A O 1
ATOM 3052 N N . LYS A 1 377 ? 28.354 -7.752 -25.849 1.00 57.62 377 LYS A N 1
ATOM 3053 C CA . LYS A 1 377 ? 27.053 -8.423 -25.723 1.00 57.62 377 LYS A CA 1
ATOM 3054 C C . LYS A 1 377 ? 27.101 -9.489 -24.639 1.00 57.62 377 LYS A C 1
ATOM 3056 O O . LYS A 1 377 ? 26.218 -9.499 -23.794 1.00 57.62 377 LYS A O 1
ATOM 3061 N N . VAL A 1 378 ? 28.122 -10.348 -24.622 1.00 62.84 378 VAL A N 1
ATOM 3062 C CA . VAL A 1 378 ? 28.281 -11.396 -23.600 1.00 62.84 378 VAL A CA 1
ATOM 3063 C C . VAL A 1 378 ? 28.423 -10.790 -22.203 1.00 62.84 378 VAL A C 1
ATOM 3065 O O . VAL A 1 378 ? 27.737 -11.234 -21.286 1.00 62.84 378 VAL A O 1
ATOM 3068 N N . ILE A 1 379 ? 29.236 -9.743 -22.036 1.00 67.81 379 ILE A N 1
ATOM 3069 C CA . ILE A 1 379 ? 29.406 -9.035 -20.759 1.00 67.81 379 ILE A CA 1
ATOM 3070 C C . ILE A 1 379 ? 28.089 -8.400 -20.315 1.00 67.81 379 ILE A C 1
ATOM 3072 O O . ILE A 1 379 ? 27.698 -8.542 -19.158 1.00 67.81 379 ILE A O 1
ATOM 3076 N N . VAL A 1 380 ? 27.378 -7.728 -21.221 1.00 61.09 380 VAL A N 1
ATOM 3077 C CA . VAL A 1 380 ? 26.100 -7.084 -20.915 1.00 61.09 380 VAL A CA 1
ATOM 3078 C C . VAL A 1 380 ? 25.029 -8.130 -20.602 1.00 61.09 380 VAL A C 1
ATOM 3080 O O . VAL A 1 380 ? 24.332 -7.977 -19.605 1.00 61.09 380 VAL A O 1
ATOM 3083 N N . TYR A 1 381 ? 24.929 -9.225 -21.362 1.00 55.66 381 TYR A N 1
ATOM 3084 C CA . TYR A 1 381 ? 24.028 -10.343 -21.061 1.00 55.66 381 TYR A CA 1
ATOM 3085 C C . TYR A 1 381 ? 24.338 -10.957 -19.700 1.00 55.66 381 TYR A C 1
ATOM 3087 O O . TYR A 1 381 ? 23.431 -11.149 -18.894 1.00 55.66 381 TYR A O 1
ATOM 3095 N N . PHE A 1 382 ? 25.612 -11.214 -19.409 1.00 62.53 382 PHE A N 1
ATOM 3096 C CA . PHE A 1 382 ? 26.034 -11.735 -18.116 1.00 62.53 382 PHE A CA 1
ATOM 3097 C C . PHE A 1 382 ? 25.670 -10.765 -16.985 1.00 62.53 382 PHE A C 1
ATOM 3099 O O . PHE A 1 382 ? 25.097 -11.173 -15.977 1.00 62.53 382 PHE A O 1
ATOM 3106 N N . HIS A 1 383 ? 25.907 -9.466 -17.172 1.00 68.00 383 HIS A N 1
ATOM 3107 C CA . HIS A 1 383 ? 25.558 -8.432 -16.201 1.00 68.00 383 HIS A CA 1
ATOM 3108 C C . HIS A 1 383 ? 24.042 -8.316 -15.983 1.00 68.00 383 HIS A C 1
ATOM 3110 O O . HIS A 1 383 ? 23.589 -8.210 -14.843 1.00 68.00 383 HIS A O 1
ATOM 3116 N N . ILE A 1 384 ? 23.248 -8.389 -17.056 1.00 59.56 384 ILE A N 1
ATOM 3117 C CA . ILE A 1 384 ? 21.781 -8.437 -17.016 1.00 59.56 384 ILE A CA 1
ATOM 3118 C C . ILE A 1 384 ? 21.327 -9.661 -16.221 1.00 59.56 384 ILE A C 1
ATOM 3120 O O . ILE A 1 384 ? 20.524 -9.517 -15.302 1.00 59.56 384 ILE A O 1
ATOM 3124 N N . VAL A 1 385 ? 21.847 -10.853 -16.520 1.00 56.31 385 VAL A N 1
ATOM 3125 C CA . VAL A 1 385 ? 21.468 -12.098 -15.834 1.00 56.31 385 VAL A CA 1
ATOM 3126 C C . VAL A 1 385 ? 21.824 -12.031 -14.349 1.00 56.31 385 VAL A C 1
ATOM 3128 O O . VAL A 1 385 ? 20.964 -12.276 -13.504 1.00 56.31 385 VAL A O 1
ATOM 3131 N N . VAL A 1 386 ? 23.048 -11.620 -14.007 1.00 69.06 386 VAL A N 1
ATOM 3132 C CA . VAL A 1 386 ? 23.500 -11.494 -12.612 1.00 69.06 386 VAL A CA 1
ATOM 3133 C C . VAL A 1 386 ? 22.663 -10.468 -11.843 1.00 69.06 386 VAL A C 1
ATOM 3135 O O . VAL A 1 386 ? 22.224 -10.747 -10.725 1.00 69.06 386 VAL A O 1
ATOM 3138 N N . ASN A 1 387 ? 22.378 -9.302 -12.432 1.00 66.00 387 ASN A N 1
ATOM 3139 C CA . ASN A 1 387 ? 21.528 -8.299 -11.789 1.00 66.00 387 ASN A CA 1
ATOM 3140 C C . ASN A 1 387 ? 20.075 -8.756 -11.669 1.00 66.00 387 ASN A C 1
ATOM 3142 O O . ASN A 1 387 ? 19.456 -8.493 -10.643 1.00 66.00 387 ASN A O 1
ATOM 3146 N N . SER A 1 388 ? 19.540 -9.468 -12.661 1.00 59.25 388 SER A N 1
ATOM 3147 C CA . SER A 1 388 ? 18.186 -10.034 -12.607 1.00 59.25 388 SER A CA 1
ATOM 3148 C C . SER A 1 388 ? 18.062 -11.040 -11.471 1.00 59.25 388 SER A C 1
ATOM 3150 O O . SER A 1 388 ? 17.137 -10.948 -10.670 1.00 59.25 388 SER A O 1
ATOM 3152 N N . LEU A 1 389 ? 19.032 -11.952 -11.345 1.00 60.88 389 LEU A N 1
ATOM 3153 C CA . LEU A 1 389 ? 19.093 -12.927 -10.256 1.00 60.88 389 LEU A CA 1
ATOM 3154 C C . LEU A 1 389 ? 19.214 -12.243 -8.892 1.00 60.88 389 LEU A C 1
ATOM 3156 O O . LEU A 1 389 ? 18.556 -12.648 -7.936 1.00 60.88 389 LEU A O 1
ATOM 3160 N N . LYS A 1 390 ? 20.006 -11.169 -8.802 1.00 71.75 390 LYS A N 1
ATOM 3161 C CA . LYS A 1 390 ? 20.142 -10.381 -7.574 1.00 71.75 390 LYS A CA 1
ATOM 3162 C C . LYS A 1 390 ? 18.846 -9.656 -7.208 1.00 71.75 390 LYS A C 1
ATOM 3164 O O . LYS A 1 390 ? 18.419 -9.742 -6.062 1.00 71.75 390 LYS A O 1
ATOM 3169 N N . ILE A 1 391 ? 18.200 -8.995 -8.170 1.00 68.31 391 ILE A N 1
ATOM 3170 C CA . ILE A 1 391 ? 16.903 -8.328 -7.981 1.00 68.31 391 ILE A CA 1
ATOM 3171 C C . ILE A 1 391 ? 15.846 -9.345 -7.547 1.00 68.31 391 ILE A C 1
ATOM 3173 O O . ILE A 1 391 ? 15.119 -9.101 -6.589 1.00 68.31 391 ILE A O 1
ATOM 3177 N N . PHE A 1 392 ? 15.796 -10.503 -8.204 1.00 57.12 392 PHE A N 1
ATOM 3178 C CA . PHE A 1 392 ? 14.869 -11.578 -7.873 1.00 57.12 392 PHE A CA 1
ATOM 3179 C C . PHE A 1 392 ? 15.129 -12.149 -6.473 1.00 57.12 392 PHE A C 1
ATOM 3181 O O . PHE A 1 392 ? 14.194 -12.332 -5.699 1.00 57.12 392 PHE A O 1
ATOM 3188 N N . SER A 1 393 ? 16.394 -12.350 -6.096 1.00 72.56 393 SER A N 1
ATOM 3189 C CA . SER A 1 393 ? 16.770 -12.767 -4.741 1.00 72.56 393 SER A CA 1
ATOM 3190 C C . SER A 1 393 ? 16.392 -11.726 -3.684 1.00 72.56 393 SER A C 1
ATOM 3192 O O . SER A 1 393 ? 15.930 -12.101 -2.606 1.00 72.56 393 SER A O 1
ATOM 3194 N N . GLU A 1 394 ? 16.598 -10.435 -3.955 1.00 72.81 394 GLU A N 1
ATOM 3195 C CA . GLU A 1 394 ? 16.208 -9.350 -3.049 1.00 72.81 394 GLU A CA 1
ATOM 3196 C C . GLU A 1 394 ? 14.682 -9.275 -2.913 1.00 72.81 394 GLU A C 1
ATOM 3198 O O . GLU A 1 394 ? 14.174 -9.143 -1.800 1.00 72.81 394 GLU A O 1
ATOM 3203 N N . PHE A 1 395 ? 13.955 -9.446 -4.019 1.00 65.75 395 PHE A N 1
ATOM 3204 C CA . PHE A 1 395 ? 12.496 -9.495 -4.050 1.00 65.75 395 PHE A CA 1
ATOM 3205 C C . PHE A 1 395 ? 11.936 -10.696 -3.276 1.00 65.75 395 PHE A C 1
ATOM 3207 O O . PHE A 1 395 ? 11.072 -10.513 -2.422 1.00 65.75 395 PHE A O 1
ATOM 3214 N N . ILE A 1 396 ? 12.479 -11.904 -3.473 1.00 64.81 396 ILE A N 1
ATOM 3215 C CA . ILE A 1 396 ? 12.132 -13.088 -2.667 1.00 64.81 396 ILE A CA 1
ATOM 3216 C C . ILE A 1 396 ? 12.424 -12.839 -1.185 1.00 64.81 396 ILE A C 1
ATOM 3218 O O . ILE A 1 396 ? 11.642 -13.244 -0.329 1.00 64.81 396 ILE A O 1
ATOM 3222 N N . GLY A 1 397 ? 13.529 -12.163 -0.863 1.00 69.00 397 GLY A N 1
ATOM 3223 C CA . GLY A 1 397 ? 13.854 -11.786 0.510 1.00 69.00 397 GLY A CA 1
ATOM 3224 C C . GLY A 1 397 ? 12.799 -10.870 1.135 1.00 69.00 397 GLY A C 1
ATOM 3225 O O . GLY A 1 397 ? 12.430 -11.074 2.289 1.00 69.00 397 GLY A O 1
ATOM 3226 N N . ILE A 1 398 ? 12.291 -9.897 0.373 1.00 65.62 398 ILE A N 1
ATOM 3227 C CA . ILE A 1 398 ? 11.207 -9.002 0.803 1.00 65.62 398 ILE A CA 1
ATOM 3228 C C . ILE A 1 398 ? 9.909 -9.793 0.990 1.00 65.62 398 ILE A C 1
ATOM 3230 O O . ILE A 1 398 ? 9.340 -9.750 2.077 1.00 65.62 398 ILE A O 1
ATOM 3234 N N . LEU A 1 399 ? 9.508 -10.595 -0.003 1.00 58.16 399 LEU A N 1
ATOM 3235 C CA . LEU A 1 399 ? 8.317 -11.443 0.091 1.00 58.16 399 LEU A CA 1
ATOM 3236 C C . LEU A 1 399 ? 8.385 -12.384 1.297 1.00 58.16 399 LEU A C 1
ATOM 3238 O O . LEU A 1 399 ? 7.416 -12.524 2.032 1.00 58.16 399 LEU A O 1
ATOM 3242 N N . ARG A 1 400 ? 9.539 -13.007 1.553 1.00 64.19 400 ARG A N 1
ATOM 3243 C CA . ARG A 1 400 ? 9.721 -13.911 2.695 1.00 64.19 400 ARG A CA 1
ATOM 3244 C C . ARG A 1 400 ? 9.565 -13.190 4.033 1.00 64.19 400 ARG A C 1
ATOM 3246 O O . ARG A 1 400 ? 8.946 -13.746 4.934 1.00 64.19 400 ARG A O 1
ATOM 3253 N N . LEU A 1 401 ? 10.110 -11.978 4.162 1.00 61.94 401 LEU A N 1
ATOM 3254 C CA . LEU A 1 401 ? 9.946 -11.146 5.362 1.00 61.94 401 LEU A CA 1
ATOM 3255 C C . LEU A 1 401 ? 8.487 -10.725 5.575 1.00 61.94 401 LEU A C 1
ATOM 3257 O O . LEU A 1 401 ? 8.049 -10.579 6.713 1.00 61.94 401 LEU A O 1
ATOM 3261 N N . GLU A 1 402 ? 7.738 -10.557 4.491 1.00 58.31 402 GLU A N 1
ATOM 3262 C CA . GLU A 1 402 ? 6.327 -10.187 4.523 1.00 58.31 402 GLU A CA 1
ATOM 3263 C C . GLU A 1 402 ? 5.430 -11.383 4.885 1.00 58.31 402 GLU A C 1
ATOM 3265 O O . GLU A 1 402 ? 4.604 -11.280 5.792 1.00 58.31 402 GLU A O 1
ATOM 3270 N N . PHE A 1 403 ? 5.665 -12.552 4.276 1.00 56.34 403 PHE A N 1
ATOM 3271 C CA . PHE A 1 403 ? 4.915 -13.787 4.540 1.00 56.34 403 PHE A CA 1
ATOM 3272 C C . PHE A 1 403 ? 5.169 -14.388 5.922 1.00 56.34 403 PHE A C 1
ATOM 3274 O O . PHE A 1 403 ? 4.259 -14.962 6.513 1.00 56.34 403 PHE A O 1
ATOM 3281 N N . GLN A 1 404 ? 6.390 -14.289 6.448 1.00 58.66 404 GLN A N 1
ATOM 3282 C CA . GLN A 1 404 ? 6.700 -14.845 7.769 1.00 58.66 404 GLN A CA 1
ATOM 3283 C C . GLN A 1 404 ? 6.174 -13.969 8.916 1.00 58.66 404 GLN A C 1
ATOM 3285 O O . GLN A 1 404 ? 6.229 -14.389 10.072 1.00 58.66 404 GLN A O 1
ATOM 3290 N N . GLY A 1 405 ? 5.669 -12.765 8.606 1.00 50.78 405 GLY A N 1
ATOM 3291 C CA . GLY A 1 405 ? 5.499 -11.701 9.585 1.00 50.78 405 GLY A CA 1
ATOM 3292 C C . GLY A 1 405 ? 6.854 -11.297 10.172 1.00 50.78 405 GLY A C 1
ATOM 3293 O O . GLY A 1 405 ? 7.813 -12.068 10.193 1.00 50.78 405 GLY A O 1
ATOM 3294 N N . PHE A 1 406 ? 6.979 -10.078 10.688 1.00 52.62 406 PHE A N 1
ATOM 3295 C CA . PHE A 1 406 ? 8.098 -9.834 11.593 1.00 52.62 406 PHE A CA 1
ATOM 3296 C C . PHE A 1 406 ? 7.852 -10.717 12.817 1.00 52.62 406 PHE A C 1
ATOM 3298 O O . PHE A 1 406 ? 6.804 -10.542 13.443 1.00 52.62 406 PHE A O 1
ATOM 3305 N N . PRO A 1 407 ? 8.752 -11.651 13.180 1.00 49.84 407 PRO A N 1
ATOM 3306 C CA . PRO A 1 407 ? 8.675 -12.283 14.480 1.00 49.84 407 PRO A CA 1
ATOM 3307 C C . PRO A 1 407 ? 8.954 -11.176 15.492 1.00 49.84 407 PRO A C 1
ATOM 3309 O O . PRO A 1 407 ? 10.104 -10.890 15.833 1.00 49.84 407 PRO A O 1
ATOM 3312 N N . ILE A 1 408 ? 7.898 -10.488 15.919 1.00 50.25 408 ILE A N 1
ATOM 3313 C CA . ILE A 1 408 ? 7.942 -9.636 17.090 1.00 50.25 408 ILE A CA 1
ATOM 3314 C C . ILE A 1 408 ? 8.243 -10.623 18.205 1.00 50.25 408 ILE A C 1
ATOM 3316 O O . ILE A 1 408 ? 7.404 -11.450 18.552 1.00 50.25 408 ILE A O 1
ATOM 3320 N N . ARG A 1 409 ? 9.493 -10.644 18.673 1.00 47.84 409 ARG A N 1
ATOM 3321 C CA . ARG A 1 409 ? 9.868 -11.486 19.803 1.00 47.84 409 ARG A CA 1
ATOM 3322 C C . ARG A 1 409 ? 9.007 -11.023 20.970 1.00 47.84 409 ARG A C 1
ATOM 3324 O O . ARG A 1 409 ? 9.299 -9.988 21.553 1.00 47.84 409 ARG A O 1
ATOM 3331 N N . GLU A 1 410 ? 7.976 -11.795 21.313 1.00 45.75 410 GLU A N 1
ATOM 3332 C CA . GLU A 1 410 ? 7.066 -11.526 22.439 1.00 45.75 410 GLU A CA 1
ATOM 3333 C C . GLU A 1 410 ? 7.819 -11.217 23.741 1.00 45.75 410 GLU A C 1
ATOM 3335 O O . GLU A 1 410 ? 7.335 -10.463 24.578 1.00 45.75 410 GLU A O 1
ATOM 3340 N N . LYS A 1 411 ? 9.057 -11.711 23.872 1.00 46.16 411 LYS A N 1
ATOM 3341 C CA . LYS A 1 411 ? 9.953 -11.406 24.991 1.00 46.16 411 LYS A CA 1
ATOM 3342 C C . LYS A 1 411 ? 10.266 -9.917 25.186 1.00 46.16 411 LYS A C 1
ATOM 3344 O O . LYS A 1 411 ? 10.518 -9.543 26.320 1.00 46.16 411 LYS A O 1
ATOM 3349 N N . GLU A 1 412 ? 10.239 -9.079 24.148 1.00 45.53 412 GLU A N 1
ATOM 3350 C CA . GLU A 1 412 ? 10.471 -7.628 24.298 1.00 45.53 412 GLU A CA 1
ATOM 3351 C C . GLU A 1 412 ? 9.205 -6.858 24.710 1.00 45.53 412 GLU A C 1
ATOM 3353 O O . GLU A 1 412 ? 9.307 -5.747 25.218 1.00 45.53 412 GLU A O 1
ATOM 3358 N N . ILE A 1 413 ? 8.010 -7.438 24.538 1.00 49.69 413 ILE A N 1
ATOM 3359 C CA . ILE A 1 413 ? 6.750 -6.807 24.971 1.00 49.69 413 ILE A CA 1
ATOM 3360 C C . ILE A 1 413 ? 6.515 -7.032 26.472 1.00 49.69 413 ILE A C 1
ATOM 3362 O O . ILE A 1 413 ? 5.943 -6.172 27.133 1.00 49.69 413 ILE A O 1
ATOM 3366 N N . ILE A 1 414 ? 6.997 -8.152 27.020 1.00 48.56 414 ILE A N 1
ATOM 3367 C CA . ILE A 1 414 ? 6.844 -8.495 28.445 1.00 48.56 414 ILE A CA 1
ATOM 3368 C C . ILE A 1 414 ? 7.792 -7.679 29.343 1.00 48.56 414 ILE A C 1
ATOM 3370 O O . ILE A 1 414 ? 7.504 -7.513 30.514 1.00 48.56 414 ILE A O 1
ATOM 3374 N N . GLU A 1 415 ? 8.896 -7.134 28.823 1.00 44.50 415 GLU A N 1
ATOM 3375 C CA . GLU A 1 415 ? 9.806 -6.275 29.612 1.00 44.50 415 GLU A CA 1
ATOM 3376 C C . GLU A 1 415 ? 9.362 -4.791 29.633 1.00 44.50 415 GLU A C 1
ATOM 3378 O O . GLU A 1 415 ? 9.975 -3.978 30.317 1.00 44.50 415 GLU A O 1
ATOM 3383 N N . TYR A 1 416 ? 8.300 -4.436 28.894 1.00 43.66 416 TYR A N 1
ATOM 3384 C CA . TYR A 1 416 ? 7.747 -3.072 28.801 1.00 43.66 416 TYR A CA 1
ATOM 3385 C C . TYR A 1 416 ? 6.305 -2.929 29.330 1.00 43.66 416 TYR A C 1
ATOM 3387 O O . TYR A 1 416 ? 5.786 -1.811 29.356 1.00 43.66 416 TYR A O 1
ATOM 3395 N N . ARG A 1 417 ? 5.661 -4.031 29.731 1.00 40.94 417 ARG A N 1
ATOM 3396 C CA . ARG A 1 417 ? 4.449 -4.055 30.566 1.00 40.94 417 ARG A CA 1
ATOM 3397 C C . ARG A 1 417 ? 4.850 -4.487 31.962 1.00 40.94 417 ARG A C 1
ATOM 3399 O O . ARG A 1 417 ? 4.267 -3.927 32.911 1.00 40.94 417 ARG A O 1
#

Mean predicted aligned error: 17.29 Å

Foldseek 3Di:
DPPCDPLNVVLVVQLVLLLVLADVVCNVVVVNSVVVSVVVSVQLVVQQCVQQPPDDRDPVSSVVSSVVVPHSNVVNVVNLQPQPDPQQAGPQCVVVLVVVLVVVLVVQLVVLVVVLVVCVVVLCSLVSSLVSSLVVSVVSNVVSSVVNSVCVNVSHGPVNVVVCVVCVVVVVVVVVVVVVVCVVVVVVVVVVPPPDDDDDDDDDDDDDDDDDDDDDDDDDDDDDDDDDDDDDDPPPPDPPDPLVVLLVQLVVLLVQLVCLLVVLVDPVNVVCVPPLNVLVSVLSNLLSVLSNLVSVLSNCPSVVDPPPNCVSVSVVSVVVSLSSVVSSLSVLCVLLVPSDPVLVVVLVVVVVVVVVVCVVPVDPDDDPSVVVSVVVSVVSVVVSVVVVVVSVVVVVVSVVCVVVDPPPVVVVVVVVD

Solvent-accessible surface area (backbone atoms only — not comparable to full-atom values): 24069 Å² total; per-residue (Å²): 133,82,83,77,52,75,58,56,51,56,52,51,54,50,48,51,51,24,55,74,49,36,49,66,75,52,62,72,36,57,66,63,41,49,56,50,50,50,52,52,50,52,51,39,51,53,44,11,41,63,71,39,55,95,50,82,71,48,64,66,37,43,54,51,28,46,63,73,68,49,54,44,64,58,55,22,47,61,63,50,73,62,65,74,76,48,88,53,42,26,73,71,34,41,67,55,52,52,51,54,50,51,55,51,52,52,53,46,49,53,54,27,52,55,55,21,62,80,27,54,92,70,71,48,16,67,60,52,25,55,53,49,41,46,55,51,46,53,53,50,53,52,53,55,48,53,51,43,29,52,38,32,73,75,56,56,46,60,66,56,50,52,54,46,62,71,44,46,64,56,53,55,52,51,53,51,56,49,53,54,52,50,52,55,51,46,54,54,46,57,73,64,57,78,81,67,87,82,85,88,83,89,84,83,88,83,88,89,85,84,85,88,86,85,85,88,87,88,86,89,89,85,84,92,86,82,91,72,89,73,74,87,72,80,80,73,78,71,76,80,73,69,58,69,62,46,36,56,52,9,52,50,31,29,52,53,10,48,49,41,39,49,51,62,73,36,77,94,33,51,76,42,68,36,84,90,30,43,70,58,41,54,45,42,36,52,50,12,50,38,35,26,53,52,8,51,50,33,36,50,52,56,72,65,44,87,58,78,76,60,62,56,64,52,43,56,62,53,47,47,45,46,65,52,45,52,53,52,49,53,55,49,50,48,51,70,74,61,72,56,80,57,52,61,50,54,47,55,50,50,52,53,50,50,53,53,47,24,69,74,66,74,47,91,77,83,78,54,66,68,60,50,49,50,51,50,49,52,51,49,52,50,49,50,51,53,50,49,54,48,50,51,50,53,47,50,51,52,53,50,50,60,75,67,44,78,80,71,60,64,73,66,56,65,78,75,108

Sequence (417 aa):
MAIESENEKIVKEFLRAVENKLPFWLRNNKKEVEEILEELQNHIWDKATEIAGKREVTEKELTQAIQQMGEPEEIAKEYKRRGKPKVYVTEELFPLYTRVLIITLVAQFFLNVIGAFFNIGTGVAGRRFFSGLTISATITIILITLLFVYLSLEGYYPEDLQTLSSRLPTLFQKKQTSTEKTSTDKAKRELTSIEEEPKVKILSESSTNVKPVSRVEKQPTIPQSNEIKEKPKRVVRYREYSGKQTISNGIFELFVGIAMMILVFLPVFEFISQPTYYPLNWWLFAYGGTIVTTGIIKILKSIIGRIVRPQQGLMFLKVFPIAVKIPLLLVLLQSVLGFGPYTTQVLNVFELLVEKLNVLFDFNWTFDPNIGLTVLKVIVYFHIVVNSLKIFSEFIGILRLEFQGFPIREKEIIEYR

Secondary structure (DSSP, 8-state):
-----HHHHHHHHHHHHHHHHS-HHHHH-HHHHHHHHHHHHHHHHHHHHHHHTTSPPPHHHHHHHHHHH--HHHHHHHHHTT----TTS-TTTHHHHHHHHHHHHHHHHHHHHHHHHHTGGGS-HHHHHHHHHHHHHHHHHHHHHHHHHHHHHTT--HHHHHHHHHHHHHHHHHHHHHHHHHHHHHHHHHTTSSS-PPPP----------PPPP----------------------------HHHHHHHHHHHHHHHHHHHHHTTSGGGTTTTSTTTHHHHHHHHHHHHHHHHHHHHHHHHHHSTT-SSTTTHHHHHHHHHHHHHHHHHHHHHHHHTT-STHHHHHHHHHHHHHHHHHHHHT------HHHHHHHHHHHHHHHHHHHHHHHHHHHHHHHHHHHT-----THHHHT--

Nearest PDB structures (foldseek):
  7aan-assembly1_B  TM=2.044E-01  e=5.474E+00  Homo sapiens